Protein AF-A0A5J4WZ51-F1 (afdb_monomer_lite)

InterPro domains:
  IPR003386 Lecithin:cholesterol/phospholipid:diacylglycerol acyltransferase [PF02450] (416-565)
  IPR029058 Alpha/Beta hydrolase fold [G3DSA:3.40.50.1820] (415-562)
  IPR029058 Alpha/Beta hydrolase fold [SSF53474] (363-555)

Structure (mmCIF, N/CA/C/O backbone):
data_AF-A0A5J4WZ51-F1
#
_entry.id   AF-A0A5J4WZ51-F1
#
loop_
_atom_site.group_PDB
_atom_site.id
_atom_site.type_symbol
_atom_site.label_atom_id
_atom_site.label_alt_id
_atom_site.label_comp_id
_atom_site.label_asym_id
_atom_site.label_entity_id
_atom_site.label_seq_id
_atom_site.pdbx_PDB_ins_code
_atom_site.Cartn_x
_atom_site.Cartn_y
_atom_site.Cartn_z
_atom_site.occupancy
_atom_site.B_iso_or_equiv
_atom_site.auth_seq_id
_atom_site.auth_comp_id
_atom_site.auth_asym_id
_atom_site.auth_atom_id
_atom_site.pdbx_PDB_model_num
ATOM 1 N N . MET A 1 1 ? 7.284 39.156 14.416 1.00 28.45 1 MET A N 1
ATOM 2 C CA . MET A 1 1 ? 8.476 38.286 14.477 1.00 28.45 1 MET A CA 1
ATOM 3 C C . MET A 1 1 ? 7.925 36.868 14.663 1.00 28.45 1 MET A C 1
ATOM 5 O O . MET A 1 1 ? 7.404 36.625 15.737 1.00 28.45 1 MET A O 1
ATOM 9 N N . LEU A 1 2 ? 7.540 36.158 13.583 1.00 26.12 2 LEU A N 1
ATOM 10 C CA . LEU A 1 2 ? 8.357 35.176 12.811 1.00 26.12 2 LEU A CA 1
ATOM 11 C C . LEU A 1 2 ? 8.843 34.039 13.745 1.00 26.12 2 LEU A C 1
ATOM 13 O O . LEU A 1 2 ? 9.495 34.384 14.717 1.00 26.12 2 LEU A O 1
ATOM 17 N N . LEU A 1 3 ? 8.585 32.725 13.605 1.00 23.16 3 LEU A N 1
ATOM 18 C CA . LEU A 1 3 ? 8.132 31.770 12.562 1.00 23.16 3 LEU A CA 1
ATOM 19 C C . LEU A 1 3 ? 7.217 30.701 13.238 1.00 23.16 3 LEU A C 1
ATOM 21 O O . LEU A 1 3 ? 7.394 30.436 14.420 1.00 23.16 3 LEU A O 1
ATOM 25 N N . ILE A 1 4 ? 6.125 30.205 12.638 1.00 31.92 4 ILE A N 1
ATOM 26 C CA . ILE A 1 4 ? 5.985 28.983 11.798 1.00 31.92 4 ILE A CA 1
ATOM 27 C C . ILE A 1 4 ? 6.638 27.710 12.378 1.00 31.92 4 ILE A C 1
ATOM 29 O O . ILE A 1 4 ? 7.842 27.539 12.248 1.00 31.92 4 ILE A O 1
ATOM 33 N N . PHE A 1 5 ? 5.811 26.767 12.851 1.00 25.06 5 PHE A N 1
ATOM 34 C CA . PHE A 1 5 ? 5.952 25.352 12.492 1.00 25.06 5 PHE A CA 1
ATOM 35 C C . PHE A 1 5 ? 4.580 24.774 12.123 1.00 25.06 5 PHE A C 1
ATOM 37 O O . PHE A 1 5 ? 3.645 24.750 12.920 1.00 25.06 5 PHE A O 1
ATOM 44 N N . VAL A 1 6 ? 4.488 24.393 10.854 1.00 26.91 6 VAL A N 1
ATOM 45 C CA . VAL A 1 6 ? 3.480 23.533 10.230 1.00 26.91 6 VAL A CA 1
ATOM 46 C C . VAL A 1 6 ? 3.927 22.094 10.482 1.00 26.91 6 VAL A C 1
ATOM 48 O O . VAL A 1 6 ? 5.098 21.821 10.255 1.00 26.91 6 VAL A O 1
ATOM 51 N N . LEU A 1 7 ? 3.028 21.201 10.894 1.00 25.72 7 LEU A N 1
ATOM 52 C CA . LEU A 1 7 ? 3.148 19.737 10.778 1.00 25.72 7 LEU A CA 1
ATOM 53 C C . LEU A 1 7 ? 1.697 19.212 10.747 1.00 25.72 7 LEU A C 1
ATOM 55 O O . LEU A 1 7 ? 1.016 19.281 11.761 1.00 25.72 7 LEU A O 1
ATOM 59 N N . SER A 1 8 ? 1.016 19.108 9.600 1.00 22.67 8 SER A N 1
ATOM 60 C CA . SER A 1 8 ? 1.036 18.028 8.592 1.00 22.67 8 SER A CA 1
ATOM 61 C C . SER A 1 8 ? 0.858 16.623 9.180 1.00 22.67 8 SER A C 1
ATOM 63 O O . SER A 1 8 ? 1.626 16.211 10.039 1.00 22.67 8 SER A O 1
ATOM 65 N N . ALA A 1 9 ? -0.162 15.925 8.673 1.00 25.56 9 ALA A N 1
ATOM 66 C CA . ALA A 1 9 ? -0.539 14.547 8.961 1.00 25.56 9 ALA A CA 1
ATOM 67 C C . ALA A 1 9 ? 0.654 13.582 9.101 1.00 25.56 9 ALA A C 1
ATOM 69 O O . ALA A 1 9 ? 1.527 13.530 8.238 1.00 25.56 9 ALA A O 1
ATOM 70 N N . ILE A 1 10 ? 0.627 12.789 10.166 1.00 26.69 10 ILE A N 1
ATOM 71 C CA . ILE A 1 10 ? 1.367 11.539 10.371 1.00 26.69 10 ILE A CA 1
ATOM 72 C C . ILE A 1 10 ? 0.201 10.566 10.626 1.00 26.69 10 ILE A C 1
ATOM 74 O O . ILE A 1 10 ? -0.538 10.818 11.561 1.00 26.69 10 ILE A O 1
ATOM 78 N N . SER A 1 11 ? -0.226 9.620 9.790 1.00 29.20 11 SER A N 1
ATOM 79 C CA . SER A 1 11 ? 0.492 8.654 8.965 1.00 29.20 11 SER A CA 1
ATOM 80 C C . SER A 1 11 ? 1.545 7.908 9.776 1.00 29.20 11 SER A C 1
ATOM 82 O O . SER A 1 11 ? 2.737 8.052 9.523 1.00 29.20 11 SER A O 1
ATOM 84 N N . LEU A 1 12 ? 1.123 7.059 10.715 1.00 32.44 12 LEU A N 1
ATOM 85 C CA . LEU A 1 12 ? 1.827 5.827 11.093 1.00 32.44 12 LEU A CA 1
ATOM 86 C C . LEU A 1 12 ? 1.748 4.847 9.910 1.00 32.44 12 LEU A C 1
ATOM 88 O O . LEU A 1 12 ? 1.299 3.707 10.009 1.00 32.44 12 LEU A O 1
ATOM 92 N N . CYS A 1 13 ? 2.209 5.317 8.753 1.00 32.12 13 CYS A N 1
ATOM 93 C CA . CYS A 1 13 ? 2.994 4.484 7.877 1.00 32.12 13 CYS A CA 1
ATOM 94 C C . CYS A 1 13 ? 4.258 4.108 8.648 1.00 32.12 13 CYS A C 1
ATOM 96 O O . CYS A 1 13 ? 4.794 4.906 9.424 1.00 32.12 13 CYS A O 1
ATOM 98 N N . ALA A 1 14 ? 4.781 2.923 8.366 1.00 40.00 14 ALA A N 1
ATOM 99 C CA . ALA A 1 14 ? 6.204 2.694 8.517 1.00 40.00 14 ALA A CA 1
ATOM 100 C C . ALA A 1 14 ? 6.972 3.937 8.021 1.00 40.00 14 ALA A C 1
ATOM 102 O O . ALA A 1 14 ? 6.671 4.479 6.950 1.00 40.00 14 ALA A O 1
ATOM 103 N N . LYS A 1 15 ? 7.898 4.452 8.836 1.00 50.69 15 LYS A N 1
ATOM 104 C CA . LYS A 1 15 ? 8.677 5.648 8.495 1.00 50.69 15 LYS A CA 1
ATOM 105 C C . LYS A 1 15 ? 9.721 5.254 7.466 1.00 50.69 15 LYS A C 1
ATOM 107 O O . LYS A 1 15 ? 10.876 4.973 7.781 1.00 50.69 15 LYS A O 1
ATOM 112 N N . PHE A 1 16 ? 9.279 5.185 6.221 1.00 63.38 16 PHE A N 1
ATOM 113 C CA . PHE A 1 16 ? 10.153 4.912 5.107 1.00 63.38 16 PHE A CA 1
ATOM 114 C C . PHE A 1 16 ? 10.894 6.189 4.715 1.00 63.38 16 PHE A C 1
ATOM 116 O O . PHE A 1 16 ? 10.300 7.216 4.394 1.00 63.38 16 PHE A O 1
ATOM 123 N N . GLU A 1 17 ? 12.215 6.125 4.787 1.00 72.12 17 GLU A N 1
ATOM 124 C CA . GLU A 1 17 ? 13.106 7.243 4.538 1.00 72.12 17 GLU A CA 1
ATOM 125 C C . GLU A 1 17 ? 13.586 7.214 3.089 1.00 72.12 17 GLU A C 1
ATOM 127 O O . GLU A 1 17 ? 13.995 6.175 2.557 1.00 72.12 17 GLU A O 1
ATOM 132 N N . LYS A 1 18 ? 13.617 8.396 2.470 1.00 84.19 18 LYS A N 1
ATOM 133 C CA . LYS A 1 18 ? 14.305 8.598 1.198 1.00 84.19 18 LYS A CA 1
ATOM 134 C C . LYS A 1 18 ? 15.753 8.110 1.310 1.00 84.19 18 LYS A C 1
ATOM 136 O O . LYS A 1 18 ? 16.451 8.407 2.276 1.00 84.19 18 LYS A O 1
ATOM 141 N N . GLY A 1 19 ? 16.234 7.423 0.276 1.00 85.81 19 GLY A N 1
ATOM 142 C CA . GLY A 1 19 ? 17.622 6.960 0.218 1.00 85.81 19 GLY A CA 1
ATOM 143 C C . GLY A 1 19 ? 17.861 5.597 0.877 1.00 85.81 19 GLY A C 1
ATOM 144 O O . GLY A 1 19 ? 19.012 5.161 0.945 1.00 85.81 19 GLY A O 1
ATOM 145 N N . ARG A 1 20 ? 16.805 4.918 1.349 1.00 89.44 20 ARG A N 1
ATOM 146 C CA . ARG A 1 20 ? 16.883 3.582 1.952 1.00 89.44 20 ARG A CA 1
ATOM 147 C C . ARG A 1 20 ? 16.101 2.536 1.163 1.00 89.44 20 ARG A C 1
ATOM 149 O O . ARG A 1 20 ? 15.093 2.830 0.525 1.00 89.44 20 ARG A O 1
ATOM 156 N N . LEU A 1 21 ? 16.583 1.304 1.254 1.00 91.38 21 LEU A N 1
ATOM 157 C CA . LEU A 1 21 ? 15.939 0.095 0.765 1.00 91.38 21 LEU A CA 1
ATOM 158 C C . LEU A 1 21 ? 15.449 -0.745 1.933 1.00 91.38 21 LEU A C 1
ATOM 160 O O . LEU A 1 21 ? 16.177 -0.899 2.908 1.00 91.38 21 LEU A O 1
ATOM 164 N N . TYR A 1 22 ? 14.255 -1.317 1.800 1.00 88.62 22 TYR A N 1
ATOM 165 C CA . TYR A 1 22 ? 13.580 -2.109 2.826 1.00 88.62 22 TYR A CA 1
ATOM 166 C C . TYR A 1 22 ? 13.330 -3.532 2.326 1.00 88.62 22 TYR A C 1
ATOM 168 O O . TYR A 1 22 ? 12.634 -3.724 1.327 1.00 88.62 22 TYR A O 1
ATOM 176 N N . TYR A 1 23 ? 13.883 -4.531 3.012 1.00 89.31 23 TYR A N 1
ATOM 177 C CA . TYR A 1 23 ? 13.860 -5.934 2.585 1.00 89.31 23 TYR A CA 1
ATOM 178 C C . TYR A 1 23 ? 13.782 -6.894 3.778 1.00 89.31 23 TYR A C 1
ATOM 180 O O . TYR A 1 23 ? 14.127 -6.547 4.904 1.00 89.31 23 TYR A O 1
ATOM 188 N N . GLU A 1 24 ? 13.330 -8.122 3.534 1.00 87.12 24 GLU A N 1
ATOM 189 C CA . GLU A 1 24 ? 13.322 -9.184 4.545 1.00 87.12 24 GLU A CA 1
ATOM 190 C C . GLU A 1 24 ? 14.548 -10.088 4.388 1.00 87.12 24 GLU A C 1
ATOM 192 O O . GLU A 1 24 ? 14.968 -10.385 3.268 1.00 87.12 24 GLU A O 1
ATOM 197 N N . THR A 1 25 ? 15.112 -10.542 5.513 1.00 86.56 25 THR A N 1
ATOM 198 C CA . THR A 1 25 ? 16.263 -11.468 5.526 1.00 86.56 25 THR A CA 1
ATOM 199 C C . THR A 1 25 ? 15.905 -12.907 5.876 1.00 86.56 25 THR A C 1
ATOM 201 O O . THR A 1 25 ? 16.776 -13.771 5.836 1.00 86.56 25 THR A O 1
ATOM 204 N N . VAL A 1 26 ? 14.656 -13.172 6.264 1.00 89.56 26 VAL A N 1
ATOM 205 C CA . VAL A 1 26 ? 14.201 -14.531 6.579 1.00 89.56 26 VAL A CA 1
ATOM 206 C C . VAL A 1 26 ? 14.087 -15.367 5.303 1.00 89.56 26 VAL A C 1
ATOM 208 O O . VAL A 1 26 ? 13.768 -14.852 4.232 1.00 89.56 26 VAL A O 1
ATOM 211 N N . GLN A 1 27 ? 14.368 -16.663 5.417 1.00 92.12 27 GLN A N 1
ATOM 212 C CA . GLN A 1 27 ? 14.420 -17.595 4.290 1.00 92.12 27 GLN A CA 1
ATOM 213 C C . GLN A 1 27 ? 13.400 -18.719 4.463 1.00 92.12 27 GLN A C 1
ATOM 215 O O . GLN A 1 27 ? 12.976 -19.024 5.576 1.00 92.12 27 GLN A O 1
ATOM 220 N N . VAL A 1 28 ? 13.014 -19.338 3.346 1.00 95.19 28 VAL A N 1
ATOM 221 C CA . VAL A 1 28 ? 12.145 -20.521 3.351 1.00 95.19 28 VAL A CA 1
ATOM 222 C C . VAL A 1 28 ? 12.969 -21.743 3.745 1.00 95.19 28 VAL A C 1
ATOM 224 O O . VAL A 1 28 ? 13.954 -22.065 3.076 1.00 95.19 28 VAL A O 1
ATOM 227 N N . ASP A 1 29 ? 12.540 -22.462 4.775 1.00 94.62 29 ASP A N 1
ATOM 228 C CA . ASP A 1 29 ? 13.196 -23.688 5.220 1.00 94.62 29 ASP A CA 1
ATOM 229 C C . ASP A 1 29 ? 12.937 -24.891 4.278 1.00 94.62 29 ASP A C 1
ATOM 231 O O . ASP A 1 29 ? 12.314 -24.786 3.210 1.00 94.62 29 ASP A O 1
ATOM 235 N N . GLU A 1 30 ? 13.442 -26.068 4.658 1.00 91.25 30 GLU A N 1
ATOM 236 C CA . GLU A 1 30 ? 13.259 -27.319 3.906 1.00 91.25 30 GLU A CA 1
ATOM 237 C C . GLU A 1 30 ? 11.798 -27.795 3.855 1.00 91.25 30 GLU A C 1
ATOM 239 O O . GLU A 1 30 ? 11.420 -28.518 2.935 1.00 91.25 30 GLU A O 1
ATOM 244 N N . LYS A 1 31 ? 10.962 -27.379 4.814 1.00 93.44 31 LYS A N 1
ATOM 245 C CA . LYS A 1 31 ? 9.537 -27.729 4.895 1.00 93.44 31 LYS A CA 1
ATOM 246 C C . LYS A 1 31 ? 8.641 -26.742 4.144 1.00 93.44 31 LYS A C 1
ATOM 248 O O . LYS A 1 31 ? 7.444 -26.997 4.016 1.00 93.44 31 LYS A O 1
ATOM 253 N N . GLY A 1 32 ? 9.205 -25.650 3.629 1.00 94.12 32 GLY A N 1
ATOM 254 C CA . GLY A 1 32 ? 8.448 -24.590 2.967 1.00 94.12 32 GLY A CA 1
ATOM 255 C C . GLY A 1 32 ? 7.963 -23.495 3.920 1.00 94.12 32 GLY A C 1
ATOM 256 O O . GLY A 1 32 ? 7.121 -22.695 3.526 1.00 94.12 32 GLY A O 1
ATOM 257 N N . VAL A 1 33 ? 8.480 -23.434 5.147 1.00 97.19 33 VAL A N 1
ATOM 258 C CA . VAL A 1 33 ? 8.055 -22.470 6.165 1.00 97.19 33 VAL A CA 1
ATOM 259 C C . VAL A 1 33 ? 9.024 -21.291 6.209 1.00 97.19 33 VAL A C 1
ATOM 261 O O . VAL A 1 33 ? 10.241 -21.470 6.190 1.00 97.19 33 VAL A O 1
ATOM 264 N N . VAL A 1 34 ? 8.484 -20.077 6.284 1.00 95.75 34 VAL A N 1
ATOM 265 C CA . VAL A 1 34 ? 9.233 -18.873 6.666 1.00 95.75 34 VAL A CA 1
ATOM 266 C C . VAL A 1 34 ? 8.863 -18.525 8.097 1.00 95.75 34 VAL A C 1
ATOM 268 O O . VAL A 1 34 ? 7.703 -18.228 8.375 1.00 95.75 34 VAL A O 1
ATOM 271 N N . THR A 1 35 ? 9.844 -18.531 8.994 1.00 96.19 35 THR A N 1
ATOM 272 C CA . THR A 1 35 ? 9.635 -18.155 10.396 1.00 96.19 35 THR A CA 1
ATOM 273 C C . THR A 1 35 ? 10.046 -16.707 10.619 1.00 96.19 35 THR A C 1
ATOM 275 O O . THR A 1 35 ? 11.200 -16.344 10.397 1.00 96.19 35 THR A O 1
ATOM 278 N N . ARG A 1 36 ? 9.103 -15.882 11.072 1.00 92.44 36 ARG A N 1
ATOM 279 C CA . ARG A 1 36 ? 9.326 -14.504 11.506 1.00 92.44 36 ARG A CA 1
ATOM 280 C C . ARG A 1 36 ? 9.398 -14.463 13.025 1.00 92.44 36 ARG A C 1
ATOM 282 O O . ARG A 1 36 ? 8.423 -14.773 13.709 1.00 92.44 36 ARG A O 1
ATOM 289 N N . ASP A 1 37 ? 10.557 -14.085 13.547 1.00 92.06 37 ASP A N 1
ATOM 290 C CA . ASP A 1 37 ? 10.728 -13.865 14.976 1.00 92.06 37 ASP A CA 1
ATOM 291 C C . ASP A 1 37 ? 10.129 -12.509 15.352 1.00 92.06 37 ASP A C 1
ATOM 293 O O . ASP A 1 37 ? 10.533 -11.481 14.817 1.00 92.06 37 ASP A O 1
ATOM 297 N N . TYR A 1 38 ? 9.166 -12.493 16.272 1.00 89.38 38 TYR A N 1
ATOM 298 C CA . TYR A 1 38 ? 8.574 -11.256 16.773 1.00 89.38 38 TYR A CA 1
ATOM 299 C C . TYR A 1 38 ? 9.622 -10.310 17.380 1.00 89.38 38 TYR A C 1
ATOM 301 O O . TYR A 1 38 ? 9.430 -9.100 17.362 1.00 89.38 38 TYR A O 1
ATOM 309 N N . ASN A 1 39 ? 10.756 -10.816 17.871 1.00 90.56 39 ASN A N 1
ATOM 310 C CA . ASN A 1 39 ? 11.837 -9.953 18.357 1.00 90.56 39 ASN A CA 1
ATOM 311 C C . ASN A 1 39 ? 12.455 -9.074 17.253 1.00 90.56 39 ASN A C 1
ATOM 313 O O . ASN A 1 39 ? 13.054 -8.049 17.572 1.00 90.56 39 ASN A O 1
ATOM 317 N N . ASP A 1 40 ? 12.297 -9.452 15.981 1.00 85.19 40 ASP A N 1
ATOM 318 C CA . ASP A 1 40 ? 12.729 -8.662 14.823 1.00 85.19 40 ASP A CA 1
ATOM 319 C C . ASP A 1 40 ? 11.647 -7.674 14.342 1.00 85.19 40 ASP A C 1
ATOM 321 O O . ASP A 1 40 ? 11.903 -6.877 13.439 1.00 85.19 40 ASP A O 1
ATOM 325 N N . TYR A 1 41 ? 10.441 -7.711 14.921 1.00 81.44 41 TYR A N 1
ATOM 326 C CA . TYR A 1 41 ? 9.352 -6.798 14.580 1.00 81.44 41 TYR A CA 1
ATOM 327 C C . TYR A 1 41 ? 9.599 -5.403 15.163 1.00 81.44 41 TYR A C 1
ATOM 329 O O . TYR A 1 41 ? 9.769 -5.228 16.372 1.00 81.44 41 TYR A O 1
ATOM 337 N N . SER A 1 42 ? 9.510 -4.385 14.311 1.00 72.25 42 SER A N 1
ATOM 338 C CA . SER A 1 42 ? 9.461 -2.978 14.709 1.00 72.25 42 SER A CA 1
ATOM 339 C C . SER A 1 42 ? 8.151 -2.340 14.265 1.00 72.25 42 SER A C 1
ATOM 341 O O . SER A 1 42 ? 7.631 -2.639 13.197 1.00 72.25 42 SER A O 1
ATOM 343 N N . GLN A 1 43 ? 7.627 -1.392 15.041 1.00 58.34 43 GLN A N 1
ATOM 344 C CA . GLN A 1 43 ? 6.465 -0.608 14.603 1.00 58.34 43 GLN A CA 1
ATOM 345 C C . GLN A 1 43 ? 6.790 0.301 13.406 1.00 58.34 43 GLN A C 1
ATOM 347 O O . GLN A 1 43 ? 5.903 0.592 12.610 1.00 58.34 43 GLN A O 1
ATOM 352 N N . ASP A 1 44 ? 8.051 0.718 13.258 1.00 58.25 44 ASP A N 1
ATOM 353 C CA . ASP A 1 44 ? 8.467 1.651 12.206 1.00 58.25 44 ASP A CA 1
ATOM 354 C C . ASP A 1 44 ? 8.765 0.964 10.871 1.00 58.25 44 ASP A C 1
ATOM 356 O O . ASP A 1 44 ? 8.677 1.606 9.828 1.00 58.25 44 ASP A O 1
ATOM 360 N N . THR A 1 45 ? 9.164 -0.311 10.883 1.00 63.38 45 THR A N 1
ATOM 361 C CA . THR A 1 45 ? 9.614 -1.033 9.678 1.00 63.38 45 THR A CA 1
ATOM 362 C C . THR A 1 45 ? 9.052 -2.447 9.564 1.00 63.38 45 THR A C 1
ATOM 364 O O . THR A 1 45 ? 9.452 -3.174 8.659 1.00 63.38 45 THR A O 1
ATOM 367 N N . ASP A 1 46 ? 8.126 -2.851 10.435 1.00 78.06 46 ASP A N 1
ATOM 368 C CA . ASP A 1 46 ? 7.599 -4.220 10.512 1.00 78.06 46 ASP A CA 1
ATOM 369 C C . ASP A 1 46 ? 8.756 -5.240 10.635 1.00 78.06 46 ASP A C 1
ATOM 371 O O . ASP A 1 46 ? 9.671 -5.029 11.432 1.00 78.06 46 ASP A O 1
ATOM 375 N N . PHE A 1 47 ? 8.766 -6.310 9.835 1.00 80.88 47 PHE A N 1
ATOM 376 C CA . PHE A 1 47 ? 9.874 -7.274 9.741 1.00 80.88 47 PHE A CA 1
ATOM 377 C C . PHE A 1 47 ? 10.951 -6.883 8.714 1.00 80.88 47 PHE A C 1
ATOM 379 O O . PHE A 1 47 ? 11.852 -7.676 8.417 1.00 80.88 47 PHE A O 1
ATOM 386 N N . PHE A 1 48 ? 10.861 -5.691 8.115 1.00 82.31 48 PHE A N 1
ATOM 387 C CA . PHE A 1 48 ? 11.852 -5.241 7.147 1.00 82.31 48 PHE A CA 1
ATOM 388 C C . PHE A 1 48 ? 13.101 -4.727 7.856 1.00 82.31 48 PHE A C 1
ATOM 390 O O . PHE A 1 48 ? 13.048 -3.863 8.734 1.00 82.31 48 PHE A O 1
ATOM 397 N N . LYS A 1 49 ? 14.254 -5.196 7.384 1.00 89.06 49 LYS A N 1
ATOM 398 C CA . LYS A 1 49 ? 15.524 -4.506 7.588 1.00 89.06 49 LYS A CA 1
ATOM 399 C C . LYS A 1 49 ? 15.642 -3.387 6.574 1.00 89.06 49 LYS A C 1
ATOM 401 O O . LYS A 1 49 ? 14.990 -3.412 5.529 1.00 89.06 49 LYS A O 1
ATOM 406 N N . SER A 1 50 ? 16.484 -2.409 6.884 1.00 87.38 50 SER A N 1
ATOM 407 C CA . SER A 1 50 ? 16.749 -1.321 5.958 1.00 87.38 50 SER A CA 1
ATOM 408 C C . SER A 1 50 ? 18.229 -1.045 5.798 1.00 87.38 50 SER A C 1
ATOM 410 O O . SER A 1 50 ? 18.971 -1.058 6.776 1.00 87.38 50 SER A O 1
ATOM 412 N N . GLU A 1 51 ? 18.627 -0.707 4.578 1.00 90.69 51 GLU A N 1
ATOM 413 C CA . GLU A 1 51 ? 19.987 -0.293 4.241 1.00 90.69 51 GLU A CA 1
ATOM 414 C C . GLU A 1 51 ? 19.980 0.955 3.374 1.00 90.69 51 GLU A C 1
ATOM 416 O O . GLU A 1 51 ? 19.028 1.210 2.635 1.00 90.69 51 GLU A O 1
ATOM 421 N N . LYS A 1 52 ? 21.051 1.747 3.453 1.00 90.69 52 LYS A N 1
ATOM 422 C CA . LYS A 1 52 ? 21.215 2.896 2.556 1.00 90.69 52 LYS A CA 1
ATOM 423 C C . LYS A 1 52 ? 21.417 2.393 1.132 1.00 90.69 52 LYS A C 1
ATOM 425 O O . LYS A 1 52 ? 22.211 1.491 0.911 1.00 90.69 52 LYS A O 1
ATOM 430 N N . ILE A 1 53 ? 20.783 3.027 0.150 1.00 90.12 53 ILE A N 1
ATOM 431 C CA . ILE A 1 53 ? 21.005 2.708 -1.271 1.00 90.12 53 ILE A CA 1
ATOM 432 C C . ILE A 1 53 ? 22.504 2.764 -1.617 1.00 90.12 53 ILE A C 1
ATOM 434 O O . ILE A 1 53 ? 23.007 1.922 -2.359 1.00 90.12 53 ILE A O 1
ATOM 438 N N . THR A 1 54 ? 23.235 3.714 -1.028 1.00 87.69 54 THR A N 1
ATOM 439 C CA . THR A 1 54 ? 24.661 3.924 -1.296 1.00 87.69 54 THR A CA 1
ATOM 440 C C . THR A 1 54 ? 25.575 2.823 -0.756 1.00 87.69 54 THR A C 1
ATOM 442 O O . THR A 1 54 ? 26.668 2.670 -1.292 1.00 87.69 54 THR A O 1
ATOM 445 N N . SER A 1 55 ? 25.142 2.010 0.222 1.00 88.06 55 SER A N 1
ATOM 446 C CA . SER A 1 55 ? 25.957 0.896 0.744 1.00 88.06 55 SER A CA 1
ATOM 447 C C . SER A 1 55 ? 26.079 -0.271 -0.243 1.00 88.06 55 SER A C 1
ATOM 449 O O . SER A 1 55 ? 26.975 -1.110 -0.122 1.00 88.06 55 SER A O 1
ATOM 451 N N . PHE A 1 56 ? 25.209 -0.318 -1.253 1.00 89.69 56 PHE A N 1
ATOM 452 C CA . PHE A 1 56 ? 25.277 -1.293 -2.332 1.00 89.69 56 PHE A CA 1
ATOM 453 C C . PHE A 1 56 ? 26.226 -0.814 -3.429 1.00 89.69 56 PHE A C 1
ATOM 455 O O . PHE A 1 56 ? 26.109 0.306 -3.936 1.00 89.69 56 PHE A O 1
ATOM 462 N N . LYS A 1 57 ? 27.139 -1.688 -3.859 1.00 88.25 57 LYS A N 1
ATOM 463 C CA . LYS A 1 57 ? 28.053 -1.411 -4.978 1.00 88.25 57 LYS A CA 1
ATOM 464 C C . LYS A 1 57 ? 27.278 -1.074 -6.258 1.00 88.25 57 LYS A C 1
ATOM 466 O O . LYS A 1 57 ? 26.299 -1.739 -6.588 1.00 88.25 57 LYS A O 1
ATOM 471 N N . LYS A 1 58 ? 27.751 -0.074 -7.012 1.00 86.81 58 LYS A N 1
ATOM 472 C CA . LYS A 1 58 ? 27.195 0.260 -8.333 1.00 86.81 58 LYS A CA 1
ATOM 473 C C . LYS A 1 58 ? 27.423 -0.882 -9.323 1.00 86.81 58 LYS A C 1
ATOM 475 O O . LYS A 1 58 ? 28.557 -1.334 -9.472 1.00 86.81 58 LYS A O 1
ATOM 480 N N . LEU A 1 59 ? 26.376 -1.267 -10.056 1.00 86.00 59 LEU A N 1
ATOM 481 C CA . LEU A 1 59 ? 26.495 -2.145 -11.222 1.00 86.00 59 LEU A CA 1
ATOM 482 C C . LEU A 1 59 ? 27.312 -1.457 -12.327 1.00 86.00 59 LEU A C 1
ATOM 484 O O . LEU A 1 59 ? 28.155 -2.087 -12.956 1.00 86.00 59 LEU A O 1
ATOM 488 N N . GLN A 1 60 ? 27.109 -0.148 -12.520 1.00 80.56 60 GLN A N 1
ATOM 489 C CA . GLN A 1 60 ? 27.862 0.668 -13.478 1.00 80.56 60 GLN A CA 1
ATOM 490 C C . GLN A 1 60 ? 28.714 1.713 -12.745 1.00 80.56 60 GLN A C 1
ATOM 492 O O . GLN A 1 60 ? 28.260 2.809 -12.428 1.00 80.56 60 GLN A O 1
ATOM 497 N N . THR A 1 61 ? 29.972 1.376 -12.458 1.00 76.88 61 THR A N 1
ATOM 498 C CA . THR A 1 61 ? 30.867 2.204 -11.623 1.00 76.88 61 THR A CA 1
ATOM 499 C C . THR A 1 61 ? 31.299 3.522 -12.266 1.00 76.88 61 THR A C 1
ATOM 501 O O . THR A 1 61 ? 31.700 4.433 -11.552 1.00 76.88 61 THR A O 1
ATOM 504 N N . GLN A 1 62 ? 31.202 3.632 -13.593 1.00 78.88 62 GLN A N 1
ATOM 505 C CA . GLN A 1 62 ? 31.603 4.818 -14.361 1.00 78.88 62 GLN A CA 1
ATOM 506 C C . GLN A 1 62 ? 30.468 5.836 -14.554 1.00 78.88 62 GLN A C 1
ATOM 508 O O . GLN A 1 62 ? 30.675 6.828 -15.245 1.00 78.88 62 GLN A O 1
ATOM 513 N N . LEU A 1 63 ? 29.275 5.562 -14.008 1.00 80.00 63 LEU A N 1
ATOM 514 C CA . LEU A 1 63 ? 28.080 6.385 -14.189 1.00 80.00 63 LEU A CA 1
ATOM 515 C C . LEU A 1 63 ? 27.578 6.995 -12.873 1.00 80.00 63 LEU A C 1
ATOM 517 O O . LEU A 1 63 ? 27.702 6.437 -11.770 1.00 80.00 63 LEU A O 1
ATOM 521 N N . ASN A 1 64 ? 26.956 8.157 -13.020 1.00 83.88 64 ASN A N 1
ATOM 522 C CA . ASN A 1 64 ? 26.445 9.019 -11.972 1.00 83.88 64 ASN A CA 1
ATOM 523 C C . ASN A 1 64 ? 25.039 9.513 -12.357 1.00 83.88 64 ASN A C 1
ATOM 525 O O . ASN A 1 64 ? 24.666 9.574 -13.526 1.00 83.88 64 ASN A O 1
ATOM 529 N N . SER A 1 65 ? 24.242 9.922 -11.369 1.00 83.69 65 SER A N 1
ATOM 530 C CA . SER A 1 65 ? 22.878 10.435 -11.592 1.00 83.69 65 SER A CA 1
ATOM 531 C C . SER A 1 65 ? 22.821 11.723 -12.431 1.00 83.69 65 SER A C 1
ATOM 533 O O . SER A 1 65 ? 21.754 12.111 -12.905 1.00 83.69 65 SER A O 1
ATOM 535 N N . THR A 1 66 ? 23.961 12.385 -12.631 1.00 85.44 66 THR A N 1
ATOM 536 C CA . THR A 1 66 ? 24.107 13.592 -13.452 1.00 85.44 66 THR A CA 1
ATOM 537 C C . THR A 1 66 ? 24.437 13.305 -14.916 1.00 85.44 66 THR A C 1
ATOM 539 O O . THR A 1 66 ? 24.497 14.247 -15.706 1.00 85.44 66 THR A O 1
ATOM 542 N N . ASP A 1 67 ? 24.695 12.048 -15.291 1.00 90.06 67 ASP A N 1
ATOM 543 C CA . ASP A 1 67 ? 24.980 11.702 -16.682 1.00 90.06 67 ASP A CA 1
ATOM 544 C C . ASP A 1 67 ? 23.764 11.961 -17.584 1.00 90.06 67 ASP A C 1
ATOM 546 O O . ASP A 1 67 ? 22.620 11.731 -17.177 1.00 90.06 67 ASP A O 1
ATOM 550 N N . PRO A 1 68 ? 23.978 12.415 -18.836 1.00 91.50 68 PRO A N 1
ATOM 551 C CA . PRO A 1 68 ? 22.889 12.832 -19.720 1.00 91.50 68 PRO A CA 1
ATOM 552 C C . PRO A 1 68 ? 21.978 11.674 -20.143 1.00 91.50 68 PRO A C 1
ATOM 554 O O . PRO A 1 68 ? 20.842 11.905 -20.565 1.00 91.50 68 PRO A O 1
ATOM 557 N N . SER A 1 69 ? 22.459 10.434 -20.063 1.00 94.25 69 SER A N 1
ATOM 558 C CA . SER A 1 69 ? 21.679 9.249 -20.400 1.00 94.25 69 SER A CA 1
ATOM 559 C C . SER A 1 69 ? 22.248 7.994 -19.759 1.00 94.25 69 SER A C 1
ATOM 561 O O . SER A 1 69 ? 23.465 7.838 -19.671 1.00 94.25 69 SER A O 1
ATOM 563 N N . PHE A 1 70 ? 21.367 7.053 -19.458 1.00 94.50 70 PHE A N 1
ATOM 564 C CA . PHE A 1 70 ? 21.704 5.693 -19.068 1.00 94.50 70 PHE A CA 1
ATOM 565 C C . PHE A 1 70 ? 20.669 4.739 -19.648 1.00 94.50 70 PHE A C 1
ATOM 567 O O . PHE A 1 70 ? 19.490 5.076 -19.725 1.00 94.50 70 PHE A O 1
ATOM 574 N N . ASN A 1 71 ? 21.098 3.545 -20.045 1.00 93.88 71 ASN A N 1
ATOM 575 C CA . ASN A 1 71 ? 20.197 2.493 -20.480 1.00 93.88 71 ASN A CA 1
ATOM 576 C C . ASN A 1 71 ? 20.823 1.122 -20.222 1.00 93.88 71 ASN A C 1
ATOM 578 O O . ASN A 1 71 ? 21.879 0.826 -20.780 1.00 93.88 71 ASN A O 1
ATOM 582 N N . ILE A 1 72 ? 20.165 0.290 -19.416 1.00 93.56 72 ILE A N 1
ATOM 583 C CA . ILE A 1 72 ? 20.671 -1.047 -19.082 1.00 93.56 72 ILE A CA 1
ATOM 584 C C . ILE A 1 72 ? 20.191 -2.133 -20.054 1.00 93.56 72 ILE A C 1
ATOM 586 O O . ILE A 1 72 ? 20.859 -3.152 -20.210 1.00 93.56 72 ILE A O 1
ATOM 590 N N . ILE A 1 73 ? 19.068 -1.915 -20.752 1.00 94.19 73 ILE A N 1
ATOM 591 C CA . ILE A 1 73 ? 18.519 -2.869 -21.727 1.00 94.19 73 ILE A CA 1
ATOM 592 C C . ILE A 1 73 ? 18.591 -2.270 -23.138 1.00 94.19 73 ILE A C 1
ATOM 594 O O . ILE A 1 73 ? 17.978 -1.232 -23.389 1.00 94.19 73 ILE A O 1
ATOM 598 N N . PRO A 1 74 ? 19.288 -2.901 -24.101 1.00 89.25 74 PRO A N 1
ATOM 599 C CA . PRO A 1 74 ? 19.367 -2.391 -25.468 1.00 89.25 74 PRO A CA 1
ATOM 600 C C . PRO A 1 74 ? 17.989 -2.120 -26.087 1.00 89.25 74 PRO A C 1
ATOM 602 O O . PRO A 1 74 ? 17.078 -2.942 -25.987 1.00 89.25 74 PRO A O 1
ATOM 605 N N . LYS A 1 75 ? 17.850 -0.964 -26.751 1.00 89.88 75 LYS A N 1
ATOM 606 C CA . LYS A 1 75 ? 16.620 -0.590 -27.472 1.00 89.88 75 LYS A CA 1
ATOM 607 C C . LYS A 1 75 ? 16.380 -1.536 -28.653 1.00 89.88 75 LYS A C 1
ATOM 609 O O . LYS A 1 75 ? 15.264 -2.009 -28.873 1.00 89.88 75 LYS A O 1
ATOM 614 N N . ASP A 1 76 ? 17.451 -1.834 -29.385 1.00 91.44 76 ASP A N 1
ATOM 615 C CA . ASP A 1 76 ? 17.431 -2.754 -30.516 1.00 91.44 76 ASP A CA 1
ATOM 616 C C . ASP A 1 76 ? 17.177 -4.183 -30.028 1.00 91.44 76 ASP A C 1
ATOM 618 O O . ASP A 1 76 ? 17.880 -4.701 -29.161 1.00 91.44 76 ASP A O 1
ATOM 622 N N . GLY A 1 77 ? 16.150 -4.826 -30.585 1.00 90.75 77 GLY A N 1
ATOM 623 C CA . GLY A 1 77 ? 15.776 -6.192 -30.216 1.00 90.75 77 GLY A CA 1
ATOM 624 C C . GLY A 1 77 ? 14.976 -6.322 -28.915 1.00 90.75 77 GLY A C 1
ATOM 625 O O . GLY A 1 77 ? 14.637 -7.445 -28.547 1.00 90.75 77 GLY A O 1
ATOM 626 N N . PHE A 1 78 ? 14.588 -5.225 -28.246 1.00 95.31 78 PHE A N 1
ATOM 627 C CA . PHE A 1 78 ? 13.759 -5.306 -27.030 1.00 95.31 78 PHE A CA 1
ATOM 628 C C . PHE A 1 78 ? 12.468 -6.104 -27.262 1.00 95.31 78 PHE A C 1
ATOM 630 O O . PHE A 1 78 ? 12.113 -6.986 -26.490 1.00 95.31 78 PHE A O 1
ATOM 637 N N . SER A 1 79 ? 11.790 -5.841 -28.382 1.00 92.12 79 SER A N 1
ATOM 638 C CA . SER A 1 79 ? 10.535 -6.511 -28.744 1.00 92.12 79 SER A CA 1
ATOM 639 C C . SER A 1 79 ? 10.676 -8.017 -29.023 1.00 92.12 79 SER A C 1
ATOM 641 O O . SER A 1 79 ? 9.661 -8.710 -29.101 1.00 92.12 79 SER A O 1
ATOM 643 N N . SER A 1 80 ? 11.902 -8.525 -29.182 1.00 93.94 80 SER A N 1
ATOM 644 C CA . SER A 1 80 ? 12.189 -9.958 -29.317 1.00 93.94 80 SER A CA 1
ATOM 645 C C . SER A 1 80 ? 12.627 -10.625 -28.013 1.00 93.94 80 SER A C 1
ATOM 647 O O . SER A 1 80 ? 12.742 -11.847 -28.001 1.00 93.94 80 SER A O 1
ATOM 649 N N . LEU A 1 81 ? 12.847 -9.861 -26.934 1.00 96.62 81 LEU A N 1
ATOM 650 C CA . LEU A 1 81 ? 13.154 -10.433 -25.624 1.00 96.62 81 LEU A CA 1
ATOM 651 C C . LEU A 1 81 ? 11.997 -11.301 -25.159 1.00 96.62 81 LEU A C 1
ATOM 653 O O . LEU A 1 81 ? 10.833 -10.906 -25.261 1.00 96.62 81 LEU A O 1
ATOM 657 N N . ARG A 1 82 ? 12.316 -12.450 -24.574 1.00 96.00 82 ARG A N 1
ATOM 658 C CA . ARG A 1 82 ? 11.316 -13.418 -24.119 1.00 96.00 82 ARG A CA 1
ATOM 659 C C . ARG A 1 82 ? 10.430 -12.830 -23.027 1.00 96.00 82 ARG A C 1
ATOM 661 O O . ARG A 1 82 ? 9.217 -13.013 -23.078 1.00 96.00 82 ARG A O 1
ATOM 668 N N . THR A 1 83 ? 10.997 -12.005 -22.144 1.00 96.25 83 THR A N 1
ATOM 669 C CA . THR A 1 83 ? 10.232 -11.228 -21.153 1.00 96.25 83 THR A CA 1
ATOM 670 C C . THR A 1 83 ? 9.203 -10.285 -21.797 1.00 96.25 83 THR A C 1
ATOM 672 O O . THR A 1 83 ? 8.170 -10.025 -21.194 1.00 96.25 83 THR A O 1
ATOM 675 N N . ALA A 1 84 ? 9.461 -9.767 -23.006 1.00 93.88 84 ALA A N 1
ATOM 676 C CA . ALA A 1 84 ? 8.605 -8.799 -23.700 1.00 93.88 84 ALA A CA 1
ATOM 677 C C . ALA A 1 84 ? 7.594 -9.432 -24.676 1.00 93.88 84 ALA A C 1
ATOM 679 O O . ALA A 1 84 ? 6.828 -8.711 -25.330 1.00 93.88 84 ALA A O 1
ATOM 680 N N . THR A 1 85 ? 7.600 -10.762 -24.805 1.00 89.69 85 THR A N 1
ATOM 681 C CA . THR A 1 85 ? 6.654 -11.492 -25.658 1.00 89.69 85 THR A CA 1
ATOM 682 C C . THR A 1 85 ? 5.262 -11.584 -25.029 1.00 89.69 85 THR A C 1
ATOM 684 O O . THR A 1 85 ? 5.086 -11.428 -23.825 1.00 89.69 85 THR A O 1
ATOM 687 N N . VAL A 1 86 ? 4.242 -11.782 -25.869 1.00 91.00 86 VAL A N 1
ATOM 688 C CA . VAL A 1 86 ? 2.843 -11.896 -25.429 1.00 91.00 86 VAL A CA 1
ATOM 689 C C . VAL A 1 86 ? 2.657 -13.197 -24.652 1.00 91.00 86 VAL A C 1
ATOM 691 O O . VAL A 1 86 ? 3.002 -14.263 -25.160 1.00 91.00 86 VAL A O 1
ATOM 694 N N . LEU A 1 87 ? 2.034 -13.118 -23.474 1.00 90.81 87 LEU A N 1
ATOM 695 C CA . LEU A 1 87 ? 1.607 -14.304 -22.730 1.00 90.81 87 LEU A CA 1
ATOM 696 C C . LEU A 1 87 ? 0.591 -15.118 -23.541 1.00 90.81 87 LEU A C 1
ATOM 698 O O . LEU A 1 87 ? -0.391 -14.572 -24.055 1.00 90.81 87 LEU A O 1
ATOM 702 N N . THR A 1 88 ? 0.776 -16.432 -23.602 1.00 92.69 88 THR A N 1
ATOM 703 C CA . THR A 1 88 ? -0.189 -17.355 -24.217 1.00 92.69 88 THR A CA 1
ATOM 704 C C . THR A 1 88 ? -1.525 -17.357 -23.459 1.00 92.69 88 THR A C 1
ATOM 706 O O . THR A 1 88 ? -1.614 -16.922 -22.310 1.00 92.69 88 THR A O 1
ATOM 709 N N . GLN A 1 89 ? -2.599 -17.862 -24.078 1.00 90.06 89 GLN A N 1
ATOM 710 C CA . GLN A 1 89 ? -3.910 -17.945 -23.409 1.00 90.06 89 GLN A CA 1
ATOM 711 C C . GLN A 1 89 ? -3.872 -18.817 -22.145 1.00 90.06 89 GLN A C 1
ATOM 713 O O . GLN A 1 89 ? -4.543 -18.512 -21.160 1.00 90.06 89 GLN A O 1
ATOM 718 N N . GLU A 1 90 ? -3.063 -19.875 -22.160 1.00 90.50 90 GLU A N 1
ATOM 719 C CA . GLU A 1 90 ? -2.868 -20.774 -21.023 1.00 90.50 90 GLU A CA 1
ATOM 720 C C . GLU A 1 90 ? -2.160 -20.051 -19.872 1.00 90.50 90 GLU A C 1
ATOM 722 O O . GLU A 1 90 ? -2.616 -20.116 -18.732 1.00 90.50 90 GLU A O 1
ATOM 727 N N . GLU A 1 91 ? -1.123 -19.264 -20.160 1.00 92.88 91 GLU A N 1
ATOM 728 C CA . GLU A 1 91 ? -0.445 -18.436 -19.153 1.00 92.88 91 GLU A CA 1
ATOM 729 C C . GLU A 1 91 ? -1.359 -17.335 -18.602 1.00 92.88 91 GLU A C 1
ATOM 731 O O . GLU A 1 91 ? -1.376 -17.078 -17.400 1.00 92.88 91 GLU A O 1
ATOM 736 N N . GLN A 1 92 ? -2.189 -16.719 -19.451 1.00 88.06 92 GLN A N 1
ATOM 737 C CA . GLN A 1 92 ? -3.179 -15.725 -19.020 1.00 88.06 92 GLN A CA 1
ATOM 738 C C . GLN A 1 92 ? -4.280 -16.319 -18.127 1.00 88.06 92 GLN A C 1
ATOM 740 O O . GLN A 1 92 ? -4.912 -15.578 -17.364 1.00 88.06 92 GLN A O 1
ATOM 745 N N . SER A 1 93 ? -4.520 -17.634 -18.210 1.00 88.38 93 SER A N 1
ATOM 746 C CA . SER A 1 93 ? -5.452 -18.337 -17.325 1.00 88.38 93 SER A CA 1
ATOM 747 C C . SER A 1 93 ? -4.905 -18.479 -15.898 1.00 88.38 93 SER A C 1
ATOM 749 O O . SER A 1 93 ? -5.684 -18.498 -14.941 1.00 88.38 93 SER A O 1
ATOM 751 N N . CYS A 1 94 ? -3.576 -18.475 -15.729 1.00 88.19 94 CYS A N 1
ATOM 752 C CA . CYS A 1 94 ? -2.942 -18.398 -14.420 1.00 88.19 94 CYS A CA 1
ATOM 753 C C . CYS A 1 94 ? -3.030 -16.957 -13.890 1.00 88.19 94 CYS A C 1
ATOM 755 O O . CYS A 1 94 ? -2.309 -16.051 -14.320 1.00 88.19 94 CYS A O 1
ATOM 757 N N . ARG A 1 95 ? -3.932 -16.724 -12.925 1.00 86.12 95 ARG A N 1
ATOM 758 C CA . ARG A 1 95 ? -4.183 -15.385 -12.370 1.00 86.12 95 ARG A CA 1
ATOM 759 C C . ARG A 1 95 ? -2.920 -14.771 -11.771 1.00 86.12 95 ARG A C 1
ATOM 761 O O . ARG A 1 95 ? -2.702 -13.585 -11.985 1.00 86.12 95 ARG A O 1
ATOM 768 N N . ALA A 1 96 ? -2.099 -15.547 -11.066 1.00 85.56 96 ALA A N 1
ATOM 769 C CA . ALA A 1 96 ? -0.848 -15.057 -10.492 1.00 85.56 96 ALA A CA 1
ATOM 770 C C . ALA A 1 96 ? 0.112 -14.513 -11.567 1.00 85.56 96 ALA A C 1
ATOM 772 O O . ALA A 1 96 ? 0.574 -13.384 -11.446 1.00 85.56 96 ALA A O 1
ATOM 773 N N . VAL A 1 97 ? 0.309 -15.242 -12.672 1.00 93.25 97 VAL A N 1
ATOM 774 C CA . VAL A 1 97 ? 1.150 -14.811 -13.808 1.00 93.25 97 VAL A CA 1
ATOM 775 C C . VAL A 1 97 ? 0.607 -13.533 -14.437 1.00 93.25 97 VAL A C 1
ATOM 777 O O . VAL A 1 97 ? 1.341 -12.558 -14.601 1.00 93.25 97 VAL A O 1
ATOM 780 N N . ARG A 1 98 ? -0.697 -13.502 -14.740 1.00 88.25 98 ARG A N 1
ATOM 781 C CA . ARG A 1 98 ? -1.348 -12.316 -15.311 1.00 88.25 98 ARG A CA 1
ATOM 782 C C . ARG A 1 98 ? -1.206 -11.097 -14.396 1.00 88.25 98 ARG A C 1
ATOM 784 O O . ARG A 1 98 ? -0.945 -9.999 -14.881 1.00 88.25 98 ARG A O 1
ATOM 791 N N . THR A 1 99 ? -1.360 -11.279 -13.085 1.00 85.31 99 THR A N 1
ATOM 792 C CA . THR A 1 99 ? -1.188 -10.207 -12.098 1.00 85.31 99 THR A CA 1
ATOM 793 C C . THR A 1 99 ? 0.273 -9.755 -12.028 1.00 85.31 99 THR A C 1
ATOM 795 O O . THR A 1 99 ? 0.530 -8.561 -12.137 1.00 85.31 99 THR A O 1
ATOM 798 N N . SER A 1 100 ? 1.250 -10.666 -11.954 1.00 89.44 100 SER A N 1
ATOM 799 C CA . SER A 1 100 ? 2.678 -10.311 -12.004 1.00 89.44 100 SER A CA 1
ATOM 800 C C . SER A 1 100 ? 3.043 -9.533 -13.269 1.00 89.44 100 SER A C 1
ATOM 802 O O . SER A 1 100 ? 3.870 -8.624 -13.208 1.00 89.44 100 SER A O 1
ATOM 804 N N . HIS A 1 101 ? 2.409 -9.846 -14.402 1.00 90.62 101 HIS A N 1
ATOM 805 C CA . HIS A 1 101 ? 2.579 -9.103 -15.648 1.00 90.62 101 HIS A CA 1
ATOM 806 C C . HIS A 1 101 ? 1.964 -7.694 -15.572 1.00 90.62 101 HIS A C 1
ATOM 808 O O . HIS A 1 101 ? 2.604 -6.712 -15.949 1.00 90.62 101 HIS A O 1
ATOM 814 N N . ALA A 1 102 ? 0.746 -7.568 -15.037 1.00 85.12 102 ALA A N 1
ATOM 815 C CA . ALA A 1 102 ? 0.055 -6.284 -14.887 1.00 85.12 102 ALA A CA 1
ATOM 816 C C . ALA A 1 102 ? 0.761 -5.325 -13.907 1.00 85.12 102 ALA A C 1
ATOM 818 O O . ALA A 1 102 ? 0.767 -4.116 -14.128 1.00 85.12 102 ALA A O 1
ATOM 819 N N . PHE A 1 103 ? 1.390 -5.859 -12.856 1.00 86.12 103 PHE A N 1
ATOM 820 C CA . PHE A 1 103 ? 2.142 -5.093 -11.851 1.00 86.12 103 PHE A CA 1
ATOM 821 C C . PHE A 1 103 ? 3.649 -4.996 -12.145 1.00 86.12 103 PHE A C 1
ATOM 823 O O . PHE A 1 103 ? 4.404 -4.483 -11.321 1.00 86.12 103 PHE A O 1
ATOM 830 N N . TYR A 1 104 ? 4.096 -5.452 -13.322 1.00 93.06 104 TYR A N 1
ATOM 831 C CA . TYR A 1 104 ? 5.490 -5.385 -13.787 1.00 93.06 104 TYR A CA 1
ATOM 832 C C . TYR A 1 104 ? 6.507 -6.146 -12.921 1.00 93.06 104 TYR A C 1
ATOM 834 O O . TYR A 1 104 ? 7.708 -5.981 -13.112 1.00 93.06 104 TYR A O 1
ATOM 842 N N . LEU A 1 105 ? 6.063 -7.047 -1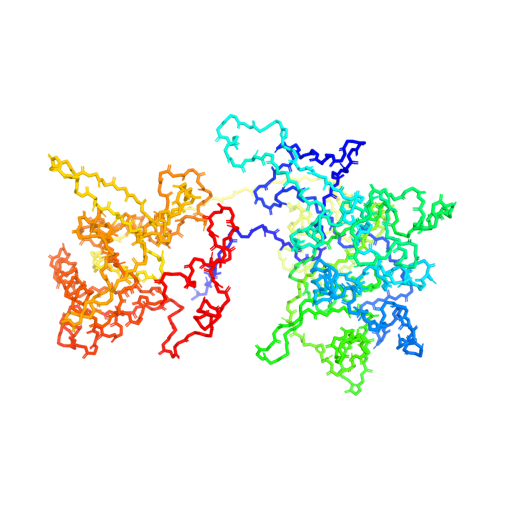2.037 1.00 92.38 105 LEU A N 1
ATOM 843 C CA . LEU A 1 105 ? 6.953 -8.002 -11.363 1.00 92.38 105 LEU A CA 1
ATOM 844 C C . LEU A 1 105 ? 7.568 -8.981 -12.371 1.00 92.38 105 LEU A C 1
ATOM 846 O O . LEU A 1 105 ? 8.746 -9.306 -12.284 1.00 92.38 105 LEU A O 1
ATOM 850 N N . TYR A 1 106 ? 6.791 -9.389 -13.380 1.00 95.88 106 TYR A N 1
ATOM 851 C CA . TYR A 1 106 ? 7.287 -10.215 -14.483 1.00 95.88 106 TYR A CA 1
ATOM 852 C C . TYR A 1 106 ? 8.425 -9.511 -15.240 1.00 95.88 106 TYR A C 1
ATOM 854 O O . TYR A 1 106 ? 9.495 -10.084 -15.429 1.00 95.88 106 TYR A O 1
ATOM 862 N N . ALA A 1 107 ? 8.228 -8.238 -15.605 1.00 96.94 107 ALA A N 1
ATOM 863 C CA . ALA A 1 107 ? 9.274 -7.418 -16.213 1.00 96.94 107 ALA A CA 1
ATOM 864 C C . ALA A 1 107 ? 10.483 -7.241 -15.281 1.00 96.94 107 ALA A C 1
ATOM 866 O O . ALA A 1 107 ? 11.617 -7.368 -15.735 1.00 96.94 107 ALA A O 1
ATOM 867 N N . LEU A 1 108 ? 10.250 -6.993 -13.986 1.00 97.88 108 LEU A N 1
ATOM 868 C CA . LEU A 1 108 ? 11.307 -6.795 -12.999 1.00 97.88 108 LEU A CA 1
ATOM 869 C C . LEU A 1 108 ? 12.237 -8.012 -12.920 1.00 97.88 108 LEU A C 1
ATOM 871 O O . LEU A 1 108 ? 13.446 -7.831 -13.022 1.00 97.88 108 LEU A O 1
ATOM 875 N N . TYR A 1 109 ? 11.717 -9.241 -12.822 1.00 98.19 109 TYR A N 1
ATOM 876 C CA . TYR A 1 109 ? 12.571 -10.436 -12.760 1.00 98.19 109 TYR A CA 1
ATOM 877 C C . TYR A 1 109 ? 13.327 -10.679 -14.070 1.00 98.19 109 TYR A C 1
ATOM 879 O O . TYR A 1 109 ? 14.545 -10.848 -14.061 1.00 98.19 109 TYR A O 1
ATOM 887 N N . GLY A 1 110 ? 12.615 -10.683 -15.200 1.00 97.94 110 GLY A N 1
ATOM 888 C CA . GLY A 1 110 ? 13.196 -11.065 -16.488 1.00 97.94 110 GLY A CA 1
ATOM 889 C C . GLY A 1 110 ? 14.218 -10.059 -17.007 1.00 97.94 110 GLY A C 1
ATOM 890 O O . GLY A 1 110 ? 15.307 -10.434 -17.442 1.00 97.94 110 GLY A O 1
ATOM 891 N N . LEU A 1 111 ? 13.918 -8.764 -16.884 1.00 98.12 111 LEU A N 1
ATOM 892 C CA . LEU A 1 111 ? 14.839 -7.716 -17.312 1.00 98.12 111 LEU A CA 1
ATOM 893 C C . LEU A 1 111 ? 16.009 -7.543 -16.338 1.00 98.12 111 LEU A C 1
ATOM 895 O O . LEU A 1 111 ? 17.099 -7.202 -16.786 1.00 98.12 111 LEU A O 1
ATOM 899 N N . THR A 1 112 ? 15.840 -7.826 -15.041 1.00 98.00 112 THR A N 1
ATOM 900 C CA . THR A 1 112 ? 16.985 -7.857 -14.112 1.00 98.00 112 THR A CA 1
ATOM 901 C C . THR A 1 112 ? 17.935 -9.005 -14.442 1.00 98.00 112 THR A C 1
ATOM 903 O O . THR A 1 112 ? 19.145 -8.791 -14.483 1.00 98.00 112 THR A O 1
ATOM 906 N N . ALA A 1 113 ? 17.416 -10.199 -14.753 1.00 97.81 113 ALA A N 1
ATOM 907 C CA . ALA A 1 113 ? 18.250 -11.320 -15.195 1.00 97.81 113 ALA A CA 1
ATOM 908 C C . ALA A 1 113 ? 19.017 -10.962 -16.480 1.00 97.81 113 ALA A C 1
ATOM 910 O O . ALA A 1 113 ? 20.212 -11.240 -16.601 1.00 97.81 113 ALA A O 1
ATOM 911 N N . ARG A 1 114 ? 18.368 -10.237 -17.400 1.00 96.56 114 ARG A N 1
ATOM 912 C CA . ARG A 1 114 ? 19.023 -9.702 -18.597 1.00 96.56 114 ARG A CA 1
ATOM 913 C C . ARG A 1 114 ? 20.085 -8.647 -18.280 1.00 96.56 114 ARG A C 1
ATOM 915 O O . ARG A 1 114 ? 21.121 -8.642 -18.932 1.00 96.56 114 ARG A O 1
ATOM 922 N N . ALA A 1 115 ? 19.833 -7.761 -17.321 1.00 94.75 115 ALA A N 1
ATOM 923 C CA . ALA A 1 115 ? 20.727 -6.664 -16.958 1.00 94.75 115 ALA A CA 1
ATOM 924 C C . ALA A 1 115 ? 21.989 -7.124 -16.211 1.00 94.75 115 ALA A C 1
ATOM 926 O O . ALA A 1 115 ? 23.061 -6.569 -16.431 1.00 94.75 115 ALA A O 1
ATOM 927 N N . ILE A 1 116 ? 21.853 -8.102 -15.311 1.00 93.94 116 ILE A N 1
ATOM 928 C CA . ILE A 1 116 ? 22.922 -8.517 -14.390 1.00 93.94 116 ILE A CA 1
ATOM 929 C C . ILE A 1 116 ? 23.660 -9.758 -14.898 1.00 93.94 116 ILE A C 1
ATOM 931 O O . ILE A 1 116 ? 24.880 -9.829 -14.792 1.00 93.94 116 ILE A O 1
ATOM 935 N N . GLU A 1 117 ? 22.936 -10.734 -15.449 1.00 95.12 117 GLU A N 1
ATOM 936 C CA . GLU A 1 117 ? 23.502 -12.025 -15.868 1.00 95.12 117 GLU A CA 1
ATOM 937 C C . GLU A 1 117 ? 23.564 -12.185 -17.395 1.00 95.12 117 GLU A C 1
ATOM 939 O O . GLU A 1 117 ? 24.024 -13.211 -17.892 1.00 95.12 117 GLU A O 1
ATOM 944 N N . GLU A 1 118 ? 23.092 -11.187 -18.151 1.00 94.50 118 GLU A N 1
ATOM 945 C CA . GLU A 1 118 ? 22.968 -11.210 -19.617 1.00 94.50 118 GLU A CA 1
ATOM 946 C C . GLU A 1 118 ? 22.030 -12.308 -20.154 1.00 94.50 118 GLU A C 1
ATOM 948 O O . GLU A 1 118 ? 22.066 -12.653 -21.340 1.00 94.50 118 GLU A O 1
ATOM 953 N N . LYS A 1 119 ? 21.119 -12.823 -19.321 1.00 96.69 119 LYS A N 1
ATOM 954 C CA . LYS A 1 119 ? 20.216 -13.933 -19.665 1.00 96.69 119 LYS A CA 1
ATOM 955 C C . LYS A 1 119 ? 18.852 -13.428 -20.131 1.00 96.69 119 LYS A C 1
ATOM 957 O O . LYS A 1 119 ? 18.189 -12.675 -19.428 1.00 96.69 119 LYS A O 1
ATOM 962 N N . ASP A 1 120 ? 18.435 -13.829 -21.332 1.00 96.81 120 ASP A N 1
ATOM 963 C CA . ASP A 1 120 ? 17.100 -13.529 -21.871 1.00 96.81 120 ASP A CA 1
ATOM 964 C C . ASP A 1 120 ? 16.132 -14.664 -21.531 1.00 96.81 120 ASP A C 1
ATOM 966 O O . ASP A 1 120 ? 16.078 -15.685 -22.222 1.00 96.81 120 ASP A O 1
ATOM 970 N N . ILE A 1 121 ? 15.390 -14.475 -20.443 1.00 97.56 121 ILE A N 1
ATOM 971 C CA . ILE A 1 121 ? 14.412 -15.443 -19.954 1.00 97.56 121 ILE A CA 1
ATOM 972 C C . ILE A 1 121 ? 12.988 -14.913 -20.097 1.00 97.56 121 ILE A C 1
ATOM 974 O O . ILE A 1 121 ? 12.733 -13.708 -20.074 1.00 97.56 121 ILE A O 1
ATOM 978 N N . ALA A 1 122 ? 12.035 -15.831 -20.199 1.00 97.44 122 ALA A N 1
ATOM 979 C CA . ALA A 1 122 ? 10.651 -15.569 -19.820 1.00 97.44 122 ALA A CA 1
ATOM 980 C C . ALA A 1 122 ? 10.483 -16.051 -18.369 1.00 97.44 122 ALA A C 1
ATOM 982 O O . ALA A 1 122 ? 10.565 -17.255 -18.147 1.00 97.44 122 ALA A O 1
ATOM 983 N N . PRO A 1 123 ? 10.307 -15.176 -17.364 1.00 97.88 123 PRO A N 1
ATOM 984 C CA . PRO A 1 123 ? 10.225 -15.603 -15.967 1.00 97.88 123 PRO A CA 1
ATOM 985 C C . PRO A 1 123 ? 9.112 -16.618 -15.704 1.00 97.88 123 PRO A C 1
ATOM 987 O O . PRO A 1 123 ? 7.949 -16.377 -16.032 1.00 97.88 123 PRO A O 1
ATOM 990 N N . SER A 1 124 ? 9.445 -17.735 -15.060 1.00 97.62 124 SER A N 1
ATOM 991 C CA . SER A 1 124 ? 8.457 -18.664 -14.513 1.00 97.62 124 SER A CA 1
ATOM 992 C C . SER A 1 124 ? 7.981 -18.180 -13.141 1.00 97.62 124 SER A C 1
ATOM 994 O O . SER A 1 124 ? 8.608 -18.429 -12.108 1.00 97.62 124 SER A O 1
ATOM 996 N N . ILE A 1 125 ? 6.854 -17.467 -13.122 1.00 97.25 125 ILE A N 1
ATOM 997 C CA . ILE A 1 125 ? 6.203 -17.019 -11.881 1.00 97.25 125 ILE A CA 1
ATOM 998 C C . ILE A 1 125 ? 5.655 -18.222 -11.114 1.00 97.25 125 ILE A C 1
ATOM 1000 O O . ILE A 1 125 ? 5.683 -18.244 -9.887 1.00 97.25 125 ILE A O 1
ATOM 1004 N N . THR A 1 126 ? 5.187 -19.245 -11.827 1.00 96.81 126 THR A N 1
ATOM 1005 C CA . THR A 1 126 ? 4.667 -20.475 -11.230 1.00 96.81 126 THR A CA 1
ATOM 1006 C C . THR A 1 126 ? 5.746 -21.238 -10.462 1.00 96.81 126 THR A C 1
ATOM 1008 O O . THR A 1 126 ? 5.492 -21.671 -9.337 1.00 96.81 126 THR A O 1
ATOM 1011 N N . ALA A 1 127 ? 6.967 -21.332 -10.998 1.00 97.19 127 ALA A N 1
ATOM 1012 C CA . ALA A 1 127 ? 8.092 -21.919 -10.274 1.00 97.19 127 ALA A CA 1
ATOM 1013 C C . ALA A 1 127 ? 8.527 -21.060 -9.074 1.00 97.19 127 ALA A C 1
ATOM 1015 O O . ALA A 1 127 ? 8.767 -21.613 -8.004 1.00 97.19 127 ALA A O 1
ATOM 1016 N N . LEU A 1 128 ? 8.536 -19.723 -9.194 1.00 96.75 128 LEU A N 1
ATOM 1017 C CA . LEU A 1 128 ? 8.797 -18.826 -8.054 1.00 96.75 128 LEU A CA 1
ATOM 1018 C C . LEU A 1 128 ? 7.788 -19.026 -6.915 1.00 96.75 128 LEU A C 1
ATOM 1020 O O . LEU A 1 128 ? 8.182 -19.074 -5.751 1.00 96.75 128 LEU A O 1
ATOM 1024 N N . ILE A 1 129 ? 6.498 -19.174 -7.239 1.00 96.19 129 ILE A N 1
ATOM 1025 C CA . ILE A 1 129 ? 5.450 -19.469 -6.252 1.00 96.19 129 ILE A CA 1
ATOM 1026 C C . ILE A 1 129 ? 5.742 -20.798 -5.563 1.00 96.19 129 ILE A C 1
ATOM 1028 O O . ILE A 1 129 ? 5.707 -20.849 -4.336 1.00 96.19 129 ILE A O 1
ATOM 1032 N N . ARG A 1 130 ? 6.070 -21.849 -6.329 1.00 96.06 130 ARG A N 1
ATOM 1033 C CA . ARG A 1 130 ? 6.364 -23.175 -5.773 1.00 96.06 130 ARG A CA 1
ATOM 1034 C C . ARG A 1 130 ? 7.594 -23.174 -4.867 1.00 96.06 130 ARG A C 1
ATOM 1036 O O . ARG A 1 130 ? 7.583 -23.813 -3.819 1.00 96.06 130 ARG A O 1
ATOM 1043 N N . SER A 1 131 ? 8.645 -22.464 -5.266 1.00 95.94 131 SER A N 1
ATOM 1044 C CA . SER A 1 131 ? 9.875 -22.331 -4.483 1.00 95.94 131 SER A CA 1
ATOM 1045 C C . SER A 1 131 ? 9.728 -21.411 -3.264 1.00 95.94 131 SER A C 1
ATOM 1047 O O . SER A 1 131 ? 10.593 -21.430 -2.387 1.00 95.94 131 SER A O 1
ATOM 1049 N N . GLY A 1 132 ? 8.661 -20.609 -3.206 1.00 95.19 132 GLY A N 1
ATOM 1050 C CA . GLY A 1 132 ? 8.306 -19.772 -2.064 1.00 95.19 132 GLY A CA 1
ATOM 1051 C C . GLY A 1 132 ? 7.730 -20.562 -0.878 1.00 95.19 132 GLY A C 1
ATOM 1052 O O . GLY A 1 132 ? 7.741 -21.795 -0.874 1.00 95.19 132 GLY A O 1
ATOM 1053 N N . PRO A 1 133 ? 7.240 -19.861 0.156 1.00 95.88 133 PRO A N 1
ATOM 1054 C CA . PRO A 1 133 ? 6.664 -20.502 1.326 1.00 95.88 133 PRO A CA 1
ATOM 1055 C C . PRO A 1 133 ? 5.286 -21.109 1.046 1.00 95.88 133 PRO A C 1
ATOM 1057 O O . PRO A 1 133 ? 4.477 -20.540 0.313 1.00 95.88 133 PRO A O 1
ATOM 1060 N N . ASN A 1 134 ? 5.006 -22.231 1.706 1.00 95.00 134 ASN A N 1
ATOM 1061 C CA . ASN A 1 134 ? 3.654 -22.750 1.922 1.00 95.00 134 ASN A CA 1
ATOM 1062 C C . ASN A 1 134 ? 3.065 -22.263 3.257 1.00 95.00 134 ASN A C 1
ATOM 1064 O O . ASN A 1 134 ? 1.870 -22.417 3.485 1.00 95.00 134 ASN A O 1
ATOM 1068 N N . LYS A 1 135 ? 3.891 -21.656 4.120 1.00 94.88 135 LYS A N 1
ATOM 1069 C CA . LYS A 1 135 ? 3.479 -21.149 5.423 1.00 94.88 135 LYS A CA 1
ATOM 1070 C C . LYS A 1 135 ? 4.366 -19.999 5.904 1.00 94.88 135 LYS A C 1
ATOM 1072 O O . LYS A 1 135 ? 5.592 -20.087 5.821 1.00 94.88 135 LYS A O 1
ATOM 1077 N N . ILE A 1 136 ? 3.756 -18.957 6.469 1.00 92.06 136 ILE A N 1
ATOM 1078 C CA . ILE A 1 136 ? 4.433 -17.992 7.346 1.00 92.06 136 ILE A CA 1
ATOM 1079 C C . ILE A 1 136 ? 4.132 -18.383 8.785 1.00 92.06 136 ILE A C 1
ATOM 1081 O O . ILE A 1 136 ? 2.969 -18.509 9.160 1.00 92.06 136 ILE A O 1
ATOM 1085 N N . GLN A 1 137 ? 5.173 -18.578 9.581 1.00 95.31 137 GLN A N 1
ATOM 1086 C CA . GLN A 1 137 ? 5.067 -18.881 10.998 1.00 95.31 137 GLN A CA 1
ATOM 1087 C C . GLN A 1 137 ? 5.617 -17.724 11.821 1.00 95.31 137 GLN A C 1
ATOM 1089 O O . GLN A 1 137 ? 6.654 -17.162 11.471 1.00 95.31 137 GLN A O 1
ATOM 1094 N N . TYR A 1 138 ? 4.971 -17.406 12.938 1.00 92.06 138 TYR A N 1
ATOM 1095 C CA . TYR A 1 138 ? 5.481 -16.412 13.879 1.00 92.06 138 TYR A CA 1
ATOM 1096 C C . TYR A 1 138 ? 6.027 -17.085 15.141 1.00 92.06 138 TYR A C 1
ATOM 1098 O O . TYR A 1 138 ? 5.381 -17.947 15.736 1.00 92.06 138 TYR A O 1
ATOM 1106 N N . SER A 1 139 ? 7.237 -16.708 15.557 1.00 94.19 139 SER A N 1
ATOM 1107 C CA . SER A 1 139 ? 7.876 -17.209 16.781 1.00 94.19 139 SER A CA 1
ATOM 1108 C C . SER A 1 139 ? 8.087 -16.096 17.802 1.00 94.19 139 SER A C 1
ATOM 1110 O O . SER A 1 139 ? 8.178 -14.928 17.443 1.00 94.19 139 SER A O 1
ATOM 1112 N N . ASN A 1 140 ? 8.184 -16.468 19.082 1.00 94.69 140 ASN A N 1
ATOM 1113 C CA . ASN A 1 140 ? 8.418 -15.550 20.208 1.00 94.69 140 ASN A CA 1
ATOM 1114 C C . ASN A 1 140 ? 7.393 -14.409 20.335 1.00 94.69 140 ASN A C 1
ATOM 1116 O O . ASN A 1 140 ? 7.692 -13.365 20.910 1.00 94.69 140 ASN A O 1
ATOM 1120 N N . VAL A 1 141 ? 6.178 -14.614 19.824 1.00 88.81 141 VAL A N 1
ATOM 1121 C CA . VAL A 1 141 ? 5.083 -13.650 19.954 1.00 88.81 141 VAL A CA 1
ATOM 1122 C C . VAL A 1 141 ? 4.637 -13.589 21.426 1.00 88.81 141 VAL A C 1
ATOM 1124 O O . VAL A 1 141 ? 4.303 -14.640 21.988 1.00 88.81 141 VAL A O 1
ATOM 1127 N N . PRO A 1 142 ? 4.611 -12.398 22.058 1.00 85.88 142 PRO A N 1
ATOM 1128 C CA . PRO A 1 142 ? 4.065 -12.208 23.399 1.00 85.88 142 PRO A CA 1
ATOM 1129 C C . PRO A 1 142 ? 2.625 -12.710 23.488 1.00 85.88 142 PRO A C 1
ATOM 1131 O O . PRO A 1 142 ? 1.874 -12.596 22.519 1.00 85.88 142 PRO A O 1
ATOM 1134 N N . GLU A 1 143 ? 2.230 -13.258 24.639 1.00 86.44 143 GLU A N 1
ATOM 1135 C CA . GLU A 1 143 ? 0.911 -13.882 24.834 1.00 86.44 143 GLU A CA 1
ATOM 1136 C C . GLU A 1 143 ? -0.230 -12.921 24.457 1.00 86.44 143 GLU A C 1
ATOM 1138 O O . GLU A 1 143 ? -1.173 -13.304 23.770 1.00 86.44 143 GLU A O 1
ATOM 1143 N N . GLU A 1 144 ? -0.076 -11.640 24.792 1.00 79.56 144 GLU A N 1
ATOM 1144 C CA . GLU A 1 144 ? -1.012 -10.562 24.481 1.00 79.56 144 GLU A CA 1
ATOM 1145 C C . GLU A 1 144 ? -1.133 -10.209 22.986 1.00 79.56 144 GLU A C 1
ATOM 1147 O O . GLU A 1 144 ? -2.115 -9.579 22.603 1.00 79.56 144 GLU A O 1
ATOM 1152 N N . ARG A 1 145 ? -0.175 -10.615 22.138 1.00 70.81 145 ARG A N 1
ATOM 1153 C CA . ARG A 1 145 ? -0.175 -10.347 20.684 1.00 70.81 145 ARG A CA 1
ATOM 1154 C C . ARG A 1 145 ? -0.318 -11.608 19.830 1.00 70.81 145 ARG A C 1
ATOM 1156 O O . ARG A 1 145 ? -0.248 -11.523 18.605 1.00 70.81 145 ARG A O 1
ATOM 1163 N N . GLN A 1 146 ? -0.555 -12.777 20.432 1.00 75.50 146 GLN A N 1
ATOM 1164 C CA . GLN A 1 146 ? -0.759 -14.029 19.684 1.00 75.50 146 GLN A CA 1
ATOM 1165 C C . GLN A 1 146 ? -1.947 -13.960 18.715 1.00 75.50 146 GLN A C 1
ATOM 1167 O O . GLN A 1 146 ? -1.929 -14.615 17.675 1.00 75.50 146 GLN A O 1
ATOM 1172 N N . GLU A 1 147 ? -2.959 -13.142 19.017 1.00 68.12 147 GLU A N 1
ATOM 1173 C CA . GLU A 1 147 ? -4.087 -12.923 18.107 1.00 68.12 147 GLU A CA 1
ATOM 1174 C C . GLU A 1 147 ? -3.715 -12.068 16.881 1.00 68.12 147 GLU A C 1
ATOM 1176 O O . GLU A 1 147 ? -4.355 -12.215 15.841 1.00 68.12 147 GLU A O 1
ATOM 1181 N N . GLU A 1 148 ? -2.681 -11.223 16.976 1.00 68.44 148 GLU A N 1
ATOM 1182 C CA . GLU A 1 148 ? -2.208 -10.346 15.893 1.00 68.44 148 GLU A CA 1
ATOM 1183 C C . GLU A 1 148 ? -1.233 -11.056 14.939 1.00 68.44 148 GLU A C 1
ATOM 1185 O O . GLU A 1 148 ? -1.262 -10.815 13.733 1.00 68.44 148 GLU A O 1
ATOM 1190 N N . PHE A 1 149 ? -0.386 -11.949 15.462 1.00 74.31 149 PHE A N 1
ATOM 1191 C CA . PHE A 1 149 ? 0.644 -12.666 14.699 1.00 74.31 149 PHE A CA 1
ATOM 1192 C C . PHE A 1 149 ? 0.295 -14.148 14.577 1.00 74.31 149 PHE A C 1
ATOM 1194 O O . PHE A 1 149 ? 0.937 -15.017 15.168 1.00 74.31 149 PHE A O 1
ATOM 1201 N N . GLN A 1 150 ? -0.759 -14.427 13.813 1.00 81.81 150 GLN A N 1
ATOM 1202 C CA . GLN A 1 150 ? -1.187 -15.792 13.524 1.00 81.81 150 GLN A CA 1
ATOM 1203 C C . GLN A 1 150 ? -0.444 -16.349 12.315 1.00 81.81 150 GLN A C 1
ATOM 1205 O O . GLN A 1 150 ? -0.235 -15.652 11.322 1.00 81.81 150 GLN A O 1
ATOM 1210 N N . ASP A 1 151 ? -0.086 -17.628 12.395 1.00 87.62 151 ASP A N 1
ATOM 1211 C CA . ASP A 1 151 ? 0.476 -18.368 11.272 1.00 87.62 151 ASP A CA 1
ATOM 1212 C C . ASP A 1 151 ? -0.425 -18.254 10.028 1.00 87.62 151 ASP A C 1
ATOM 1214 O O . ASP A 1 151 ? -1.647 -18.395 10.105 1.00 87.62 151 ASP A O 1
ATOM 1218 N N . ILE A 1 152 ? 0.193 -18.032 8.869 1.00 85.94 152 ILE A N 1
ATOM 1219 C CA . ILE A 1 152 ? -0.492 -17.874 7.585 1.00 85.94 152 ILE A CA 1
ATOM 1220 C C . ILE A 1 152 ? -0.189 -19.097 6.734 1.00 85.94 152 ILE A C 1
ATOM 1222 O O . ILE A 1 152 ? 0.948 -19.290 6.310 1.00 85.94 152 ILE A O 1
ATOM 1226 N N . GLU A 1 153 ? -1.209 -19.898 6.448 1.00 90.81 153 GLU A N 1
ATOM 1227 C CA . GLU A 1 153 ? -1.117 -20.968 5.455 1.00 90.81 153 GLU A CA 1
ATOM 1228 C C . GLU A 1 153 ? -1.258 -20.366 4.046 1.00 90.81 153 GLU A C 1
ATOM 1230 O O . GLU A 1 153 ? -2.143 -19.543 3.791 1.00 90.81 153 GLU A O 1
ATOM 1235 N N . ILE A 1 154 ? -0.363 -20.745 3.134 1.00 87.50 154 ILE A N 1
ATOM 1236 C CA . ILE A 1 154 ? -0.286 -20.202 1.775 1.00 87.50 154 ILE A CA 1
ATOM 1237 C C . ILE A 1 154 ? -0.578 -21.311 0.767 1.00 87.50 154 ILE A C 1
ATOM 1239 O O . ILE A 1 154 ? 0.241 -22.200 0.523 1.00 87.50 154 ILE A O 1
ATOM 1243 N N . ASP A 1 155 ? -1.714 -21.186 0.087 1.00 88.06 155 ASP A N 1
ATOM 1244 C CA . ASP A 1 155 ? -2.043 -22.029 -1.058 1.00 88.06 155 ASP A CA 1
ATOM 1245 C C . ASP A 1 155 ? -1.214 -21.613 -2.282 1.00 88.06 155 ASP A C 1
ATOM 1247 O O . ASP A 1 155 ? -1.491 -20.601 -2.934 1.00 88.06 155 ASP A O 1
ATOM 1251 N N . GLN A 1 156 ? -0.201 -22.411 -2.622 1.00 92.25 156 GLN A N 1
ATOM 1252 C CA . GLN A 1 156 ? 0.679 -22.205 -3.779 1.00 92.25 156 GLN A CA 1
ATOM 1253 C C . GLN A 1 156 ? -0.029 -22.556 -5.102 1.00 92.25 156 GLN A C 1
ATOM 1255 O O . GLN A 1 156 ? 0.286 -23.549 -5.753 1.00 92.25 156 GLN A O 1
ATOM 1260 N N . ILE A 1 157 ? -1.016 -21.751 -5.504 1.00 88.50 157 ILE A N 1
ATOM 1261 C CA . ILE A 1 157 ? -1.853 -22.006 -6.686 1.00 88.50 157 ILE A CA 1
ATOM 1262 C C . ILE A 1 157 ? -1.949 -20.801 -7.625 1.00 88.50 157 ILE A C 1
ATOM 1264 O O . ILE A 1 157 ? -1.908 -19.645 -7.212 1.00 88.50 157 ILE A O 1
ATOM 1268 N N . CYS A 1 158 ? -2.203 -21.079 -8.905 1.00 84.62 158 CYS A N 1
ATOM 1269 C CA . CYS A 1 158 ? -2.370 -20.062 -9.948 1.00 84.62 158 CYS A CA 1
ATOM 1270 C C . CYS A 1 158 ? -3.586 -19.143 -9.750 1.00 84.62 158 CYS A C 1
ATOM 1272 O O . CYS A 1 158 ? -3.565 -17.998 -10.198 1.00 84.62 158 CYS A O 1
ATOM 1274 N N . ALA A 1 159 ? -4.668 -19.641 -9.137 1.00 76.94 159 ALA A N 1
ATOM 1275 C CA . ALA A 1 159 ? -5.934 -18.913 -9.009 1.00 76.94 159 ALA A CA 1
ATOM 1276 C C . ALA A 1 159 ? -5.892 -17.790 -7.957 1.00 76.94 159 ALA A C 1
ATOM 1278 O O . ALA A 1 159 ? -6.715 -16.870 -8.004 1.00 76.94 159 ALA A O 1
ATOM 1279 N N . ASN A 1 160 ? -4.936 -17.858 -7.029 1.00 74.12 160 ASN A N 1
ATOM 1280 C CA . ASN A 1 160 ? -4.756 -16.883 -5.968 1.00 74.12 160 ASN A CA 1
ATOM 1281 C C . ASN A 1 160 ? -3.697 -15.853 -6.385 1.00 74.12 160 ASN A C 1
ATOM 1283 O O . ASN A 1 160 ? -2.534 -16.199 -6.568 1.00 74.12 160 ASN A O 1
ATOM 1287 N N . SER A 1 161 ? -4.095 -14.587 -6.539 1.00 70.56 161 SER A N 1
ATOM 1288 C CA . SER A 1 161 ? -3.161 -13.505 -6.868 1.00 70.56 161 SER A CA 1
ATOM 1289 C C . SER A 1 161 ? -2.247 -13.128 -5.709 1.00 70.56 161 SER A C 1
ATOM 1291 O O . SER A 1 161 ? -1.184 -12.579 -5.960 1.00 70.56 161 SER A O 1
ATOM 1293 N N . ASP A 1 162 ? -2.624 -13.435 -4.469 1.00 69.44 162 ASP A N 1
ATOM 1294 C CA . ASP A 1 162 ? -1.879 -13.015 -3.279 1.00 69.44 162 ASP A CA 1
ATOM 1295 C C . ASP A 1 162 ? -0.563 -13.794 -3.135 1.00 69.44 162 ASP A C 1
ATOM 1297 O O . ASP A 1 162 ? 0.348 -13.366 -2.429 1.00 69.44 162 ASP A O 1
ATOM 1301 N N . THR A 1 163 ? -0.423 -14.905 -3.870 1.00 74.88 163 THR A N 1
ATOM 1302 C CA . THR A 1 163 ? 0.807 -15.709 -3.939 1.00 74.88 163 THR A CA 1
ATOM 1303 C C . THR A 1 163 ? 2.001 -14.920 -4.473 1.00 74.88 163 THR A C 1
ATOM 1305 O O . THR A 1 163 ? 3.136 -15.198 -4.087 1.00 74.88 163 THR A O 1
ATOM 1308 N N . ILE A 1 164 ? 1.764 -13.879 -5.283 1.00 80.19 164 ILE A N 1
ATOM 1309 C CA . ILE A 1 164 ? 2.829 -13.012 -5.809 1.00 80.19 164 ILE A CA 1
ATOM 1310 C C . ILE A 1 164 ? 3.461 -12.127 -4.727 1.00 80.19 164 ILE A C 1
ATOM 1312 O O . ILE A 1 164 ? 4.553 -11.614 -4.920 1.00 80.19 164 ILE A O 1
ATOM 1316 N N . SER A 1 165 ? 2.809 -11.939 -3.575 1.00 79.00 165 SER A N 1
ATOM 1317 C CA . SER A 1 165 ? 3.385 -11.186 -2.450 1.00 79.00 165 SER A CA 1
ATOM 1318 C C . SER A 1 165 ? 4.547 -11.935 -1.784 1.00 79.00 165 SER A C 1
ATOM 1320 O O . SER A 1 165 ? 5.337 -11.344 -1.041 1.00 79.00 165 SER A O 1
ATOM 1322 N N . TRP A 1 166 ? 4.662 -13.237 -2.062 1.00 88.12 166 TRP A N 1
ATOM 1323 C CA . TRP A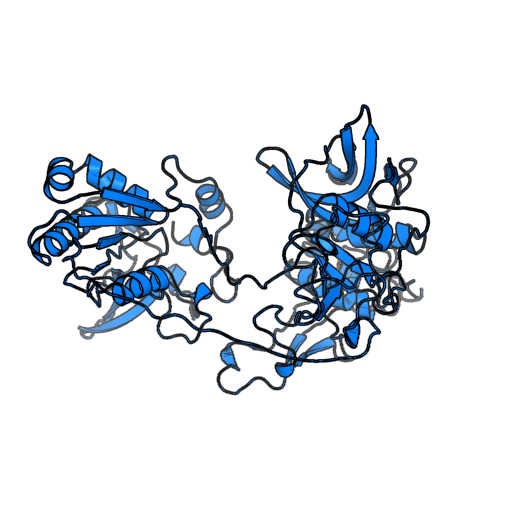 1 166 ? 5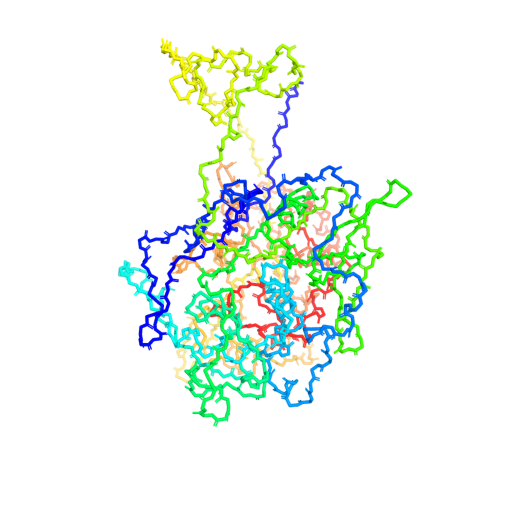.621 -14.154 -1.453 1.00 88.12 166 TRP A CA 1
ATOM 1324 C C . TRP A 1 166 ? 6.747 -14.581 -2.405 1.00 88.12 166 TRP A C 1
ATOM 1326 O O . TRP A 1 166 ? 7.664 -15.286 -1.983 1.00 88.12 166 TRP A O 1
ATOM 1336 N N . THR A 1 167 ? 6.734 -14.142 -3.668 1.00 88.56 167 THR A N 1
ATOM 1337 C CA . THR A 1 167 ? 7.725 -14.547 -4.684 1.00 88.56 167 THR A CA 1
ATOM 1338 C C . THR A 1 167 ? 9.145 -14.094 -4.360 1.00 88.56 167 THR A C 1
ATOM 1340 O O . THR A 1 167 ? 10.081 -14.797 -4.727 1.00 88.56 167 THR A O 1
ATOM 1343 N N . LYS A 1 168 ? 9.325 -13.016 -3.583 1.00 92.88 168 LYS A N 1
ATOM 1344 C CA . LYS A 1 168 ? 10.623 -12.600 -3.011 1.00 92.88 168 LYS A CA 1
ATOM 1345 C C . LYS A 1 168 ? 11.365 -13.735 -2.294 1.00 92.88 168 LYS A C 1
ATOM 1347 O O . LYS A 1 168 ? 12.581 -13.858 -2.409 1.00 92.88 168 LYS A O 1
ATOM 1352 N N . PHE A 1 169 ? 10.632 -14.600 -1.595 1.00 95.25 169 PHE A N 1
ATOM 1353 C CA . PHE A 1 169 ? 11.200 -15.735 -0.873 1.00 95.25 169 PHE A CA 1
ATOM 1354 C C . PHE A 1 169 ? 11.589 -16.877 -1.817 1.00 95.25 169 PHE A C 1
ATOM 1356 O O . PHE A 1 169 ? 12.635 -17.500 -1.633 1.00 95.25 169 PHE A O 1
ATOM 1363 N N . GLY A 1 170 ? 10.780 -17.114 -2.855 1.00 95.56 170 GLY A N 1
ATOM 1364 C CA . GLY A 1 170 ? 11.104 -18.057 -3.926 1.00 95.56 170 GLY A CA 1
ATOM 1365 C C . GLY A 1 170 ? 12.339 -17.624 -4.715 1.00 95.56 170 GLY A C 1
ATOM 1366 O O . GLY A 1 170 ? 13.234 -18.438 -4.933 1.00 95.56 170 GLY A O 1
ATOM 1367 N N . LEU A 1 171 ? 12.438 -16.330 -5.043 1.00 97.00 171 LEU A N 1
ATOM 1368 C CA . LEU A 1 171 ? 13.607 -15.727 -5.685 1.00 97.00 171 LEU A CA 1
ATOM 1369 C C . LEU A 1 171 ? 14.868 -15.958 -4.846 1.00 97.00 171 LEU A C 1
ATOM 1371 O O . LEU A 1 171 ? 15.870 -16.450 -5.361 1.00 97.00 171 LEU A O 1
ATOM 1375 N N . ASN A 1 172 ? 14.807 -15.675 -3.542 1.00 96.12 172 ASN A N 1
ATOM 1376 C CA . ASN A 1 172 ? 15.957 -15.864 -2.665 1.00 96.12 172 ASN A CA 1
ATOM 1377 C C . ASN A 1 172 ? 16.392 -17.335 -2.582 1.00 96.12 172 ASN A C 1
ATOM 1379 O O . ASN A 1 172 ? 17.575 -17.637 -2.742 1.00 96.12 172 ASN A O 1
ATOM 1383 N N . LYS A 1 173 ? 15.440 -18.259 -2.392 1.00 95.75 173 LYS A N 1
ATOM 1384 C CA . LYS A 1 173 ? 15.720 -19.692 -2.216 1.00 95.75 173 LYS A CA 1
ATOM 1385 C C . LYS A 1 173 ? 16.196 -20.380 -3.495 1.00 95.75 173 LYS A C 1
ATOM 1387 O O . LYS A 1 173 ? 17.163 -21.145 -3.458 1.00 95.75 173 LYS A O 1
ATOM 1392 N N . ALA A 1 174 ? 15.499 -20.164 -4.605 1.00 95.44 174 ALA A N 1
ATOM 1393 C CA . ALA A 1 174 ? 15.658 -20.962 -5.818 1.00 95.44 174 ALA A CA 1
ATOM 1394 C C . ALA A 1 174 ? 16.057 -20.156 -7.053 1.00 95.44 174 ALA A C 1
ATOM 1396 O O . ALA A 1 174 ? 16.428 -20.774 -8.042 1.00 95.44 174 ALA A O 1
ATOM 1397 N N . GLY A 1 175 ? 16.021 -18.823 -6.992 1.00 97.06 175 GLY A N 1
ATOM 1398 C CA . GLY A 1 175 ? 16.168 -17.969 -8.165 1.00 97.06 175 GLY A CA 1
ATOM 1399 C C . GLY A 1 175 ? 14.907 -17.939 -9.029 1.00 97.06 175 GLY A C 1
ATOM 1400 O O . GLY A 1 175 ? 13.886 -18.555 -8.724 1.00 97.06 175 GLY A O 1
ATOM 1401 N N . VAL A 1 176 ? 14.979 -17.189 -10.124 1.00 97.75 176 VAL A N 1
ATOM 1402 C CA . VAL A 1 176 ? 13.976 -17.197 -11.186 1.00 97.75 176 VAL A CA 1
ATOM 1403 C C . VAL A 1 176 ? 14.405 -18.161 -12.288 1.00 97.75 176 VAL A C 1
ATOM 1405 O O . VAL A 1 176 ? 15.548 -18.143 -12.744 1.00 97.75 176 VAL A O 1
ATOM 1408 N N . PHE A 1 177 ? 13.469 -19.003 -12.715 1.00 97.62 177 PHE A N 1
ATOM 1409 C CA . PHE A 1 177 ? 13.661 -19.954 -13.804 1.00 97.62 177 PHE A CA 1
ATOM 1410 C C . PHE A 1 177 ? 13.020 -19.454 -15.093 1.00 97.62 177 PHE A C 1
ATOM 1412 O O . PHE A 1 177 ? 12.139 -18.591 -15.082 1.00 97.62 177 PHE A O 1
ATOM 1419 N N . ASP A 1 178 ? 13.414 -20.061 -16.204 1.00 97.12 178 ASP A N 1
ATOM 1420 C CA . ASP A 1 178 ? 12.783 -19.839 -17.494 1.00 97.12 178 ASP A CA 1
ATOM 1421 C C . ASP A 1 178 ? 11.457 -20.618 -17.640 1.00 97.12 178 ASP A C 1
ATOM 1423 O O . ASP A 1 178 ? 11.361 -21.794 -17.275 1.00 97.12 178 ASP A O 1
ATOM 1427 N N . SER A 1 179 ? 10.431 -19.988 -18.219 1.00 96.38 179 SER A N 1
ATOM 1428 C CA . SER A 1 179 ? 9.117 -20.594 -18.440 1.00 96.38 179 SER A CA 1
ATOM 1429 C C . SER A 1 179 ? 9.113 -21.722 -19.474 1.00 96.38 179 SER A C 1
ATOM 1431 O O . SER A 1 179 ? 8.192 -22.534 -19.478 1.00 96.38 179 SER A O 1
ATOM 1433 N N . ALA A 1 180 ? 10.149 -21.836 -20.311 1.00 93.88 180 ALA A N 1
ATOM 1434 C CA . ALA A 1 180 ? 10.357 -23.008 -21.162 1.00 93.88 180 ALA A CA 1
ATOM 1435 C C . ALA A 1 180 ? 10.644 -24.272 -20.339 1.00 93.88 180 ALA A C 1
ATOM 1437 O O . ALA A 1 180 ? 10.278 -25.367 -20.753 1.00 93.88 180 ALA A O 1
ATOM 1438 N N . CYS A 1 181 ? 11.279 -24.123 -19.174 1.00 95.88 181 CYS A N 1
ATOM 1439 C CA . CYS A 1 181 ? 11.517 -25.222 -18.245 1.00 95.88 181 CYS A CA 1
ATOM 1440 C C . CYS A 1 181 ? 10.272 -25.477 -17.380 1.00 95.88 181 CYS A C 1
ATOM 1442 O O . CYS A 1 181 ? 9.790 -26.612 -17.309 1.00 95.88 181 CYS A O 1
ATOM 1444 N N . PHE A 1 182 ? 9.712 -24.410 -16.795 1.00 96.31 182 PHE A N 1
ATOM 1445 C CA . PHE A 1 182 ? 8.507 -24.449 -15.962 1.00 96.31 182 PHE A CA 1
ATOM 1446 C C . PHE A 1 182 ? 7.396 -23.555 -16.535 1.00 96.31 182 PHE A C 1
ATOM 1448 O O . PHE A 1 182 ? 7.375 -22.350 -16.253 1.00 96.31 182 PHE A O 1
ATOM 1455 N N . PRO A 1 183 ? 6.452 -24.117 -17.310 1.00 95.44 183 PRO A N 1
ATOM 1456 C CA . PRO A 1 183 ? 5.393 -23.344 -17.944 1.00 95.44 183 PRO A CA 1
ATOM 1457 C C . PRO A 1 183 ? 4.567 -22.525 -16.947 1.00 95.44 183 PRO A C 1
ATOM 1459 O O . PRO A 1 183 ? 4.191 -22.989 -15.872 1.00 95.44 183 PRO A O 1
ATOM 1462 N N . ASN A 1 184 ? 4.211 -21.305 -17.340 1.00 95.81 184 ASN A N 1
ATOM 1463 C CA . ASN A 1 184 ? 3.387 -20.395 -16.539 1.00 95.81 184 ASN A CA 1
ATOM 1464 C C . ASN A 1 184 ? 1.880 -20.745 -16.571 1.00 95.81 184 ASN A C 1
ATOM 1466 O O . ASN A 1 184 ? 1.039 -19.941 -16.175 1.00 95.81 184 ASN A O 1
ATOM 1470 N N . SER A 1 185 ? 1.507 -21.930 -17.054 1.00 92.50 185 SER A N 1
ATOM 1471 C CA . SER A 1 185 ? 0.116 -22.395 -17.100 1.00 92.50 185 SER A CA 1
ATOM 1472 C C . SER A 1 185 ? -0.345 -23.033 -15.784 1.00 92.50 185 SER A C 1
ATOM 1474 O O . SER A 1 185 ? -1.535 -23.002 -15.473 1.00 92.50 185 SER A O 1
ATOM 1476 N N . VAL A 1 186 ? 0.580 -23.582 -14.988 1.00 92.56 186 VAL A N 1
ATOM 1477 C CA . VAL A 1 186 ? 0.288 -24.261 -13.717 1.00 92.56 186 VAL A CA 1
ATOM 1478 C C . VAL A 1 186 ? 1.475 -24.160 -12.757 1.00 92.56 186 VAL A C 1
ATOM 1480 O O . VAL A 1 186 ? 2.625 -24.109 -13.187 1.00 92.56 186 VAL A O 1
ATOM 1483 N N . VAL A 1 187 ? 1.204 -24.119 -11.449 1.00 94.75 187 VAL A N 1
ATOM 1484 C CA . VAL A 1 187 ? 2.251 -24.233 -10.420 1.00 94.75 187 VAL A CA 1
ATOM 1485 C C . VAL A 1 187 ? 2.803 -25.664 -10.443 1.00 94.75 187 VAL A C 1
ATOM 1487 O O . VAL A 1 187 ? 2.004 -26.589 -10.301 1.00 94.75 187 VAL A O 1
ATOM 1490 N N . PRO A 1 188 ? 4.117 -25.871 -10.658 1.00 95.06 188 PRO A N 1
ATOM 1491 C CA . PRO A 1 188 ? 4.686 -27.213 -10.725 1.00 95.06 188 PRO A CA 1
ATOM 1492 C C . PRO A 1 188 ? 4.700 -27.886 -9.346 1.00 95.06 188 PRO A C 1
ATOM 1494 O O . PRO A 1 188 ? 4.743 -27.212 -8.314 1.00 95.06 188 PRO A O 1
ATOM 1497 N N . ASP A 1 189 ? 4.722 -29.219 -9.325 1.00 90.94 189 ASP A N 1
ATOM 1498 C CA . ASP A 1 189 ? 4.818 -29.995 -8.081 1.00 90.94 189 ASP A CA 1
ATOM 1499 C C . ASP A 1 189 ? 6.204 -29.878 -7.434 1.00 90.94 189 ASP A C 1
ATOM 1501 O O . ASP A 1 189 ? 6.335 -29.885 -6.210 1.00 90.94 189 ASP A O 1
ATOM 1505 N N . GLU A 1 190 ? 7.254 -29.722 -8.232 1.00 90.94 190 GLU A N 1
ATOM 1506 C CA . GLU A 1 190 ? 8.632 -29.549 -7.780 1.00 90.94 190 GLU A CA 1
ATOM 1507 C C . GLU A 1 190 ? 9.431 -28.709 -8.779 1.00 90.94 190 GLU A C 1
ATOM 1509 O O . GLU A 1 190 ? 8.993 -28.462 -9.900 1.00 90.94 190 GLU A O 1
ATOM 1514 N N . THR A 1 191 ? 10.595 -28.223 -8.346 1.00 93.75 191 THR A N 1
ATOM 1515 C CA . THR A 1 191 ? 11.464 -27.346 -9.149 1.00 93.75 191 THR A CA 1
ATOM 1516 C C . THR A 1 191 ? 12.888 -27.894 -9.273 1.00 93.75 191 THR A C 1
ATOM 1518 O O . THR A 1 191 ? 13.839 -27.132 -9.415 1.00 93.75 191 THR A O 1
ATOM 1521 N N . ASN A 1 192 ? 13.064 -29.211 -9.144 1.00 91.06 192 ASN A N 1
ATOM 1522 C CA . ASN A 1 192 ? 14.357 -29.905 -9.247 1.00 91.06 192 ASN A CA 1
ATOM 1523 C C . ASN A 1 192 ? 14.693 -30.353 -10.684 1.00 91.06 192 ASN A C 1
ATOM 1525 O O . ASN A 1 192 ? 15.873 -30.466 -11.008 1.00 91.06 192 ASN A O 1
ATOM 1529 N N . ALA A 1 193 ? 13.684 -30.567 -11.528 1.00 93.06 193 ALA A N 1
ATOM 1530 C CA . ALA A 1 193 ? 13.798 -30.901 -12.944 1.00 93.06 193 ALA A CA 1
ATOM 1531 C C . ALA A 1 193 ? 12.763 -30.105 -13.750 1.00 93.06 193 ALA A C 1
ATOM 1533 O O . ALA A 1 193 ? 11.692 -29.783 -13.235 1.00 93.06 193 ALA A O 1
ATOM 1534 N N . CYS A 1 194 ? 13.075 -29.779 -15.003 1.00 92.88 194 CYS A N 1
ATOM 1535 C CA . CYS A 1 194 ? 12.125 -29.155 -15.919 1.00 92.88 194 CYS A CA 1
ATOM 1536 C C . CYS A 1 194 ? 10.916 -30.060 -16.182 1.00 92.88 194 CYS A C 1
ATOM 1538 O O . CYS A 1 194 ? 10.887 -31.231 -15.816 1.00 92.88 194 CYS A O 1
ATOM 1540 N N . SER A 1 195 ? 9.915 -29.526 -16.881 1.00 84.88 195 SER A N 1
ATOM 1541 C CA . SER A 1 195 ? 8.704 -30.264 -17.272 1.00 84.88 195 SER A CA 1
ATOM 1542 C C . SER A 1 195 ? 8.944 -31.538 -18.107 1.00 84.88 195 SER A C 1
ATOM 1544 O O . SER A 1 195 ? 8.023 -32.339 -18.258 1.00 84.88 195 SER A O 1
ATOM 1546 N N . ASP A 1 196 ? 10.162 -31.761 -18.613 1.00 85.06 196 ASP A N 1
ATOM 1547 C CA . ASP A 1 196 ? 10.588 -33.010 -19.258 1.00 85.06 196 ASP A CA 1
ATOM 1548 C C . ASP A 1 196 ? 11.043 -34.109 -18.273 1.00 85.06 196 ASP A C 1
ATOM 1550 O O . ASP A 1 196 ? 11.205 -35.258 -18.678 1.00 85.06 196 ASP A O 1
ATOM 1554 N N . GLY A 1 197 ? 11.219 -33.780 -16.989 1.00 81.56 197 GLY A N 1
ATOM 1555 C CA . GLY A 1 197 ? 11.633 -34.688 -15.919 1.00 81.56 197 GLY A CA 1
ATOM 1556 C C . GLY A 1 197 ? 13.125 -35.039 -15.896 1.00 81.56 197 GLY A C 1
ATOM 1557 O O . GLY A 1 197 ? 13.552 -35.772 -15.005 1.00 81.56 197 GLY A O 1
ATOM 1558 N N . GLU A 1 198 ? 13.927 -34.527 -16.834 1.00 85.06 198 GLU A N 1
ATOM 1559 C CA . GLU A 1 198 ? 15.350 -34.875 -16.977 1.00 85.06 198 GLU A CA 1
ATOM 1560 C C . GLU A 1 198 ? 16.268 -33.649 -16.926 1.00 85.06 198 GLU A C 1
ATOM 1562 O O . GLU A 1 198 ? 17.380 -33.723 -16.394 1.00 85.06 198 GLU A O 1
ATOM 1567 N N . THR A 1 199 ? 15.825 -32.512 -17.467 1.00 91.62 199 THR A N 1
ATOM 1568 C CA . THR A 1 199 ? 16.666 -31.323 -17.595 1.00 91.62 199 THR A CA 1
ATOM 1569 C C . THR A 1 199 ? 16.789 -30.605 -16.256 1.00 91.62 199 THR A C 1
ATOM 1571 O O . THR A 1 199 ? 15.795 -30.242 -15.628 1.00 91.62 199 THR A O 1
ATOM 1574 N N . ILE A 1 200 ? 18.029 -30.356 -15.826 1.00 91.81 200 ILE A N 1
ATOM 1575 C CA . ILE A 1 200 ? 18.307 -29.563 -14.625 1.00 91.81 200 ILE A CA 1
ATOM 1576 C C . ILE A 1 200 ? 17.984 -28.092 -14.931 1.00 91.81 200 ILE A C 1
ATOM 1578 O O . ILE A 1 200 ? 18.555 -27.539 -15.875 1.00 91.81 200 ILE A O 1
ATOM 1582 N N . PRO A 1 201 ? 17.107 -27.441 -14.149 1.00 94.12 201 PRO A N 1
ATOM 1583 C CA . PRO A 1 201 ? 16.716 -26.061 -14.394 1.00 94.12 201 PRO A CA 1
ATOM 1584 C C . PRO A 1 201 ? 17.876 -25.088 -14.146 1.00 94.12 201 PRO A C 1
ATOM 1586 O O . PRO A 1 201 ? 18.527 -25.129 -13.099 1.00 94.12 201 PRO A O 1
ATOM 1589 N N . GLU A 1 202 ? 18.108 -24.169 -15.086 1.00 96.00 202 GLU A N 1
ATOM 1590 C CA . GLU A 1 202 ? 19.033 -23.047 -14.888 1.00 96.00 202 GLU A CA 1
ATOM 1591 C C . GLU A 1 202 ? 18.364 -21.979 -14.013 1.00 96.00 202 GLU A C 1
ATOM 1593 O O . GLU A 1 202 ? 17.287 -21.476 -14.333 1.00 96.00 202 GLU A O 1
ATOM 1598 N N . SER A 1 203 ? 19.003 -21.660 -12.889 1.00 96.44 203 SER A N 1
ATOM 1599 C CA . SER A 1 203 ? 18.526 -20.685 -11.910 1.00 96.44 203 SER A CA 1
ATOM 1600 C C . SER A 1 203 ? 19.235 -19.349 -12.101 1.00 96.44 203 SER A C 1
ATOM 1602 O O . SER A 1 203 ? 20.463 -19.302 -12.045 1.00 96.44 203 SER A O 1
ATOM 1604 N N . HIS A 1 204 ? 18.467 -18.264 -12.166 1.00 97.88 204 HIS A N 1
ATOM 1605 C CA . HIS A 1 204 ? 18.971 -16.891 -12.261 1.00 97.88 204 HIS A CA 1
ATOM 1606 C C . HIS A 1 204 ? 18.642 -16.085 -11.007 1.00 97.88 204 HIS A C 1
ATOM 1608 O O . HIS A 1 204 ? 17.614 -16.318 -10.374 1.00 97.88 204 HIS A O 1
ATOM 1614 N N . LEU A 1 205 ? 19.488 -15.123 -10.641 1.00 97.06 205 LEU A N 1
ATOM 1615 C CA . LEU A 1 205 ? 19.290 -14.224 -9.496 1.00 97.06 205 LEU A CA 1
ATOM 1616 C C . LEU A 1 205 ? 19.078 -14.967 -8.162 1.00 97.06 205 LEU A C 1
ATOM 1618 O O . LEU A 1 205 ? 18.386 -14.490 -7.262 1.00 97.06 205 LEU A O 1
ATOM 1622 N N . LYS A 1 206 ? 19.662 -16.161 -8.014 1.00 96.19 206 LYS A N 1
ATOM 1623 C CA . LYS A 1 206 ? 19.561 -16.944 -6.777 1.00 96.19 206 LYS A CA 1
ATOM 1624 C C . LYS A 1 206 ? 20.231 -16.206 -5.623 1.00 96.19 206 LYS A C 1
ATOM 1626 O O . LYS A 1 206 ? 21.339 -15.703 -5.775 1.00 96.19 206 LYS A O 1
ATOM 1631 N N . GLY A 1 207 ? 19.571 -16.161 -4.468 1.00 94.50 207 GLY A N 1
ATOM 1632 C CA . GLY A 1 207 ? 20.049 -15.419 -3.299 1.00 94.50 207 GLY A CA 1
ATOM 1633 C C . GLY A 1 207 ? 19.769 -13.914 -3.352 1.00 94.50 207 GLY A C 1
ATOM 1634 O O . GLY A 1 207 ? 19.950 -13.232 -2.344 1.00 94.50 207 GLY A O 1
ATOM 1635 N N . TYR A 1 208 ? 19.259 -13.389 -4.471 1.00 96.06 208 TYR A N 1
ATOM 1636 C CA . TYR A 1 208 ? 18.760 -12.018 -4.524 1.00 96.06 208 TYR A CA 1
ATOM 1637 C C . TYR A 1 208 ? 17.414 -11.922 -3.792 1.00 96.06 208 TYR A C 1
ATOM 1639 O O . TYR A 1 208 ? 16.754 -12.923 -3.512 1.00 96.06 208 TYR A O 1
ATOM 1647 N N . THR A 1 209 ? 16.996 -10.708 -3.452 1.00 94.75 209 THR A N 1
ATOM 1648 C CA . THR A 1 209 ? 15.694 -10.440 -2.834 1.00 94.75 209 THR A CA 1
ATOM 1649 C C . THR A 1 209 ? 15.069 -9.179 -3.419 1.00 94.75 209 THR A C 1
ATOM 1651 O O . THR A 1 209 ? 15.751 -8.356 -4.030 1.00 94.75 209 THR A O 1
ATOM 1654 N N . GLU A 1 210 ? 13.761 -9.025 -3.238 1.00 94.94 210 GLU A N 1
ATOM 1655 C CA . GLU A 1 210 ? 13.071 -7.771 -3.532 1.00 94.94 210 GLU A CA 1
ATOM 1656 C C . GLU A 1 210 ? 13.296 -6.779 -2.391 1.00 94.94 210 GLU A C 1
ATOM 1658 O O . GLU A 1 210 ? 13.076 -7.109 -1.223 1.00 94.94 210 GLU A O 1
ATOM 1663 N N . ALA A 1 211 ? 13.668 -5.549 -2.736 1.00 94.12 211 ALA A N 1
ATOM 1664 C CA . ALA A 1 211 ? 13.761 -4.448 -1.792 1.00 94.12 211 ALA A CA 1
ATOM 1665 C C . ALA A 1 211 ? 12.868 -3.285 -2.231 1.00 94.12 211 ALA A C 1
ATOM 1667 O O . ALA A 1 211 ? 12.882 -2.880 -3.395 1.00 94.12 211 ALA A O 1
ATOM 1668 N N . ASN A 1 212 ? 12.093 -2.755 -1.286 1.00 91.69 212 ASN A N 1
ATOM 1669 C CA . ASN A 1 212 ? 11.208 -1.617 -1.505 1.00 91.69 212 ASN A CA 1
ATOM 1670 C C . ASN A 1 212 ? 11.951 -0.304 -1.249 1.00 91.69 212 ASN A C 1
ATOM 1672 O O . ASN A 1 212 ? 12.768 -0.228 -0.333 1.00 91.69 212 ASN A O 1
ATOM 1676 N N . PHE A 1 213 ? 11.617 0.737 -2.000 1.00 91.94 213 PHE A N 1
ATOM 1677 C CA . PHE A 1 213 ? 12.011 2.115 -1.715 1.00 91.94 213 PHE A CA 1
ATOM 1678 C C . PHE A 1 213 ? 10.778 3.016 -1.718 1.00 91.94 213 PHE A C 1
ATOM 1680 O O . PHE A 1 213 ? 9.777 2.720 -2.374 1.00 91.94 213 PHE A O 1
ATOM 1687 N N . TYR A 1 214 ? 10.889 4.139 -1.020 1.00 85.38 214 TYR A N 1
ATOM 1688 C CA . TYR A 1 214 ? 9.824 5.122 -0.866 1.00 85.38 214 TYR A CA 1
ATOM 1689 C C . TYR A 1 214 ? 10.418 6.527 -0.900 1.00 85.38 214 TYR A C 1
ATOM 1691 O O . TYR A 1 214 ? 11.618 6.700 -0.670 1.00 85.38 214 TYR A O 1
ATOM 1699 N N . GLU A 1 215 ? 9.576 7.527 -1.170 1.00 82.88 215 GLU A N 1
ATOM 1700 C CA . GLU A 1 215 ? 9.955 8.947 -1.129 1.00 82.88 215 GLU A CA 1
ATOM 1701 C C . GLU A 1 215 ? 11.180 9.287 -2.009 1.00 82.88 215 GLU A C 1
ATOM 1703 O O . GLU A 1 215 ? 11.882 10.275 -1.773 1.00 82.88 215 GLU A O 1
ATOM 1708 N N . ALA A 1 216 ? 11.461 8.465 -3.027 1.00 87.06 216 ALA A N 1
ATOM 1709 C CA . ALA A 1 216 ? 12.588 8.664 -3.925 1.00 87.06 216 ALA A CA 1
ATOM 1710 C C . ALA A 1 216 ? 12.318 9.869 -4.831 1.00 87.06 216 ALA A C 1
ATOM 1712 O O . ALA A 1 216 ? 11.206 10.045 -5.320 1.00 87.06 216 ALA A O 1
ATOM 1713 N N . ASP A 1 217 ? 13.338 10.691 -5.062 1.00 90.62 217 ASP A N 1
ATOM 1714 C CA . ASP A 1 217 ?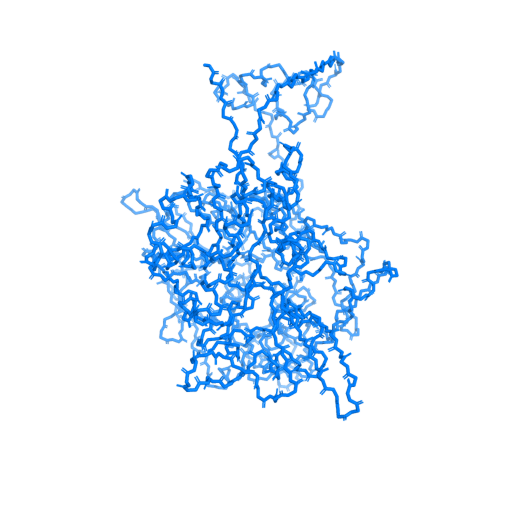 13.311 11.748 -6.077 1.00 90.62 217 ASP A CA 1
ATOM 1715 C C . ASP A 1 217 ? 13.963 11.261 -7.379 1.00 90.62 217 ASP A C 1
ATOM 1717 O O . ASP A 1 217 ? 14.449 10.131 -7.469 1.00 90.62 217 ASP A O 1
ATOM 1721 N N . GLU A 1 218 ? 14.021 12.119 -8.396 1.00 92.31 218 GLU A N 1
ATOM 1722 C CA . GLU A 1 218 ? 14.605 11.776 -9.691 1.00 92.31 218 GLU A CA 1
ATOM 1723 C C . GLU A 1 218 ? 16.062 11.294 -9.594 1.00 92.31 218 GLU A C 1
ATOM 1725 O O . GLU A 1 218 ? 16.450 10.355 -10.287 1.00 92.31 218 GLU A O 1
ATOM 1730 N N . ASN A 1 219 ? 16.866 11.879 -8.703 1.00 91.69 219 ASN A N 1
ATOM 1731 C CA . ASN A 1 219 ? 18.271 11.506 -8.542 1.00 91.69 219 ASN A CA 1
ATOM 1732 C C . ASN A 1 219 ? 18.415 10.159 -7.836 1.00 91.69 219 ASN A C 1
ATOM 1734 O O . ASN A 1 219 ? 19.259 9.354 -8.225 1.00 91.69 219 ASN A O 1
ATOM 1738 N N . THR A 1 220 ? 17.563 9.897 -6.844 1.00 93.62 220 THR A N 1
ATOM 1739 C CA . THR A 1 220 ? 17.480 8.604 -6.157 1.00 93.62 220 THR A CA 1
ATOM 1740 C C . THR A 1 220 ? 17.076 7.513 -7.145 1.00 93.62 220 THR A C 1
ATOM 1742 O O . THR A 1 220 ? 17.699 6.459 -7.179 1.00 93.62 220 THR A O 1
ATOM 1745 N N . MET A 1 221 ? 16.097 7.781 -8.013 1.00 95.50 221 MET A N 1
ATOM 1746 C CA . MET A 1 221 ? 15.680 6.851 -9.067 1.00 95.50 221 MET A CA 1
ATOM 1747 C C . MET A 1 221 ? 16.811 6.537 -10.054 1.00 95.50 221 MET A C 1
ATOM 1749 O O . MET A 1 221 ? 17.016 5.375 -10.406 1.00 95.50 221 MET A O 1
ATOM 1753 N N . LYS A 1 222 ? 17.591 7.542 -10.471 1.00 95.31 222 LYS A N 1
ATOM 1754 C CA . LYS A 1 222 ? 18.777 7.325 -11.317 1.00 95.31 222 LYS A CA 1
ATOM 1755 C C . LYS A 1 222 ? 19.855 6.510 -10.601 1.00 95.31 222 LYS A C 1
ATOM 1757 O O . LYS A 1 222 ? 20.438 5.618 -11.210 1.00 95.31 222 LYS A O 1
ATOM 1762 N N . ASP A 1 223 ? 20.098 6.768 -9.317 1.00 93.56 223 ASP A N 1
ATOM 1763 C CA . ASP A 1 223 ? 21.059 5.995 -8.521 1.00 93.56 223 ASP A CA 1
ATOM 1764 C C . ASP A 1 223 ? 20.613 4.529 -8.358 1.00 93.56 223 ASP A C 1
ATOM 1766 O O . ASP A 1 223 ? 21.420 3.619 -8.547 1.00 93.56 223 ASP A O 1
ATOM 1770 N N . LEU A 1 224 ? 19.314 4.280 -8.138 1.00 96.50 224 LEU A N 1
ATOM 1771 C CA . LEU A 1 224 ? 18.728 2.933 -8.143 1.00 96.50 224 LEU A CA 1
ATOM 1772 C C . LEU A 1 224 ? 18.957 2.217 -9.486 1.00 96.50 224 LEU A C 1
ATOM 1774 O O . LEU A 1 224 ? 19.394 1.068 -9.497 1.00 96.50 224 LEU A O 1
ATOM 1778 N N . LEU A 1 225 ? 18.716 2.894 -10.613 1.00 96.81 225 LEU A N 1
ATOM 1779 C CA . LEU A 1 225 ? 18.947 2.354 -11.960 1.00 96.81 225 LEU A CA 1
ATOM 1780 C C . LEU A 1 225 ? 20.429 1.989 -12.192 1.00 96.81 225 LEU A C 1
ATOM 1782 O O . LEU A 1 225 ? 20.733 0.914 -12.705 1.00 96.81 225 LEU A O 1
ATOM 1786 N N . ILE A 1 226 ? 21.367 2.847 -11.777 1.00 94.19 226 ILE A N 1
ATOM 1787 C CA . ILE A 1 226 ? 22.817 2.612 -11.928 1.00 94.19 226 ILE A CA 1
ATOM 1788 C C . ILE A 1 226 ? 23.312 1.468 -11.024 1.00 94.19 226 ILE A C 1
ATOM 1790 O O . ILE A 1 226 ? 24.263 0.762 -11.379 1.00 94.19 226 ILE A O 1
ATOM 1794 N N . ARG A 1 227 ? 22.706 1.289 -9.841 1.00 93.56 227 ARG A N 1
ATOM 1795 C CA . ARG A 1 227 ? 23.115 0.271 -8.856 1.00 93.56 227 ARG A CA 1
ATOM 1796 C C . ARG A 1 227 ? 22.479 -1.090 -9.086 1.00 93.56 227 ARG A C 1
ATOM 1798 O O . ARG A 1 227 ? 23.170 -2.094 -8.957 1.00 93.56 227 ARG A O 1
ATOM 1805 N N . PHE A 1 228 ? 21.200 -1.122 -9.440 1.00 95.31 228 PHE A N 1
ATOM 1806 C CA . PHE A 1 228 ? 20.398 -2.350 -9.471 1.00 95.31 228 PHE A CA 1
ATOM 1807 C C . PHE A 1 228 ? 19.863 -2.695 -10.865 1.00 95.31 228 PHE A C 1
ATOM 1809 O O . PHE A 1 228 ? 19.309 -3.774 -11.066 1.00 95.31 228 PHE A O 1
ATOM 1816 N N . GLY A 1 229 ? 20.049 -1.815 -11.852 1.00 95.06 229 GLY A N 1
ATOM 1817 C CA . GLY A 1 229 ? 19.571 -2.020 -13.213 1.00 95.06 229 GLY A CA 1
ATOM 1818 C C . GLY A 1 229 ? 18.114 -1.604 -13.366 1.00 95.06 229 GLY A C 1
ATOM 1819 O O . GLY A 1 229 ? 17.840 -0.455 -13.691 1.00 95.06 229 GLY A O 1
ATOM 1820 N N . VAL A 1 230 ? 17.181 -2.539 -13.191 1.00 97.81 230 VAL A N 1
ATOM 1821 C CA . VAL A 1 230 ? 15.752 -2.318 -13.470 1.00 97.81 230 VAL A CA 1
ATOM 1822 C C . VAL A 1 230 ? 15.022 -1.862 -12.211 1.00 97.81 230 VAL A C 1
ATOM 1824 O O . VAL A 1 230 ? 15.170 -2.464 -11.149 1.00 97.81 230 VAL A O 1
ATOM 1827 N N . VAL A 1 231 ? 14.191 -0.825 -12.337 1.00 98.19 231 VAL A N 1
ATOM 1828 C CA . VAL A 1 231 ? 13.399 -0.273 -11.226 1.00 98.19 231 VAL A CA 1
ATOM 1829 C C . VAL A 1 231 ? 11.912 -0.380 -11.545 1.00 98.19 231 VAL A C 1
ATOM 1831 O O . VAL A 1 231 ? 11.437 0.232 -12.496 1.00 98.19 231 VAL A O 1
ATOM 1834 N N . GLN A 1 232 ? 11.149 -1.128 -10.752 1.00 96.88 232 GLN A N 1
ATOM 1835 C CA . GLN A 1 232 ? 9.689 -1.154 -10.849 1.00 96.88 232 GLN A CA 1
ATOM 1836 C C . GLN A 1 232 ? 9.120 -0.025 -9.991 1.00 96.88 232 GLN A C 1
ATOM 1838 O O . GLN A 1 232 ? 9.498 0.113 -8.835 1.00 96.88 232 GLN A O 1
ATOM 1843 N N . THR A 1 233 ? 8.246 0.812 -10.544 1.00 93.56 233 THR A N 1
ATOM 1844 C CA . THR A 1 233 ? 7.685 1.968 -9.826 1.00 93.56 233 THR A CA 1
ATOM 1845 C C . THR A 1 233 ? 6.328 2.362 -10.395 1.00 93.56 233 THR A C 1
ATOM 1847 O O . THR A 1 233 ? 6.000 2.014 -11.533 1.00 93.56 233 THR A O 1
ATOM 1850 N N . GLN A 1 234 ? 5.527 3.080 -9.613 1.00 85.25 234 GLN A N 1
ATOM 1851 C CA . GLN A 1 234 ? 4.316 3.719 -10.106 1.00 85.25 234 GLN A CA 1
ATOM 1852 C C . GLN A 1 234 ? 4.648 5.109 -10.654 1.00 85.25 234 GLN A C 1
ATOM 1854 O O . GLN A 1 234 ? 5.261 5.929 -9.978 1.00 85.25 234 GLN A O 1
ATOM 1859 N N . ILE A 1 235 ? 4.219 5.382 -11.886 1.00 81.12 235 ILE A N 1
ATOM 1860 C CA . ILE A 1 235 ? 4.326 6.706 -12.500 1.00 81.12 235 ILE A CA 1
ATOM 1861 C C . ILE A 1 235 ? 2.922 7.220 -12.782 1.00 81.12 235 ILE A C 1
ATOM 1863 O O . ILE A 1 235 ? 2.112 6.541 -13.423 1.00 81.12 235 ILE A O 1
ATOM 1867 N N . THR A 1 236 ? 2.662 8.437 -12.315 1.00 69.31 236 THR A N 1
ATOM 1868 C CA . THR A 1 236 ? 1.426 9.172 -12.576 1.00 69.31 236 THR A CA 1
ATOM 1869 C C . THR A 1 236 ? 1.635 10.099 -13.758 1.00 69.31 236 THR A C 1
ATOM 1871 O O . THR A 1 236 ? 2.509 10.958 -13.722 1.00 69.31 236 THR A O 1
ATOM 1874 N N . ILE A 1 237 ? 0.835 9.921 -14.810 1.00 60.16 237 ILE A N 1
ATOM 1875 C CA . ILE A 1 237 ? 0.812 10.814 -15.971 1.00 60.16 237 ILE A CA 1
ATOM 1876 C C . ILE A 1 237 ? -0.595 11.408 -16.041 1.00 60.16 237 ILE A C 1
ATOM 1878 O O . ILE A 1 237 ? -1.574 10.709 -16.308 1.00 60.16 237 ILE A O 1
ATOM 1882 N N . GLY A 1 238 ? -0.719 12.705 -15.757 1.00 60.25 238 GLY A N 1
ATOM 1883 C CA . GLY A 1 238 ? -2.026 13.353 -15.644 1.00 60.25 238 GLY A CA 1
ATOM 1884 C C . GLY A 1 238 ? -2.819 12.842 -14.434 1.00 60.25 238 GLY A C 1
ATOM 1885 O O . GLY A 1 238 ? -2.387 13.014 -13.300 1.00 60.25 238 GLY A O 1
ATOM 1886 N N . MET A 1 239 ? -3.995 12.249 -14.668 1.00 42.12 239 MET A N 1
ATOM 1887 C CA . MET A 1 239 ? -4.866 11.705 -13.609 1.00 42.12 239 MET A CA 1
ATOM 1888 C C . MET A 1 239 ? -4.735 10.182 -13.431 1.00 42.12 239 MET A C 1
ATOM 1890 O O . MET A 1 239 ? -5.414 9.615 -12.577 1.00 42.12 239 MET A O 1
ATOM 1894 N N . GLU A 1 240 ? -3.888 9.514 -14.220 1.00 47.28 240 GLU A N 1
ATOM 1895 C CA . GLU A 1 240 ? -3.737 8.056 -14.212 1.00 47.28 240 GLU A CA 1
ATOM 1896 C C . GLU A 1 240 ? -2.365 7.647 -13.657 1.00 47.28 240 GLU A C 1
ATOM 1898 O O . GLU A 1 240 ? -1.321 7.966 -14.228 1.00 47.28 240 GLU A O 1
ATOM 1903 N N . GLY A 1 241 ? -2.368 6.923 -12.534 1.00 65.94 241 GLY A N 1
ATOM 1904 C CA . GLY A 1 241 ? -1.188 6.267 -11.970 1.00 65.94 241 GLY A CA 1
ATOM 1905 C C . GLY A 1 241 ? -1.105 4.816 -12.431 1.00 65.94 241 GLY A C 1
ATOM 1906 O O . GLY A 1 241 ? -2.049 4.055 -12.233 1.00 65.94 241 GLY A O 1
ATOM 1907 N N . SER A 1 242 ? 0.023 4.405 -13.010 1.00 75.81 242 SER A N 1
ATOM 1908 C CA . SER A 1 242 ? 0.242 3.014 -13.435 1.00 75.81 242 SER A CA 1
ATOM 1909 C C . SER A 1 242 ? 1.645 2.535 -13.082 1.00 75.81 242 SER A C 1
ATOM 1911 O O . SER A 1 242 ? 2.597 3.316 -13.119 1.00 75.81 242 SER A O 1
ATOM 1913 N N . TYR A 1 243 ? 1.782 1.248 -12.756 1.00 84.75 243 TYR A N 1
ATOM 1914 C CA . TYR A 1 243 ? 3.098 0.628 -12.615 1.00 84.75 243 TYR A CA 1
ATOM 1915 C C . TYR A 1 243 ? 3.823 0.598 -13.960 1.00 84.75 243 TYR A C 1
ATOM 1917 O O . TYR A 1 243 ? 3.192 0.481 -15.014 1.00 84.75 243 TYR A O 1
ATOM 1925 N N . LYS A 1 244 ? 5.149 0.720 -13.907 1.00 92.06 244 LYS A N 1
ATOM 1926 C CA . LYS A 1 244 ? 6.083 0.608 -15.030 1.00 92.06 244 LYS A CA 1
ATOM 1927 C C . LYS A 1 244 ? 7.388 -0.013 -14.534 1.00 92.06 244 LYS A C 1
ATOM 1929 O O . LYS A 1 244 ? 7.668 0.002 -13.335 1.00 92.06 244 LYS A O 1
ATOM 1934 N N . ALA A 1 245 ? 8.200 -0.524 -15.456 1.00 96.50 245 ALA A N 1
ATOM 1935 C CA . ALA A 1 245 ? 9.597 -0.850 -15.177 1.00 96.50 245 ALA A CA 1
ATOM 1936 C C . ALA A 1 245 ? 10.499 0.154 -15.900 1.00 96.50 245 ALA A C 1
ATOM 1938 O O . ALA A 1 245 ? 10.422 0.298 -17.115 1.00 96.50 245 ALA A O 1
ATOM 1939 N N . LEU A 1 246 ? 11.332 0.873 -15.160 1.00 97.62 246 LEU A N 1
ATOM 1940 C CA . LEU A 1 246 ? 12.326 1.789 -15.697 1.00 97.62 246 LEU A CA 1
ATOM 1941 C C . LEU A 1 246 ? 13.621 1.034 -15.973 1.00 97.62 246 LEU A C 1
ATOM 1943 O O . LEU A 1 246 ? 14.071 0.234 -15.153 1.00 97.62 246 LEU A O 1
ATOM 1947 N N . ILE A 1 247 ? 14.216 1.317 -17.128 1.00 97.56 247 ILE A N 1
ATOM 1948 C CA . ILE A 1 247 ? 15.479 0.714 -17.581 1.00 97.56 247 ILE A CA 1
ATOM 1949 C C . ILE A 1 247 ? 16.570 1.763 -17.834 1.00 97.56 247 ILE A C 1
ATOM 1951 O O . ILE A 1 247 ? 17.682 1.423 -18.238 1.00 97.56 247 ILE A O 1
ATOM 1955 N N . GLY A 1 248 ? 16.257 3.044 -17.628 1.00 96.75 248 GLY A N 1
ATOM 1956 C CA . GLY A 1 248 ? 17.184 4.135 -17.884 1.00 96.75 248 GLY A CA 1
ATOM 1957 C C . GLY A 1 248 ? 16.517 5.502 -18.002 1.00 96.75 248 GLY A C 1
ATOM 1958 O O . GLY A 1 248 ? 15.327 5.659 -17.725 1.00 96.75 248 GLY A O 1
ATOM 1959 N N . TRP A 1 249 ? 17.291 6.486 -18.454 1.00 96.69 249 TRP A N 1
ATOM 1960 C CA . TRP A 1 249 ? 16.825 7.830 -18.801 1.00 96.69 249 TRP A CA 1
ATOM 1961 C C . TRP A 1 249 ? 17.618 8.399 -19.978 1.00 96.69 249 TRP A C 1
ATOM 1963 O O . TRP A 1 249 ? 18.720 7.945 -20.292 1.00 96.69 249 TRP A O 1
ATOM 1973 N N . GLU A 1 250 ? 17.076 9.429 -20.617 1.00 96.31 250 GLU A N 1
ATOM 1974 C CA . GLU A 1 250 ? 17.788 10.202 -21.631 1.00 96.31 250 GLU A CA 1
ATOM 1975 C C . GLU A 1 250 ? 17.413 11.683 -21.597 1.00 96.31 250 GLU A C 1
ATOM 1977 O O . GLU A 1 250 ? 16.253 12.051 -21.409 1.00 96.31 250 GLU A O 1
ATOM 1982 N N . THR A 1 251 ? 18.404 12.543 -21.819 1.00 95.25 251 THR A N 1
ATOM 1983 C CA . THR A 1 251 ? 18.209 13.981 -22.006 1.00 95.25 251 THR A CA 1
ATOM 1984 C C . THR A 1 251 ? 18.037 14.297 -23.484 1.00 95.25 251 THR A C 1
ATOM 1986 O O . THR A 1 251 ? 18.919 14.012 -24.294 1.00 95.25 251 THR A O 1
ATOM 1989 N N . ARG A 1 252 ? 16.919 14.933 -23.841 1.00 94.75 252 ARG A N 1
ATOM 1990 C CA . ARG A 1 252 ? 16.635 15.423 -25.196 1.00 94.75 252 ARG A CA 1
ATOM 1991 C C . ARG A 1 252 ? 16.113 16.849 -25.111 1.00 94.75 252 ARG A C 1
ATOM 1993 O O . ARG A 1 252 ? 15.209 17.121 -24.327 1.00 94.75 252 ARG A O 1
ATOM 2000 N N . ASP A 1 253 ? 16.696 17.755 -25.891 1.00 90.94 253 ASP A N 1
ATOM 2001 C CA . ASP A 1 253 ? 16.300 19.171 -25.935 1.00 90.94 253 ASP A CA 1
ATOM 2002 C C . ASP A 1 253 ? 16.208 19.826 -24.540 1.00 90.94 253 ASP A C 1
ATOM 2004 O O . ASP A 1 253 ? 15.266 20.549 -24.227 1.00 90.94 253 ASP A O 1
ATOM 2008 N N . SER A 1 254 ? 17.194 19.539 -23.678 1.00 88.12 254 SER A N 1
ATOM 2009 C CA . SER A 1 254 ? 17.274 20.021 -22.285 1.00 88.12 254 SER A CA 1
ATOM 2010 C C . SER A 1 254 ? 16.156 19.542 -21.342 1.00 88.12 254 SER A C 1
ATOM 2012 O O . SER A 1 254 ? 16.066 20.038 -20.220 1.00 88.12 254 SER A O 1
ATOM 2014 N N . GLN A 1 255 ? 15.352 18.557 -21.753 1.00 93.25 255 GLN A N 1
ATOM 2015 C CA . GLN A 1 255 ? 14.381 17.850 -20.918 1.00 93.25 255 GLN A CA 1
ATOM 2016 C C . GLN A 1 255 ? 14.809 16.389 -20.742 1.00 93.25 255 GLN A C 1
ATOM 2018 O O . GLN A 1 255 ? 15.212 15.724 -21.697 1.00 93.25 255 GLN A O 1
ATOM 2023 N N . GLU A 1 256 ? 14.706 15.874 -19.522 1.00 94.94 256 GLU A N 1
ATOM 2024 C CA . GLU A 1 256 ? 14.996 14.469 -19.235 1.00 94.94 256 GLU A CA 1
ATOM 2025 C C . GLU A 1 256 ? 13.729 13.620 -19.353 1.00 94.94 256 GLU A C 1
ATOM 2027 O O . GLU A 1 256 ? 12.636 14.068 -18.987 1.00 94.94 256 GLU A O 1
ATOM 2032 N N . TYR A 1 257 ? 13.885 12.396 -19.850 1.00 96.00 257 TYR A N 1
ATOM 2033 C CA . TYR A 1 257 ? 12.814 11.419 -20.025 1.00 96.00 257 TYR A CA 1
ATOM 2034 C C . TYR A 1 257 ? 13.212 10.076 -19.427 1.00 96.00 257 TYR A C 1
ATOM 2036 O O . TYR A 1 257 ? 14.356 9.643 -19.573 1.00 96.00 257 TYR A O 1
ATOM 2044 N N . TRP A 1 258 ? 12.254 9.397 -18.803 1.00 96.31 258 TRP A N 1
ATOM 2045 C CA . TRP A 1 258 ? 12.417 8.009 -18.398 1.00 96.31 258 TRP A CA 1
ATOM 2046 C C . TRP A 1 258 ? 12.381 7.089 -19.625 1.00 96.31 258 TRP A C 1
ATOM 2048 O O . TRP A 1 258 ? 11.524 7.238 -20.498 1.00 96.31 258 TRP A O 1
ATOM 2058 N N . LEU A 1 259 ? 13.289 6.110 -19.676 1.00 96.56 259 LEU A N 1
ATOM 2059 C CA . LEU A 1 259 ? 13.174 4.957 -20.569 1.00 96.56 259 LEU A CA 1
ATOM 2060 C C . LEU A 1 259 ? 12.345 3.906 -19.826 1.00 96.56 259 LEU A C 1
ATOM 2062 O O . LEU A 1 259 ? 12.855 3.222 -18.932 1.00 96.56 259 LEU A O 1
ATOM 2066 N N . ALA A 1 260 ? 11.059 3.823 -20.150 1.00 95.50 260 ALA A N 1
ATOM 2067 C CA . ALA A 1 260 ? 10.116 2.973 -19.441 1.00 95.50 260 ALA A CA 1
ATOM 2068 C C . ALA A 1 260 ? 9.660 1.797 -20.297 1.00 95.50 260 ALA A C 1
ATOM 2070 O O . ALA A 1 260 ? 9.488 1.897 -21.508 1.00 95.50 260 ALA A O 1
ATOM 2071 N N . VAL A 1 261 ? 9.401 0.682 -19.636 1.00 95.38 261 VAL A N 1
ATOM 2072 C CA . VAL A 1 261 ? 8.679 -0.455 -20.183 1.00 95.38 261 VAL A CA 1
ATOM 2073 C C . VAL A 1 261 ? 7.207 -0.269 -19.844 1.00 95.38 261 VAL A C 1
ATOM 2075 O O . VAL A 1 261 ? 6.854 -0.077 -18.677 1.00 95.38 261 VAL A O 1
ATOM 2078 N N . VAL A 1 262 ? 6.353 -0.332 -20.861 1.00 91.50 262 VAL A N 1
ATOM 2079 C CA . VAL A 1 262 ? 4.899 -0.185 -20.757 1.00 91.50 262 VAL A CA 1
ATOM 2080 C C . VAL A 1 262 ? 4.187 -1.405 -21.325 1.00 91.50 262 VAL A C 1
ATOM 2082 O O . VAL A 1 262 ? 4.699 -2.089 -22.206 1.00 91.50 262 VAL A O 1
ATOM 2085 N N . TYR A 1 263 ? 2.994 -1.686 -20.814 1.00 85.88 263 TYR A N 1
ATOM 2086 C CA . TYR A 1 263 ? 2.150 -2.785 -21.255 1.00 85.88 263 TYR A CA 1
ATOM 2087 C C . TYR A 1 263 ? 1.100 -2.279 -22.240 1.00 85.88 263 TYR A C 1
ATOM 2089 O O . TYR A 1 263 ? 0.138 -1.616 -21.852 1.00 85.88 263 TYR A O 1
ATOM 2097 N N . VAL A 1 264 ? 1.294 -2.588 -23.520 1.00 82.19 264 VAL A N 1
ATOM 2098 C CA . VAL A 1 264 ? 0.435 -2.146 -24.625 1.00 82.19 264 VAL A CA 1
ATOM 2099 C C . VAL A 1 264 ? 0.140 -3.355 -25.507 1.00 82.19 264 VAL A C 1
ATOM 2101 O O . VAL A 1 264 ? 1.013 -4.180 -25.752 1.00 82.19 264 VAL A O 1
ATOM 2104 N N . ASN A 1 265 ? -1.107 -3.510 -25.962 1.00 79.31 265 ASN A N 1
ATOM 2105 C CA . ASN A 1 265 ? -1.515 -4.615 -26.846 1.00 79.31 265 ASN A CA 1
ATOM 2106 C C . ASN A 1 265 ? -1.111 -6.016 -26.341 1.00 79.31 265 ASN A C 1
ATOM 2108 O O . ASN A 1 265 ? -0.732 -6.889 -27.118 1.00 79.31 265 ASN A O 1
ATOM 2112 N N . SER A 1 266 ? -1.220 -6.247 -25.031 1.00 77.62 266 SER A N 1
ATOM 2113 C CA . SER A 1 266 ? -0.879 -7.517 -24.373 1.00 77.62 266 SER A CA 1
ATOM 2114 C C . SER A 1 266 ? 0.603 -7.917 -24.391 1.00 77.62 266 SER A C 1
ATOM 2116 O O . SER A 1 266 ? 0.923 -9.072 -24.113 1.00 77.62 266 SER A O 1
ATOM 2118 N N . ARG A 1 267 ? 1.513 -6.978 -24.663 1.00 88.44 267 ARG A N 1
ATOM 2119 C CA . ARG A 1 267 ? 2.968 -7.180 -24.624 1.00 88.44 267 ARG A CA 1
ATOM 2120 C C . ARG A 1 267 ? 3.673 -6.012 -23.947 1.00 88.44 267 ARG A C 1
ATOM 2122 O O . ARG A 1 267 ? 3.082 -4.948 -23.769 1.00 88.44 267 ARG A O 1
ATOM 2129 N N . TYR A 1 268 ? 4.941 -6.200 -23.596 1.00 94.94 268 TYR A N 1
ATOM 2130 C CA . TYR A 1 268 ? 5.778 -5.082 -23.176 1.00 94.94 268 TYR A CA 1
ATOM 2131 C C . TYR A 1 268 ? 6.405 -4.373 -24.376 1.00 94.94 268 TYR A C 1
ATOM 2133 O O . TYR A 1 268 ? 6.917 -5.005 -25.304 1.00 94.94 268 TYR A O 1
ATOM 2141 N N . GLU A 1 269 ? 6.379 -3.048 -24.325 1.00 94.25 269 GLU A N 1
ATOM 2142 C CA . GLU A 1 269 ? 6.980 -2.139 -25.297 1.00 94.25 269 GLU A CA 1
ATOM 2143 C C . GLU A 1 269 ? 7.770 -1.047 -24.569 1.00 94.25 269 GLU A C 1
ATOM 2145 O O . GLU A 1 269 ? 7.590 -0.833 -23.369 1.00 94.25 269 GLU A O 1
ATOM 2150 N N . LEU A 1 270 ? 8.667 -0.372 -25.290 1.00 95.00 270 LEU A N 1
ATOM 2151 C CA . LEU A 1 270 ? 9.426 0.751 -24.748 1.00 95.00 270 LEU A CA 1
ATOM 2152 C C . LEU A 1 270 ? 8.689 2.061 -25.011 1.00 95.00 270 LEU A C 1
ATOM 2154 O O . LEU A 1 270 ? 8.338 2.367 -26.149 1.00 95.00 270 LEU A O 1
ATOM 2158 N N . ASP A 1 271 ? 8.512 2.840 -23.953 1.00 93.12 271 ASP A N 1
ATOM 2159 C CA . ASP A 1 271 ? 8.013 4.203 -23.987 1.00 93.12 271 ASP A CA 1
ATOM 2160 C C . ASP A 1 271 ? 9.136 5.160 -23.585 1.00 93.12 271 ASP A C 1
ATOM 2162 O O . ASP A 1 271 ? 9.762 5.032 -22.531 1.00 93.12 271 ASP A O 1
ATOM 2166 N N . TYR A 1 272 ? 9.384 6.128 -24.458 1.00 91.94 272 TYR A N 1
ATOM 2167 C CA . TYR A 1 272 ? 10.401 7.158 -24.284 1.00 91.94 272 TYR A CA 1
ATOM 2168 C C . TYR A 1 272 ? 9.781 8.537 -24.092 1.00 91.94 272 TYR A C 1
ATOM 2170 O O . TYR A 1 272 ? 10.488 9.534 -24.160 1.00 91.94 272 TYR A O 1
ATOM 2178 N N . THR A 1 273 ? 8.462 8.636 -23.971 1.00 90.19 273 THR A N 1
ATOM 2179 C CA . THR A 1 273 ? 7.738 9.913 -23.966 1.00 90.19 273 THR A CA 1
ATOM 2180 C C . THR A 1 273 ? 7.444 10.426 -22.562 1.00 90.19 273 THR A C 1
ATOM 2182 O O . THR A 1 273 ? 6.917 11.524 -22.421 1.00 90.19 273 THR A O 1
ATOM 2185 N N . ILE A 1 274 ? 7.837 9.676 -21.529 1.00 91.94 274 ILE A N 1
ATOM 2186 C CA . ILE A 1 274 ? 7.559 9.989 -20.126 1.00 91.94 274 ILE A CA 1
ATOM 2187 C C . ILE A 1 274 ? 8.579 11.014 -19.611 1.00 91.94 274 ILE A C 1
ATOM 2189 O O . ILE A 1 274 ? 9.746 10.654 -19.430 1.00 91.94 274 ILE A O 1
ATOM 2193 N N . PRO A 1 275 ? 8.189 12.279 -19.373 1.00 92.38 275 PRO A N 1
ATOM 2194 C CA . PRO A 1 275 ? 9.109 13.278 -18.848 1.00 92.38 275 PRO A CA 1
ATOM 2195 C C . PRO A 1 275 ? 9.478 12.967 -17.393 1.00 92.38 275 PRO A C 1
ATOM 2197 O O . PRO A 1 275 ? 8.654 12.486 -16.615 1.00 92.38 275 PRO A O 1
ATOM 2200 N N . ILE A 1 276 ? 10.715 13.282 -17.010 1.00 92.94 276 ILE A N 1
ATOM 2201 C CA . ILE A 1 276 ? 11.113 13.316 -15.602 1.00 92.94 276 ILE A CA 1
ATOM 2202 C C . ILE A 1 276 ? 10.633 14.641 -15.014 1.00 92.94 276 ILE A C 1
ATOM 2204 O O . ILE A 1 276 ? 11.157 15.715 -15.327 1.00 92.94 276 ILE A O 1
ATOM 2208 N N . GLU A 1 277 ? 9.610 14.560 -14.173 1.00 86.44 277 GLU A N 1
ATOM 2209 C CA . GLU A 1 277 ? 9.070 15.705 -13.451 1.00 86.44 277 GLU A CA 1
ATOM 2210 C C . GLU A 1 277 ? 9.881 15.969 -12.176 1.00 86.44 277 GLU A C 1
ATOM 2212 O O . GLU A 1 277 ? 10.129 15.067 -11.372 1.00 86.44 277 GLU A O 1
ATOM 2217 N N . LYS A 1 278 ? 10.306 17.224 -11.990 1.00 81.31 278 LYS A N 1
ATOM 2218 C CA . LYS A 1 278 ? 11.045 17.645 -10.792 1.00 81.31 278 LYS A CA 1
ATOM 2219 C C . LYS A 1 278 ? 10.128 17.654 -9.575 1.00 81.31 278 LYS A C 1
ATOM 2221 O O . LYS A 1 278 ? 9.006 18.150 -9.658 1.00 81.31 278 LYS A O 1
ATOM 2226 N N . ASN A 1 279 ? 10.658 17.228 -8.429 1.00 75.69 279 ASN A N 1
ATOM 2227 C CA . ASN A 1 279 ? 9.932 17.093 -7.157 1.00 75.69 279 ASN A CA 1
ATOM 2228 C C . ASN A 1 279 ? 8.862 15.988 -7.139 1.00 75.69 279 ASN A C 1
ATOM 2230 O O . ASN A 1 279 ? 8.083 15.920 -6.185 1.00 75.69 279 ASN A O 1
ATOM 2234 N N . SER A 1 280 ? 8.817 15.128 -8.159 1.00 80.69 280 SER A N 1
ATOM 2235 C CA . SER A 1 280 ? 7.999 13.919 -8.106 1.00 80.69 280 SER A CA 1
ATOM 2236 C C . SER A 1 280 ? 8.581 12.938 -7.099 1.00 80.69 280 SER A C 1
ATOM 2238 O O . SER A 1 280 ? 9.798 12.782 -6.994 1.00 80.69 280 SER A O 1
ATOM 2240 N N . LYS A 1 281 ? 7.688 12.290 -6.353 1.00 84.88 281 LYS A N 1
ATOM 2241 C CA . LYS A 1 281 ? 8.035 11.247 -5.394 1.00 84.88 281 LYS A CA 1
ATOM 2242 C C . LYS A 1 281 ? 7.712 9.894 -5.995 1.00 84.88 281 LYS A C 1
ATOM 2244 O O . LYS A 1 281 ? 6.610 9.693 -6.502 1.00 84.88 281 LYS A O 1
ATOM 2249 N N . TYR A 1 282 ? 8.673 8.991 -5.917 1.00 87.31 282 TYR A N 1
ATOM 2250 C CA . TYR A 1 282 ? 8.572 7.644 -6.441 1.00 87.31 282 TYR A CA 1
ATOM 2251 C C . TYR A 1 282 ? 8.646 6.639 -5.296 1.00 87.31 282 TYR A C 1
ATOM 2253 O O . TYR A 1 282 ? 9.422 6.783 -4.348 1.00 87.31 282 TYR A O 1
ATOM 2261 N N . GLU A 1 283 ? 7.859 5.585 -5.432 1.00 90.44 283 GLU A N 1
ATOM 2262 C CA . GLU A 1 283 ? 7.937 4.379 -4.621 1.00 90.44 283 GLU A CA 1
ATOM 2263 C C . GLU A 1 283 ? 7.939 3.163 -5.539 1.00 90.44 283 GLU A C 1
ATOM 2265 O O . GLU A 1 283 ? 7.489 3.226 -6.694 1.00 90.44 283 GLU A O 1
ATOM 2270 N N . GLY A 1 284 ? 8.476 2.053 -5.053 1.00 90.44 284 GLY A N 1
ATOM 2271 C CA . GLY A 1 284 ? 8.582 0.865 -5.875 1.00 90.44 284 GLY A CA 1
ATOM 2272 C C . GLY A 1 284 ? 9.569 -0.156 -5.355 1.00 90.44 284 GLY A C 1
ATOM 2273 O O . GLY A 1 284 ? 9.872 -0.211 -4.163 1.00 90.44 284 GLY A O 1
ATOM 2274 N N . LYS A 1 285 ? 10.053 -0.988 -6.278 1.00 95.19 285 LYS A N 1
ATOM 2275 C CA . LYS A 1 285 ? 10.901 -2.138 -5.988 1.00 95.19 285 LYS A CA 1
ATOM 2276 C C . LYS A 1 285 ? 12.105 -2.235 -6.909 1.00 95.19 285 LYS A C 1
ATOM 2278 O O . LYS A 1 285 ? 12.042 -1.928 -8.101 1.00 95.19 285 LYS A O 1
ATOM 2283 N N . VAL A 1 286 ? 13.178 -2.770 -6.344 1.00 97.81 286 VAL A N 1
ATOM 2284 C CA . VAL A 1 286 ? 14.372 -3.245 -7.047 1.00 97.81 286 VAL A CA 1
ATOM 2285 C C . VAL A 1 286 ? 14.711 -4.660 -6.586 1.00 97.81 286 VAL A C 1
ATOM 2287 O O . VAL A 1 286 ? 14.268 -5.103 -5.524 1.00 97.81 286 VAL A O 1
ATOM 2290 N N . ILE A 1 287 ? 15.499 -5.378 -7.382 1.00 97.44 287 ILE A N 1
ATOM 2291 C CA . ILE A 1 287 ? 16.067 -6.672 -6.998 1.00 97.44 287 ILE A CA 1
ATOM 2292 C C . ILE A 1 287 ? 17.514 -6.448 -6.559 1.00 97.44 287 ILE A C 1
ATOM 2294 O O . ILE A 1 287 ? 18.306 -5.861 -7.295 1.00 97.44 287 ILE A O 1
ATOM 2298 N N . VAL A 1 288 ? 17.864 -6.915 -5.361 1.00 95.50 288 VAL A N 1
ATOM 2299 C CA . VAL A 1 288 ? 19.173 -6.665 -4.743 1.00 95.50 288 VAL A CA 1
ATOM 2300 C C . VAL A 1 288 ? 19.855 -7.951 -4.308 1.00 95.50 288 VAL A C 1
ATOM 2302 O O . VAL A 1 288 ? 19.197 -8.905 -3.896 1.00 95.50 288 VAL A O 1
ATOM 2305 N N . ASN A 1 289 ? 21.186 -7.954 -4.354 1.00 93.88 289 ASN A N 1
ATOM 2306 C CA . ASN A 1 289 ? 22.009 -8.970 -3.709 1.00 93.88 289 ASN A CA 1
ATOM 2307 C C . ASN A 1 289 ? 22.614 -8.372 -2.437 1.00 93.88 289 ASN A C 1
ATOM 2309 O O . ASN A 1 289 ? 23.370 -7.403 -2.503 1.00 93.88 289 ASN A O 1
ATOM 2313 N N . LEU A 1 290 ? 22.278 -8.949 -1.285 1.00 90.00 290 LEU A N 1
ATOM 2314 C CA . LEU A 1 290 ? 22.740 -8.465 0.016 1.00 90.00 290 LEU A CA 1
ATOM 2315 C C . LEU A 1 290 ? 24.243 -8.703 0.237 1.00 90.00 290 LEU A C 1
ATOM 2317 O O . LEU A 1 290 ? 24.860 -7.996 1.026 1.00 90.00 290 LEU A O 1
ATOM 2321 N N . GLU A 1 291 ? 24.866 -9.625 -0.500 1.00 87.75 291 GLU A N 1
ATOM 2322 C CA . GLU A 1 291 ? 26.323 -9.825 -0.485 1.00 87.75 291 GLU A CA 1
ATOM 2323 C C . GLU A 1 291 ? 27.082 -8.678 -1.178 1.00 87.75 291 GLU A C 1
ATOM 2325 O O . GLU A 1 291 ? 28.290 -8.518 -0.993 1.00 87.75 291 GLU A O 1
ATOM 2330 N N . ASN A 1 292 ? 26.381 -7.845 -1.960 1.00 83.12 292 ASN A N 1
ATOM 2331 C CA . ASN A 1 292 ? 26.959 -6.669 -2.613 1.00 83.12 292 ASN A CA 1
ATOM 2332 C C . ASN A 1 292 ? 27.004 -5.428 -1.710 1.00 83.12 292 ASN A C 1
ATOM 2334 O O . ASN A 1 292 ? 27.455 -4.374 -2.170 1.00 83.12 292 ASN A O 1
ATOM 2338 N N . ILE A 1 293 ? 26.577 -5.543 -0.450 1.00 81.31 293 ILE A N 1
ATOM 2339 C CA . ILE A 1 293 ? 26.797 -4.512 0.565 1.00 81.31 293 ILE A CA 1
ATOM 2340 C C . ILE A 1 293 ? 28.302 -4.467 0.865 1.00 81.31 293 ILE A C 1
ATOM 2342 O O . ILE A 1 293 ? 28.911 -5.474 1.229 1.00 81.31 293 ILE A O 1
ATOM 2346 N N . GLY A 1 294 ? 28.926 -3.311 0.659 1.00 61.53 294 GLY A N 1
ATOM 2347 C CA . GLY A 1 294 ? 30.334 -3.071 0.979 1.00 61.53 294 GLY A CA 1
ATOM 2348 C C . GLY A 1 294 ? 30.494 -1.880 1.917 1.00 61.53 294 GLY A C 1
ATOM 2349 O O . GLY A 1 294 ? 29.598 -1.046 2.018 1.00 61.53 294 GLY A O 1
ATOM 2350 N N . GLU A 1 295 ? 31.644 -1.782 2.588 1.00 42.72 295 GLU A N 1
ATOM 2351 C CA . GLU A 1 295 ? 32.072 -0.511 3.181 1.00 42.72 295 GLU A CA 1
ATOM 2352 C C . GLU A 1 295 ? 32.221 0.495 2.037 1.00 42.72 295 GLU A C 1
ATOM 2354 O O . GLU A 1 295 ? 33.071 0.316 1.165 1.00 42.72 295 GLU A O 1
ATOM 2359 N N . ASP A 1 296 ? 31.349 1.499 1.989 1.00 42.78 296 ASP A N 1
ATOM 2360 C CA . ASP A 1 296 ? 31.490 2.601 1.046 1.00 42.78 296 ASP A CA 1
ATOM 2361 C C . ASP A 1 296 ? 32.660 3.494 1.508 1.00 42.78 296 ASP A C 1
ATOM 2363 O O . ASP A 1 296 ? 32.600 4.036 2.617 1.00 42.78 296 ASP A O 1
ATOM 2367 N N . PRO A 1 297 ? 33.733 3.643 0.710 1.00 41.66 297 PRO A N 1
ATOM 2368 C CA . PRO A 1 297 ? 34.820 4.570 0.998 1.00 41.66 297 PRO A CA 1
ATOM 2369 C C . PRO A 1 297 ? 34.430 6.054 0.838 1.00 41.66 297 PRO A C 1
ATOM 2371 O O . PRO A 1 297 ? 35.252 6.906 1.150 1.00 41.66 297 PRO A O 1
ATOM 2374 N N . GLU A 1 298 ? 33.207 6.402 0.417 1.00 47.28 298 GLU A N 1
ATOM 2375 C CA . GLU A 1 298 ? 32.763 7.797 0.244 1.00 47.28 298 GLU A CA 1
ATOM 2376 C C . GLU A 1 298 ? 31.953 8.350 1.436 1.00 47.28 298 GLU A C 1
ATOM 2378 O O . GLU A 1 298 ? 30.866 8.909 1.286 1.00 47.28 298 GLU A O 1
ATOM 2383 N N . SER A 1 299 ? 32.512 8.286 2.650 1.00 50.38 299 SER A N 1
ATOM 2384 C CA . SER A 1 299 ? 32.181 9.274 3.695 1.00 50.38 299 SER A CA 1
ATOM 2385 C C . SER A 1 299 ? 33.295 10.311 3.831 1.00 50.38 299 SER A C 1
ATOM 2387 O O . SER A 1 299 ? 33.717 10.636 4.946 1.00 50.38 299 SER A O 1
ATOM 2389 N N . ASP A 1 300 ? 33.821 10.776 2.698 1.00 53.78 300 ASP A N 1
ATOM 2390 C CA . ASP A 1 300 ? 34.904 11.747 2.702 1.00 53.78 300 ASP A CA 1
ATOM 2391 C C . ASP A 1 300 ? 34.440 13.042 3.391 1.00 53.78 300 ASP A C 1
ATOM 2393 O O . ASP A 1 300 ? 33.357 13.556 3.088 1.00 53.78 300 ASP A O 1
ATOM 2397 N N . PRO A 1 301 ? 35.219 13.570 4.351 1.00 57.38 301 PRO A N 1
ATOM 2398 C CA . PRO A 1 301 ? 34.860 14.793 5.048 1.00 57.38 301 PRO A CA 1
ATOM 2399 C C . PRO A 1 301 ? 34.732 15.960 4.063 1.00 57.38 301 PRO A C 1
ATOM 2401 O O . PRO A 1 301 ? 35.591 16.153 3.201 1.00 57.38 301 PRO A O 1
ATOM 2404 N N . VAL A 1 302 ? 33.694 16.782 4.223 1.00 66.12 302 VAL A N 1
ATOM 2405 C CA . VAL A 1 302 ? 33.466 17.946 3.353 1.00 66.12 302 VAL A CA 1
ATOM 2406 C C . VAL A 1 302 ? 34.576 18.985 3.566 1.00 66.12 302 VAL A C 1
ATOM 2408 O O . VAL A 1 302 ? 34.840 19.413 4.695 1.00 66.12 302 VAL A O 1
ATOM 2411 N N . ASP A 1 303 ? 35.240 19.414 2.486 1.00 73.06 303 ASP A N 1
ATOM 2412 C CA . ASP A 1 303 ? 36.233 20.496 2.526 1.00 73.06 303 ASP A CA 1
ATOM 2413 C C . ASP A 1 303 ? 35.550 21.860 2.368 1.00 73.06 303 ASP A C 1
ATOM 2415 O O . ASP A 1 303 ? 35.332 22.372 1.264 1.00 73.06 303 ASP A O 1
ATOM 2419 N N . CYS A 1 304 ? 35.264 22.492 3.503 1.00 72.56 304 CYS A N 1
ATOM 2420 C CA . CYS A 1 304 ? 34.626 23.803 3.569 1.00 72.56 304 CYS A CA 1
ATOM 2421 C C . CYS A 1 304 ? 35.438 24.943 2.932 1.00 72.56 304 CYS A C 1
ATOM 2423 O O . CYS A 1 304 ? 34.894 26.026 2.715 1.00 72.56 304 CYS A O 1
ATOM 2425 N N . LYS A 1 305 ? 36.728 24.745 2.617 1.00 73.38 305 LYS A N 1
ATOM 2426 C CA . LYS A 1 305 ? 37.496 25.734 1.841 1.00 73.38 305 LYS A CA 1
ATOM 2427 C C . LYS A 1 305 ? 37.138 25.688 0.362 1.00 73.38 305 LYS A C 1
ATOM 2429 O O . LYS A 1 305 ? 37.174 26.725 -0.297 1.00 73.38 305 LYS A O 1
ATOM 2434 N N . LEU A 1 306 ? 36.815 24.505 -0.153 1.00 62.31 306 LEU A N 1
ATOM 2435 C CA . LEU A 1 306 ? 36.409 24.301 -1.542 1.00 62.31 306 LEU A CA 1
ATOM 2436 C C . LEU A 1 306 ? 34.904 24.518 -1.723 1.00 62.31 306 LEU A C 1
ATOM 2438 O O . LEU A 1 306 ? 34.488 25.053 -2.749 1.00 62.31 306 LEU A O 1
ATOM 2442 N N . GLN A 1 307 ? 34.100 24.145 -0.725 1.00 68.81 307 GLN A N 1
ATOM 2443 C CA . GLN A 1 307 ? 32.636 24.212 -0.769 1.00 68.81 307 GLN A CA 1
ATOM 2444 C C . GLN A 1 307 ? 32.060 24.973 0.442 1.00 68.81 307 GLN A C 1
ATOM 2446 O O . GLN A 1 307 ? 31.407 24.395 1.306 1.00 68.81 307 GLN A O 1
ATOM 2451 N N . PRO A 1 308 ? 32.266 26.300 0.523 1.00 69.94 308 PRO A N 1
ATOM 2452 C CA . PRO A 1 308 ? 31.905 27.103 1.698 1.00 69.94 308 PRO A CA 1
ATOM 2453 C C . PRO A 1 308 ? 30.394 27.293 1.897 1.00 69.94 308 PRO A C 1
ATOM 2455 O O . PRO A 1 308 ? 29.970 27.786 2.937 1.00 69.94 308 PRO A O 1
ATOM 2458 N N . THR A 1 309 ? 29.581 26.955 0.896 1.00 69.69 309 THR A N 1
ATOM 2459 C CA . THR A 1 309 ? 28.114 27.055 0.944 1.00 69.69 309 THR A CA 1
ATOM 2460 C C . THR A 1 309 ? 27.440 25.740 1.316 1.00 69.69 309 THR A C 1
ATOM 2462 O O . THR A 1 309 ? 26.212 25.686 1.338 1.00 69.69 309 THR A O 1
ATOM 2465 N N . ASP A 1 310 ? 28.215 24.681 1.551 1.00 72.69 310 ASP A N 1
ATOM 2466 C CA . ASP A 1 310 ? 27.666 23.394 1.949 1.00 72.69 310 ASP A CA 1
ATOM 2467 C C . ASP A 1 310 ? 26.941 23.519 3.307 1.00 72.69 310 ASP A C 1
ATOM 2469 O O . ASP A 1 310 ? 27.430 24.222 4.204 1.00 72.69 310 ASP A O 1
ATOM 2473 N N . PRO A 1 311 ? 25.773 22.879 3.489 1.00 64.56 311 PRO A N 1
ATOM 2474 C CA . PRO A 1 311 ? 25.057 22.881 4.763 1.00 64.56 311 PRO A CA 1
ATOM 2475 C C . PRO A 1 311 ? 25.915 22.432 5.954 1.00 64.56 311 PRO A C 1
ATOM 2477 O O . PRO A 1 311 ? 25.731 22.942 7.057 1.00 64.56 311 PRO A O 1
ATOM 2480 N N . ALA A 1 312 ? 26.894 21.546 5.735 1.00 71.00 312 ALA A N 1
ATOM 2481 C CA . ALA A 1 312 ? 27.842 21.110 6.759 1.00 71.00 312 ALA A CA 1
ATOM 2482 C C . ALA A 1 312 ? 28.818 22.219 7.205 1.00 71.00 312 ALA A C 1
ATOM 2484 O O . ALA A 1 312 ? 29.402 22.125 8.280 1.00 71.00 312 ALA A O 1
ATOM 2485 N N . CYS A 1 313 ? 28.980 23.281 6.410 1.00 77.06 313 CYS A N 1
ATOM 2486 C CA . CYS A 1 313 ? 29.962 24.353 6.601 1.00 77.06 313 CYS A CA 1
ATOM 2487 C C . CYS A 1 313 ? 29.342 25.697 7.018 1.00 77.06 313 CYS A C 1
ATOM 2489 O O . CYS A 1 313 ? 30.046 26.706 7.107 1.00 77.06 313 CYS A O 1
ATOM 2491 N N . THR A 1 314 ? 28.024 25.751 7.229 1.00 76.12 314 THR A N 1
ATOM 2492 C CA . THR A 1 314 ? 27.289 27.010 7.409 1.00 76.12 314 THR A CA 1
ATOM 2493 C C . THR A 1 314 ? 26.390 27.001 8.645 1.00 76.12 314 THR A C 1
ATOM 2495 O O . THR A 1 314 ? 26.038 25.958 9.195 1.00 76.12 314 THR A O 1
ATOM 2498 N N . GLY A 1 315 ? 26.032 28.203 9.112 1.00 78.00 315 GLY A N 1
ATOM 2499 C CA . GLY A 1 315 ? 25.109 28.392 10.232 1.00 78.00 315 GLY A CA 1
ATOM 2500 C C . GLY A 1 315 ? 25.579 27.711 11.517 1.00 78.00 315 GLY A C 1
ATOM 2501 O O . GLY A 1 315 ? 26.743 27.824 11.902 1.00 78.00 315 GLY A O 1
ATOM 2502 N N . ASP A 1 316 ? 24.669 26.984 12.164 1.00 70.50 316 ASP A N 1
ATOM 2503 C CA . ASP A 1 316 ? 24.936 26.317 13.438 1.00 70.50 316 ASP A CA 1
ATOM 2504 C C . ASP A 1 316 ? 25.915 25.135 13.306 1.00 70.50 316 ASP A C 1
ATOM 2506 O O . ASP A 1 316 ? 26.362 24.617 14.325 1.00 70.50 316 ASP A O 1
ATOM 2510 N N . CYS A 1 317 ? 26.231 24.667 12.093 1.00 71.88 317 CYS A N 1
ATOM 2511 C CA . CYS A 1 317 ? 27.206 23.593 11.861 1.00 71.88 317 CYS A CA 1
ATOM 2512 C C . CYS A 1 317 ? 28.638 24.097 11.634 1.00 71.88 317 CYS A C 1
ATOM 2514 O O . CYS A 1 317 ? 29.558 23.288 11.573 1.00 71.88 317 CYS A O 1
ATOM 2516 N N . ALA A 1 318 ? 28.854 25.418 11.592 1.00 73.56 318 ALA A N 1
ATOM 2517 C CA . ALA A 1 318 ? 30.199 25.995 11.547 1.00 73.56 318 ALA A CA 1
ATOM 2518 C C . ALA A 1 318 ? 31.017 25.719 12.830 1.00 73.56 318 ALA A C 1
ATOM 2520 O O . ALA A 1 318 ? 32.245 25.693 12.776 1.00 73.56 318 ALA A O 1
ATOM 2521 N N . ASP A 1 319 ? 30.344 25.497 13.968 1.00 77.25 319 ASP A N 1
ATOM 2522 C CA . ASP A 1 319 ? 30.929 24.968 15.206 1.00 77.25 319 ASP A CA 1
ATOM 2523 C C . ASP A 1 319 ? 30.247 23.636 15.552 1.00 77.25 319 ASP A C 1
ATOM 2525 O O . ASP A 1 319 ? 29.152 23.590 16.119 1.00 77.25 319 ASP A O 1
ATOM 2529 N N . SER A 1 320 ? 30.885 22.534 15.159 1.00 73.88 320 SER A N 1
ATOM 2530 C CA . SER A 1 320 ? 30.353 21.179 15.321 1.00 73.88 320 SER A CA 1
ATOM 2531 C C . SER A 1 320 ? 30.757 20.517 16.641 1.00 73.88 320 SER A C 1
ATOM 2533 O O . SER A 1 320 ? 30.330 19.401 16.915 1.00 73.88 320 SER A O 1
ATOM 2535 N N . THR A 1 321 ? 31.535 21.188 17.497 1.00 73.88 321 THR A N 1
ATOM 2536 C CA . THR A 1 321 ? 32.257 20.561 18.623 1.00 73.88 321 THR A CA 1
ATOM 2537 C C . THR A 1 321 ? 31.378 19.885 19.683 1.00 73.88 321 THR A C 1
ATOM 2539 O O . THR A 1 321 ? 31.851 18.999 20.393 1.00 73.88 321 THR A O 1
ATOM 2542 N N . GLN A 1 322 ? 30.103 20.268 19.787 1.00 76.06 322 GLN A N 1
ATOM 2543 C CA . GLN A 1 322 ? 29.123 19.712 20.735 1.00 76.06 322 GLN A CA 1
ATOM 2544 C C . GLN A 1 322 ? 27.959 18.982 20.056 1.00 76.06 322 GLN A C 1
ATOM 2546 O O . GLN A 1 322 ? 26.936 18.738 20.693 1.00 76.06 322 GLN A O 1
ATOM 2551 N N . LYS A 1 323 ? 28.090 18.672 18.765 1.00 73.31 323 LYS A N 1
ATOM 2552 C CA . LYS A 1 323 ? 27.016 18.116 17.942 1.00 73.31 323 LYS A CA 1
ATOM 2553 C C . LYS A 1 323 ? 27.350 16.707 17.489 1.00 73.31 323 LYS A C 1
ATOM 2555 O O . LYS A 1 323 ? 28.494 16.409 17.172 1.00 73.31 323 LYS A O 1
ATOM 2560 N N . THR A 1 324 ? 26.356 15.844 17.401 1.00 74.19 324 THR A N 1
ATOM 2561 C CA . THR A 1 324 ? 26.503 14.488 16.860 1.00 74.19 324 THR A CA 1
ATOM 2562 C C . THR A 1 324 ? 26.715 14.513 15.340 1.00 74.19 324 THR A C 1
ATOM 2564 O O . THR A 1 324 ? 26.421 15.509 14.671 1.00 74.19 324 THR A O 1
ATOM 2567 N N . LYS A 1 325 ? 27.219 13.413 14.763 1.00 66.06 325 LYS A N 1
ATOM 2568 C CA . LYS A 1 325 ? 27.343 13.250 13.299 1.00 66.06 325 LYS A CA 1
ATOM 2569 C C . LYS A 1 325 ? 26.001 13.412 12.571 1.00 66.06 325 LYS A C 1
ATOM 2571 O O . LYS A 1 325 ? 25.977 13.848 11.423 1.00 66.06 325 LYS A O 1
ATOM 2576 N N . ASP A 1 326 ? 24.908 13.093 13.256 1.00 64.44 326 ASP A N 1
ATOM 2577 C CA . ASP A 1 326 ? 23.554 13.193 12.717 1.00 64.44 326 ASP A CA 1
ATOM 2578 C C . ASP A 1 326 ? 23.025 14.637 12.757 1.00 64.44 326 ASP A C 1
ATOM 2580 O O . ASP A 1 326 ? 22.209 15.022 11.923 1.00 64.44 326 ASP A O 1
ATOM 2584 N N . GLU A 1 327 ? 23.532 15.466 13.678 1.00 73.69 327 GLU A N 1
ATOM 2585 C CA . GLU A 1 327 ? 23.210 16.897 13.758 1.00 73.69 327 GLU A CA 1
ATOM 2586 C C . GLU A 1 327 ? 24.052 17.749 12.799 1.00 73.69 327 GLU A C 1
ATOM 2588 O O . GLU A 1 327 ? 23.551 18.736 12.265 1.00 73.69 327 GLU A O 1
ATOM 2593 N N . CYS A 1 328 ? 25.318 17.383 12.575 1.00 80.44 328 CYS A N 1
ATOM 2594 C CA . CYS A 1 328 ? 26.189 18.001 11.573 1.00 80.44 328 CYS A CA 1
ATOM 2595 C C . CYS A 1 328 ? 27.157 16.963 10.992 1.00 80.44 328 CYS A C 1
ATOM 2597 O O . CYS A 1 328 ? 27.897 16.318 11.745 1.00 80.44 328 CYS A O 1
ATOM 2599 N N . ALA A 1 329 ? 27.212 16.871 9.659 1.00 77.56 329 ALA A N 1
ATOM 2600 C CA . ALA A 1 329 ? 28.123 15.982 8.937 1.00 77.56 329 ALA A CA 1
ATOM 2601 C C . ALA A 1 329 ? 29.607 16.276 9.248 1.00 77.56 329 ALA A C 1
ATOM 2603 O O . ALA A 1 329 ? 29.958 17.370 9.691 1.00 77.56 329 ALA A O 1
ATOM 2604 N N . CYS A 1 330 ? 30.484 15.289 9.038 1.00 78.75 330 CYS A N 1
ATOM 2605 C CA . CYS A 1 330 ? 31.918 15.436 9.301 1.00 78.75 330 CYS A CA 1
ATOM 2606 C C . CYS A 1 330 ? 32.590 16.325 8.237 1.00 78.75 330 CYS A C 1
ATOM 2608 O O . CYS A 1 330 ? 32.400 16.119 7.037 1.00 78.75 330 CYS A O 1
ATOM 2610 N N . ILE A 1 331 ? 33.420 17.270 8.681 1.00 80.94 331 ILE A N 1
ATOM 2611 C CA . ILE A 1 331 ? 34.203 18.174 7.820 1.00 80.94 331 ILE A CA 1
ATOM 2612 C C . ILE A 1 331 ? 35.710 17.926 7.982 1.00 80.94 331 ILE A C 1
ATOM 2614 O O . ILE A 1 331 ? 36.154 17.289 8.939 1.00 80.94 331 ILE A O 1
ATOM 2618 N N . VAL A 1 332 ? 36.534 18.417 7.054 1.00 76.81 332 VAL A N 1
ATOM 2619 C CA . VAL A 1 332 ? 37.996 18.235 7.137 1.00 76.81 332 VAL A CA 1
ATOM 2620 C C . VAL A 1 332 ? 38.565 18.920 8.391 1.00 76.81 332 VAL A C 1
ATOM 2622 O O . VAL A 1 332 ? 38.509 20.142 8.521 1.00 76.81 332 VAL A O 1
ATOM 2625 N N . GLY A 1 333 ? 39.170 18.133 9.291 1.00 68.38 333 GLY A N 1
ATOM 2626 C CA . GLY A 1 333 ? 39.758 18.615 10.551 1.00 68.38 333 GLY A CA 1
ATOM 2627 C C . GLY A 1 333 ? 38.807 18.615 11.755 1.00 68.38 333 GLY A C 1
ATOM 2628 O O . GLY A 1 333 ? 39.122 19.244 12.765 1.00 68.38 333 GLY A O 1
ATOM 2629 N N . ASP A 1 334 ? 37.662 17.934 11.653 1.00 73.19 334 ASP A N 1
ATOM 2630 C CA . ASP A 1 334 ? 36.674 17.810 12.728 1.00 73.19 334 ASP A CA 1
ATOM 2631 C C . ASP A 1 334 ? 37.257 17.134 13.984 1.00 73.19 334 ASP A C 1
ATOM 2633 O O . ASP A 1 334 ? 37.869 16.067 13.917 1.00 73.19 334 ASP A O 1
ATOM 2637 N N . ILE A 1 335 ? 37.080 17.776 15.144 1.00 70.94 335 ILE A N 1
ATOM 2638 C CA . ILE A 1 335 ? 37.665 17.337 16.419 1.00 70.94 335 ILE A CA 1
ATOM 2639 C C . ILE A 1 335 ? 36.812 16.301 17.164 1.00 70.94 335 ILE A C 1
ATOM 2641 O O . ILE A 1 335 ? 37.198 15.864 18.249 1.00 70.94 335 ILE A O 1
ATOM 2645 N N . ARG A 1 336 ? 35.643 15.934 16.629 1.00 78.75 336 ARG A N 1
ATOM 2646 C CA . ARG A 1 336 ? 34.790 14.888 17.196 1.00 78.75 336 ARG A CA 1
ATOM 2647 C C . ARG A 1 336 ? 35.389 13.513 16.930 1.00 78.75 336 ARG A C 1
ATOM 2649 O O . ARG A 1 336 ? 35.865 13.225 15.833 1.00 78.75 336 ARG A O 1
ATOM 2656 N N . THR A 1 337 ? 35.326 12.642 17.929 1.00 67.44 337 THR A N 1
ATOM 2657 C CA . THR A 1 337 ? 35.928 11.298 17.913 1.00 67.44 337 THR A CA 1
ATOM 2658 C C . THR A 1 337 ? 35.407 10.412 16.788 1.00 67.44 337 THR A C 1
ATOM 2660 O O . THR A 1 337 ? 36.176 9.719 16.132 1.00 67.44 337 THR A O 1
ATOM 2663 N N . GLU A 1 338 ? 34.114 10.498 16.510 1.00 67.00 338 GLU A N 1
ATOM 2664 C CA . GLU A 1 338 ? 33.391 9.809 15.444 1.00 67.00 338 GLU A CA 1
ATOM 2665 C C . GLU A 1 338 ? 33.690 10.356 14.035 1.00 67.00 338 GLU A C 1
ATOM 2667 O O . GLU A 1 338 ? 33.372 9.699 13.044 1.00 67.00 338 GLU A O 1
ATOM 2672 N N . CYS A 1 339 ? 34.321 11.531 13.948 1.00 70.25 339 CYS A N 1
ATOM 2673 C CA . CYS A 1 339 ? 34.820 12.151 12.720 1.00 70.25 339 CYS A CA 1
ATOM 2674 C C . CYS A 1 339 ? 36.364 12.156 12.648 1.00 70.25 339 CYS A C 1
ATOM 2676 O O . CYS A 1 339 ? 36.930 12.732 11.722 1.00 70.25 339 CYS A O 1
ATOM 2678 N N . GLY A 1 340 ? 37.046 11.496 13.598 1.00 65.38 340 GLY A N 1
ATOM 2679 C CA . GLY A 1 340 ? 38.498 11.287 13.592 1.00 65.38 340 GLY A CA 1
ATOM 2680 C C . GLY A 1 340 ? 39.347 12.245 14.443 1.00 65.38 340 GLY A C 1
ATOM 2681 O O . GLY A 1 340 ? 40.571 12.200 14.322 1.00 65.38 340 GLY A O 1
ATOM 2682 N N . GLY A 1 341 ? 38.760 13.075 15.316 1.00 54.19 341 GLY A N 1
ATOM 2683 C CA . GLY A 1 341 ? 39.494 14.031 16.165 1.00 54.19 341 GLY A CA 1
ATOM 2684 C C . GLY A 1 341 ? 39.269 13.889 17.682 1.00 54.19 341 GLY A C 1
ATOM 2685 O O . GLY A 1 341 ? 38.377 13.184 18.138 1.00 54.19 341 GLY A O 1
ATOM 2686 N N . SER A 1 342 ? 40.112 14.523 18.504 1.00 42.34 342 SER A N 1
ATOM 2687 C CA . SER A 1 342 ? 40.176 14.321 19.965 1.00 42.34 342 SER A CA 1
ATOM 2688 C C . SER A 1 342 ? 39.501 15.429 20.821 1.00 42.34 342 SER A C 1
ATOM 2690 O O . SER A 1 342 ? 40.158 16.417 21.132 1.00 42.34 342 SER A O 1
ATOM 2692 N N . GLY A 1 343 ? 38.230 15.207 21.215 1.00 41.22 343 GLY A N 1
ATOM 2693 C CA . GLY A 1 343 ? 37.469 15.509 22.472 1.00 41.22 343 GLY A CA 1
ATOM 2694 C C . GLY A 1 343 ? 37.456 16.876 23.225 1.00 41.22 343 GLY A C 1
ATOM 2695 O O . GLY A 1 343 ? 38.510 17.357 23.618 1.00 41.22 343 GLY A O 1
ATOM 2696 N N . GLU A 1 344 ? 36.248 17.411 23.563 1.00 32.59 344 GLU A N 1
ATOM 2697 C CA . GLU A 1 344 ? 35.619 17.583 24.929 1.00 32.59 344 GLU A CA 1
ATOM 2698 C C . GLU A 1 344 ? 34.476 18.672 25.068 1.00 32.59 344 GLU A C 1
ATOM 2700 O O . GLU A 1 344 ? 34.697 19.856 24.852 1.00 32.59 344 GLU A O 1
ATOM 2705 N N . LYS A 1 345 ? 33.270 18.233 25.523 1.00 34.53 345 LYS A N 1
ATOM 2706 C CA . LYS A 1 345 ? 32.212 18.723 26.494 1.00 34.53 345 LYS A CA 1
ATOM 2707 C C . LYS A 1 345 ? 31.464 20.108 26.544 1.00 34.53 345 LYS A C 1
ATOM 2709 O O . LYS A 1 345 ? 32.036 21.115 26.939 1.00 34.53 345 LYS A O 1
ATOM 2714 N N . SER A 1 346 ? 30.110 19.982 26.550 1.00 30.36 346 SER A N 1
ATOM 2715 C CA . SER A 1 346 ? 29.019 20.376 27.506 1.00 30.36 346 SER A CA 1
ATOM 2716 C C . SER A 1 346 ? 28.292 21.754 27.476 1.00 30.36 346 SER A C 1
ATOM 2718 O O . SER A 1 346 ? 28.904 22.776 27.768 1.00 30.36 346 SER A O 1
ATOM 2720 N N . GLY A 1 347 ? 26.932 21.736 27.448 1.00 25.62 347 GLY A N 1
ATOM 2721 C CA . GLY A 1 347 ? 26.048 22.699 28.168 1.00 25.62 347 GLY A CA 1
ATOM 2722 C C . GLY A 1 347 ? 24.563 22.835 27.712 1.00 25.62 347 GLY A C 1
ATOM 2723 O O . GLY A 1 347 ? 24.304 23.109 26.551 1.00 25.62 347 GLY A O 1
ATOM 2724 N N . SER A 1 348 ? 23.590 22.715 28.638 1.00 28.84 348 SER A N 1
ATOM 2725 C CA . SER A 1 348 ? 22.103 22.681 28.470 1.00 28.84 348 SER A CA 1
ATOM 2726 C C . SER A 1 348 ? 21.337 23.947 28.940 1.00 28.84 348 SER A C 1
ATOM 2728 O O . SER A 1 348 ? 21.794 24.530 29.921 1.00 28.84 348 SER A O 1
ATOM 2730 N N . VAL A 1 349 ? 20.118 24.273 28.430 1.00 23.72 349 VAL A N 1
ATOM 2731 C CA . VAL A 1 349 ? 19.117 25.191 29.081 1.00 23.72 349 VAL A CA 1
ATOM 2732 C C . VAL A 1 349 ? 17.631 24.871 28.729 1.00 23.72 349 VAL A C 1
ATOM 2734 O O . VAL A 1 349 ? 17.334 24.432 27.625 1.00 23.72 349 VAL A O 1
ATOM 2737 N N . SER A 1 350 ? 16.703 25.120 29.677 1.00 28.50 350 SER A N 1
ATOM 2738 C CA . SER A 1 350 ? 15.237 24.872 29.695 1.00 28.50 350 SER A CA 1
ATOM 2739 C C . SER A 1 350 ? 14.348 26.138 29.557 1.00 28.50 350 SER A C 1
ATOM 2741 O O . SER A 1 350 ? 14.839 27.250 29.743 1.00 28.50 350 SER A O 1
ATOM 2743 N N . LEU A 1 351 ? 13.021 25.997 29.317 1.00 25.58 351 LEU A N 1
ATOM 2744 C CA . LEU A 1 351 ? 12.038 27.113 29.323 1.00 25.58 351 LEU A CA 1
ATOM 2745 C C . LEU A 1 351 ? 10.616 26.736 29.828 1.00 25.58 351 LEU A C 1
ATOM 2747 O O . LEU A 1 351 ? 10.148 25.619 29.632 1.00 25.58 351 LEU A O 1
ATOM 2751 N N . ARG A 1 352 ? 9.948 27.695 30.506 1.00 26.12 352 ARG A N 1
ATOM 2752 C CA . ARG A 1 352 ? 8.642 27.621 31.220 1.00 26.12 352 ARG A CA 1
ATOM 2753 C C . ARG A 1 352 ? 7.476 28.278 30.444 1.00 26.12 352 ARG A C 1
ATOM 2755 O O . ARG A 1 352 ? 7.697 29.234 29.710 1.00 26.12 352 ARG A O 1
ATOM 2762 N N . VAL A 1 353 ? 6.240 27.833 30.725 1.00 30.27 353 VAL A N 1
ATOM 2763 C CA . VAL A 1 353 ? 4.939 28.262 30.138 1.00 30.27 353 VAL A CA 1
ATOM 2764 C C . VAL A 1 353 ? 4.160 29.247 31.042 1.00 30.27 353 VAL A C 1
ATOM 2766 O O . VAL A 1 353 ? 4.291 29.200 32.265 1.00 30.27 353 VAL A O 1
ATOM 2769 N N . GLN A 1 354 ? 3.305 30.097 30.446 1.00 28.72 354 GLN A N 1
ATOM 2770 C CA . GLN A 1 354 ? 2.304 30.956 31.113 1.00 28.72 354 GLN A CA 1
ATOM 2771 C C . GLN A 1 354 ? 0.896 30.780 30.491 1.00 28.72 354 GLN A C 1
ATOM 2773 O O . GLN A 1 354 ? 0.768 30.701 29.274 1.00 28.72 354 GLN A O 1
ATOM 2778 N N . THR A 1 355 ? -0.157 30.769 31.321 1.00 37.75 355 THR A N 1
ATOM 2779 C CA . THR A 1 355 ? -1.586 30.590 30.963 1.00 37.75 355 THR A CA 1
ATOM 2780 C C . THR A 1 355 ? -2.410 31.879 31.123 1.00 37.75 355 THR A C 1
ATOM 2782 O O . THR A 1 355 ? -2.211 32.598 32.104 1.00 37.75 355 THR A O 1
ATOM 2785 N N . SER A 1 356 ? -3.419 32.122 30.271 1.00 34.38 356 SER A N 1
ATOM 2786 C CA . SER A 1 356 ? -4.547 33.029 30.577 1.00 34.38 356 SER A CA 1
ATOM 2787 C C . SER A 1 356 ? -5.882 32.501 30.016 1.00 34.38 356 SER A C 1
ATOM 2789 O O . SER A 1 356 ? -5.932 31.930 28.930 1.00 34.38 356 SER A O 1
ATOM 2791 N N . GLY A 1 357 ? -6.957 32.629 30.806 1.00 41.41 357 GLY A N 1
ATOM 2792 C CA . GLY A 1 357 ? -8.268 32.020 30.558 1.00 41.41 357 GLY A CA 1
ATOM 2793 C C . GLY A 1 357 ? -9.221 32.889 29.732 1.00 41.41 357 GLY A C 1
ATOM 2794 O O . GLY A 1 357 ? -9.518 34.027 30.093 1.00 41.41 357 GLY A O 1
ATOM 2795 N N . THR A 1 358 ? -9.759 32.308 28.660 1.00 49.03 358 THR A N 1
ATOM 2796 C CA . THR A 1 358 ? -10.949 32.772 27.931 1.00 49.03 358 THR A CA 1
ATOM 2797 C C . THR A 1 358 ? -11.929 31.600 27.825 1.00 49.03 358 THR A C 1
ATOM 2799 O O . THR A 1 358 ? -11.507 30.461 27.639 1.00 49.03 358 THR A O 1
ATOM 2802 N N . ILE A 1 359 ? -13.234 31.845 28.007 1.00 54.41 359 ILE A N 1
ATOM 2803 C CA . ILE A 1 359 ? -14.261 30.801 27.852 1.00 54.41 359 ILE A CA 1
ATOM 2804 C C . ILE A 1 359 ? -14.407 30.521 26.356 1.00 54.41 359 ILE A C 1
ATOM 2806 O O . ILE A 1 359 ? -14.837 31.389 25.594 1.00 54.41 359 ILE A O 1
ATOM 2810 N N . ASN A 1 360 ? -14.017 29.322 25.943 1.00 64.38 360 ASN A N 1
ATOM 2811 C CA . ASN A 1 360 ? -14.033 28.913 24.549 1.00 64.38 360 ASN A CA 1
ATOM 2812 C C . ASN A 1 360 ? -15.453 28.538 24.078 1.00 64.38 360 ASN A C 1
ATOM 2814 O O . ASN A 1 360 ? -16.173 27.808 24.759 1.00 64.38 360 ASN A O 1
ATOM 2818 N N . SER A 1 361 ? -15.854 29.016 22.893 1.00 81.25 361 SER A N 1
ATOM 2819 C CA . SER A 1 361 ? -17.116 28.631 22.233 1.00 81.25 361 SER A CA 1
ATOM 2820 C C . SER A 1 361 ? -17.120 27.141 21.885 1.00 81.25 361 SER A C 1
ATOM 2822 O O . SER A 1 361 ? -16.102 26.671 21.379 1.00 81.25 361 SER A O 1
ATOM 2824 N N . SER A 1 362 ? -18.246 26.438 22.064 1.00 92.75 362 SER A N 1
ATOM 2825 C CA . SER A 1 362 ? -18.336 24.988 21.825 1.00 92.75 362 SER A CA 1
ATOM 2826 C C . SER A 1 362 ? -17.879 24.566 20.425 1.00 92.75 362 SER A C 1
ATOM 2828 O O . SER A 1 362 ? -18.039 25.311 19.453 1.00 92.75 362 SER A O 1
ATOM 2830 N N . VAL A 1 363 ? -17.354 23.348 20.326 1.00 96.38 363 VAL A N 1
ATOM 2831 C CA . VAL A 1 363 ? -16.923 22.690 19.091 1.00 96.38 363 VAL A CA 1
ATOM 2832 C C . VAL A 1 363 ? -17.738 21.418 18.887 1.00 96.38 363 VAL A C 1
ATOM 2834 O O . VAL A 1 363 ? -17.949 20.660 19.833 1.00 96.38 363 VAL A O 1
ATOM 2837 N N . LEU A 1 364 ? -18.197 21.209 17.653 1.00 98.19 364 LEU A N 1
ATOM 2838 C CA . LEU A 1 364 ? -18.914 20.015 17.218 1.00 98.19 364 LEU A CA 1
ATOM 2839 C C . LEU A 1 364 ? -18.157 19.326 16.077 1.00 98.19 364 LEU A C 1
ATOM 2841 O O . LEU A 1 364 ? -17.910 19.955 15.045 1.00 98.19 364 LEU A O 1
ATOM 2845 N N . PHE A 1 365 ? -17.844 18.043 16.254 1.00 98.62 365 PHE A N 1
ATOM 2846 C CA . PHE A 1 365 ? -17.229 17.191 15.237 1.00 98.62 365 PHE A CA 1
ATOM 2847 C C . PHE A 1 365 ? -18.265 16.406 14.431 1.00 98.62 365 PHE A C 1
ATOM 2849 O O . PHE A 1 365 ? -19.215 15.864 14.999 1.00 98.62 365 PHE A O 1
ATOM 2856 N N . ILE A 1 366 ? -18.060 16.324 13.113 1.00 98.56 366 ILE A N 1
ATOM 2857 C CA . ILE A 1 366 ? -18.894 15.551 12.183 1.00 98.56 366 ILE A CA 1
ATOM 2858 C C . ILE A 1 366 ? -17.987 14.645 11.323 1.00 98.56 366 ILE A C 1
ATOM 2860 O O . ILE A 1 366 ? -17.216 15.169 10.509 1.00 98.56 366 ILE A O 1
ATOM 2864 N N . PRO A 1 367 ? -18.066 13.311 11.468 1.00 97.75 367 PRO A N 1
ATOM 2865 C CA . PRO A 1 367 ? -17.185 12.367 10.786 1.00 97.75 367 PRO A CA 1
ATOM 2866 C C . PRO A 1 367 ? -17.536 12.111 9.320 1.00 97.75 367 PRO A C 1
ATOM 2868 O O . PRO A 1 367 ? -18.613 12.463 8.826 1.00 97.75 367 PRO A O 1
ATOM 2871 N N . GLY A 1 368 ? -16.598 11.468 8.623 1.00 94.25 368 GLY A N 1
ATOM 2872 C CA . GLY A 1 368 ? -16.776 10.974 7.261 1.00 94.25 368 GLY A CA 1
ATOM 2873 C C . GLY A 1 368 ? -17.571 9.670 7.178 1.00 94.25 368 GLY A C 1
ATOM 2874 O O . GLY A 1 368 ? -18.056 9.135 8.175 1.00 94.25 368 GLY A O 1
ATOM 2875 N N . VAL A 1 369 ? -17.677 9.137 5.959 1.00 91.19 369 VAL A N 1
ATOM 2876 C CA . VAL A 1 369 ? -18.249 7.808 5.719 1.00 91.19 369 VAL A CA 1
ATOM 2877 C C . VAL A 1 369 ? -17.389 6.747 6.397 1.00 91.19 369 VAL A C 1
ATOM 2879 O O . VAL A 1 369 ? -16.168 6.783 6.281 1.00 91.19 369 VAL A O 1
ATOM 2882 N N . GLY A 1 370 ? -18.010 5.836 7.144 1.00 89.06 370 GLY A N 1
ATOM 2883 C CA . GLY A 1 370 ? -17.291 4.844 7.946 1.00 89.06 370 GLY A CA 1
ATOM 2884 C C . GLY A 1 370 ? -16.665 5.385 9.241 1.00 89.06 370 GLY A C 1
ATOM 2885 O O . GLY A 1 370 ? -16.261 4.577 10.071 1.00 89.06 370 GLY A O 1
ATOM 2886 N N . GLY A 1 371 ? -16.649 6.704 9.466 1.00 91.06 371 GLY A N 1
ATOM 2887 C CA . GLY A 1 371 ? -16.019 7.358 10.624 1.00 91.06 371 GLY A CA 1
ATOM 2888 C C . GLY A 1 371 ? -16.897 7.423 11.881 1.00 91.06 371 GLY A C 1
ATOM 2889 O O . GLY A 1 371 ? -16.717 8.290 12.731 1.00 91.06 371 GLY A O 1
ATOM 2890 N N . SER A 1 372 ? -17.917 6.572 11.992 1.00 94.50 372 SER A N 1
ATOM 2891 C CA . SER A 1 372 ? -18.723 6.427 13.212 1.00 94.50 372 SER A CA 1
ATOM 2892 C C . SER A 1 372 ? -18.919 4.964 13.537 1.00 94.50 372 SER A C 1
ATOM 2894 O O . SER A 1 372 ? -19.300 4.189 12.655 1.00 94.50 372 SER A O 1
ATOM 2896 N N . ILE A 1 373 ? -18.748 4.613 14.810 1.00 94.44 373 ILE A N 1
ATOM 2897 C CA . ILE A 1 373 ? -19.144 3.301 15.315 1.00 94.44 373 ILE A CA 1
ATOM 2898 C C . ILE A 1 373 ? -20.641 3.098 15.083 1.00 94.44 373 ILE A C 1
ATOM 2900 O O . ILE A 1 373 ? -21.457 3.910 15.535 1.00 94.44 373 ILE A O 1
ATOM 2904 N N . LEU A 1 374 ? -20.998 1.986 14.432 1.00 94.44 374 LEU A N 1
ATOM 2905 C CA . LEU A 1 374 ? -22.381 1.517 14.362 1.00 94.44 374 LEU A CA 1
ATOM 2906 C C . LEU A 1 374 ? -22.565 0.300 15.260 1.00 94.44 374 LEU A C 1
ATOM 2908 O O . LEU A 1 374 ? -21.781 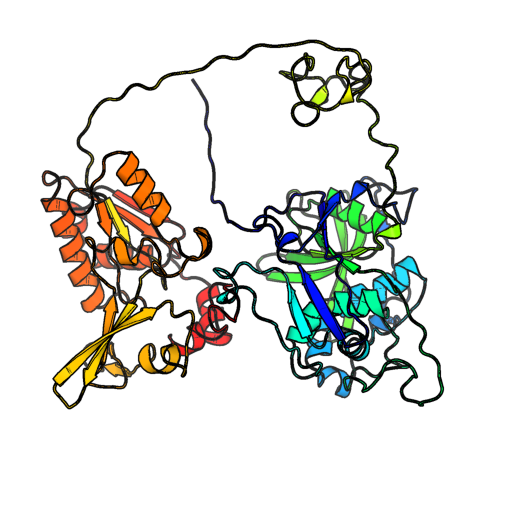-0.651 15.226 1.00 94.44 374 LEU A O 1
ATOM 2912 N N . ASN A 1 375 ? -23.656 0.312 16.016 1.00 94.06 375 ASN A N 1
ATOM 2913 C CA . ASN A 1 375 ? -24.115 -0.798 16.831 1.00 94.06 375 ASN A CA 1
ATOM 2914 C C . ASN A 1 375 ? -25.378 -1.401 16.218 1.00 94.06 375 ASN A C 1
ATOM 2916 O O . ASN A 1 375 ? -26.201 -0.695 15.628 1.00 94.06 375 ASN A O 1
ATOM 2920 N N . ILE A 1 376 ? -25.552 -2.706 16.414 1.00 92.44 376 ILE A N 1
ATOM 2921 C CA . ILE A 1 376 ? -26.838 -3.370 16.223 1.00 92.44 376 ILE A CA 1
ATOM 2922 C C . ILE A 1 376 ? -27.467 -3.698 17.563 1.00 92.44 376 ILE A C 1
ATOM 2924 O O . ILE A 1 376 ? -26.785 -4.066 18.520 1.00 92.44 376 ILE A O 1
ATOM 2928 N N . LYS A 1 377 ? -28.792 -3.630 17.592 1.00 94.56 377 LYS A N 1
ATOM 2929 C CA . LYS A 1 377 ? -29.632 -4.147 18.662 1.00 94.56 377 LYS A CA 1
ATOM 2930 C C . LYS A 1 377 ? -30.594 -5.167 18.078 1.00 94.56 377 LYS A C 1
ATOM 2932 O O . LYS A 1 377 ? -31.372 -4.833 17.189 1.00 94.56 377 LYS A O 1
ATOM 2937 N N . ILE A 1 378 ? -30.522 -6.395 18.578 1.00 92.75 378 ILE A N 1
ATOM 2938 C CA . ILE A 1 378 ? -31.352 -7.519 18.142 1.00 92.75 378 ILE A CA 1
ATOM 2939 C C . ILE A 1 378 ? -32.344 -7.832 19.253 1.00 92.75 378 ILE A C 1
ATOM 2941 O O . ILE A 1 378 ? -31.949 -8.046 20.401 1.00 92.75 378 ILE A O 1
ATOM 2945 N N . LYS A 1 379 ? -33.631 -7.864 18.910 1.00 93.31 379 LYS A N 1
ATOM 2946 C CA . LYS A 1 379 ? -34.697 -8.274 19.820 1.00 93.31 379 LYS A CA 1
ATOM 2947 C C . LYS A 1 379 ? -35.088 -9.720 19.549 1.00 93.31 379 LYS A C 1
ATOM 2949 O O . LYS A 1 379 ? -35.638 -10.050 18.502 1.00 93.31 379 LYS A O 1
ATOM 2954 N N . GLU A 1 380 ? -34.802 -10.594 20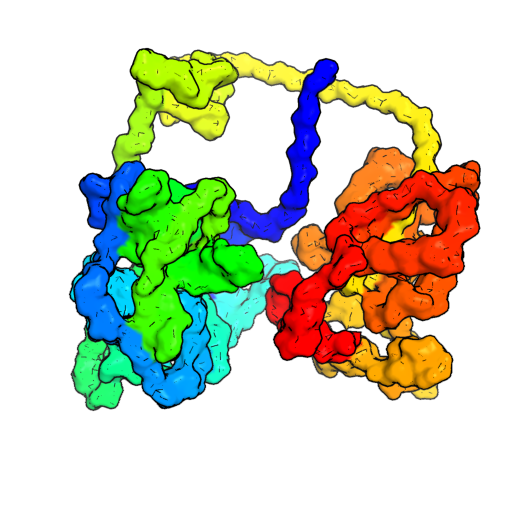.499 1.00 89.19 380 GLU A N 1
ATOM 2955 C CA . GLU A 1 380 ? -35.121 -12.014 20.414 1.00 89.19 380 GLU A CA 1
ATOM 2956 C C . GLU A 1 380 ? -36.615 -12.275 20.642 1.00 89.19 380 GLU A C 1
ATOM 2958 O O . GLU A 1 380 ? -37.319 -11.498 21.293 1.00 89.19 380 GLU A O 1
ATOM 2963 N N . LYS A 1 381 ? -37.114 -13.427 20.172 1.00 85.50 381 LYS A N 1
ATOM 2964 C CA . LYS A 1 381 ? -38.535 -13.817 20.328 1.00 85.50 381 LYS A CA 1
ATOM 2965 C C . LYS A 1 381 ? -38.994 -13.915 21.787 1.00 85.50 381 LYS A C 1
ATOM 2967 O O . LYS A 1 381 ? -40.180 -13.785 22.069 1.00 85.50 381 LYS A O 1
ATOM 2972 N N . ASN A 1 382 ? -38.066 -14.146 22.713 1.00 85.38 382 ASN A N 1
ATOM 2973 C CA . ASN A 1 382 ? -38.327 -14.171 24.154 1.00 85.38 382 ASN A CA 1
ATOM 2974 C C . ASN A 1 382 ? -38.336 -12.766 24.797 1.00 85.38 382 ASN A C 1
ATOM 2976 O O . ASN A 1 382 ? -38.474 -12.659 26.012 1.00 85.38 382 ASN A O 1
ATOM 2980 N N . GLY A 1 383 ? -38.171 -11.703 24.003 1.00 85.94 383 GLY A N 1
ATOM 2981 C CA . GLY A 1 383 ? -38.120 -10.314 24.453 1.00 85.94 383 GLY A CA 1
ATOM 2982 C C . GLY A 1 383 ? -36.748 -9.845 24.942 1.00 85.94 383 GLY A C 1
ATOM 2983 O O . GLY A 1 383 ? -36.624 -8.676 25.299 1.00 85.94 383 GLY A O 1
ATOM 2984 N N . LYS A 1 384 ? -35.723 -10.710 24.959 1.00 90.62 384 LYS A N 1
ATOM 2985 C CA . LYS A 1 384 ? -34.351 -10.326 25.313 1.00 90.62 384 LYS A CA 1
ATOM 2986 C C . LYS A 1 384 ? -33.760 -9.449 24.210 1.00 90.62 384 LYS A C 1
ATOM 2988 O O . LYS A 1 384 ? -33.842 -9.796 23.037 1.00 90.62 384 LYS A O 1
ATOM 2993 N N . GLU A 1 385 ? -33.132 -8.345 24.595 1.00 92.19 385 GLU A N 1
ATOM 2994 C CA . GLU A 1 385 ? -32.386 -7.486 23.675 1.00 92.19 385 GLU A CA 1
ATOM 2995 C C . GLU A 1 385 ? -30.883 -7.712 23.856 1.00 92.19 385 GLU A C 1
ATOM 2997 O O . GLU A 1 385 ? -30.386 -7.788 24.983 1.00 92.19 385 GLU A O 1
ATOM 3002 N N . THR A 1 386 ? -30.163 -7.846 22.745 1.00 90.38 386 THR A N 1
ATOM 3003 C CA . THR A 1 386 ? -28.697 -7.931 22.712 1.00 90.38 386 THR A CA 1
ATOM 3004 C C . THR A 1 386 ? -28.142 -6.818 21.845 1.00 90.38 386 THR A C 1
ATOM 3006 O O . THR A 1 386 ? -28.672 -6.558 20.765 1.00 90.38 386 THR A O 1
ATOM 3009 N N . GLU A 1 387 ? -27.072 -6.181 22.306 1.00 90.88 387 GLU A N 1
ATOM 3010 C CA . GLU A 1 387 ? -26.413 -5.074 21.621 1.00 90.88 387 GLU A CA 1
ATOM 3011 C C . GLU A 1 387 ? -24.948 -5.419 21.364 1.00 90.88 387 GLU A C 1
ATOM 3013 O O . GLU A 1 387 ? -24.283 -5.962 22.245 1.00 90.88 387 GLU A O 1
ATOM 3018 N N . GLN A 1 388 ? -24.456 -5.112 20.165 1.00 88.00 388 GLN A N 1
ATOM 3019 C CA . GLN A 1 388 ? -23.048 -5.288 19.807 1.00 88.00 388 GLN A CA 1
ATOM 3020 C C . GLN A 1 388 ? -22.616 -4.274 18.746 1.00 88.00 388 GLN A C 1
ATOM 3022 O O . GLN A 1 388 ? -23.437 -3.819 17.947 1.00 88.00 388 GLN A O 1
ATOM 3027 N N . GLN A 1 389 ? -21.330 -3.928 18.726 1.00 89.12 389 GLN A N 1
ATOM 3028 C CA . GLN A 1 389 ? -20.736 -3.145 17.645 1.00 89.12 389 GLN A CA 1
ATOM 3029 C C . GLN A 1 389 ? -20.698 -3.985 16.360 1.00 89.12 389 GLN A C 1
ATOM 3031 O O . GLN A 1 389 ? -20.294 -5.146 16.382 1.00 89.12 389 GLN A O 1
ATOM 3036 N N . ILE A 1 390 ? -21.130 -3.397 15.246 1.00 87.19 390 ILE A N 1
ATOM 3037 C CA . ILE A 1 390 ? -21.134 -4.023 13.915 1.00 87.19 390 ILE A CA 1
ATOM 3038 C C . ILE A 1 390 ? -20.254 -3.281 12.912 1.00 87.19 390 ILE A C 1
ATOM 3040 O O . ILE A 1 390 ? -19.927 -3.821 11.859 1.00 87.19 390 ILE A O 1
ATOM 3044 N N . TRP A 1 391 ? -19.862 -2.046 13.225 1.00 87.69 391 TRP A N 1
ATOM 3045 C CA . TRP A 1 391 ? -18.937 -1.287 12.405 1.00 87.69 391 TRP A CA 1
ATOM 3046 C C . TRP A 1 391 ? -18.008 -0.412 13.250 1.00 87.69 391 TRP A C 1
ATOM 3048 O O . TRP A 1 391 ? -18.514 0.325 14.096 1.00 87.69 391 TRP A O 1
ATOM 3058 N N . PRO A 1 392 ? -16.696 -0.425 12.962 1.00 81.69 392 PRO A N 1
ATOM 3059 C CA . PRO A 1 392 ? -15.996 -1.473 12.219 1.00 81.69 392 PRO A CA 1
ATOM 3060 C C . PRO A 1 392 ? -16.134 -2.820 12.942 1.00 81.69 392 PRO A C 1
ATOM 3062 O O . PRO A 1 392 ? -16.162 -2.869 14.173 1.00 81.69 392 PRO A O 1
ATOM 3065 N N . CYS A 1 393 ? -16.243 -3.911 12.186 1.00 74.19 393 CYS A N 1
ATOM 3066 C CA . CYS A 1 393 ? -16.231 -5.270 12.725 1.00 74.19 393 CYS A CA 1
ATOM 3067 C C . CYS A 1 393 ? -15.022 -5.999 12.145 1.00 74.19 393 CYS A C 1
ATOM 3069 O O . CYS A 1 393 ? -15.051 -6.445 11.001 1.00 74.19 393 CYS A O 1
ATOM 3071 N N . LEU A 1 394 ? -13.950 -6.075 12.935 1.00 63.78 394 LEU A N 1
ATOM 3072 C CA . LEU A 1 394 ? -12.680 -6.656 12.488 1.00 63.78 394 LEU A CA 1
ATOM 3073 C C . LEU A 1 394 ? -12.673 -8.191 12.523 1.00 63.78 394 LEU A C 1
ATOM 3075 O O . LEU A 1 394 ? -11.842 -8.823 11.886 1.00 63.78 394 LEU A O 1
ATOM 3079 N N . ILE A 1 395 ? -13.613 -8.801 13.252 1.00 62.06 395 ILE A N 1
ATOM 3080 C CA . ILE A 1 395 ? -13.786 -10.254 13.338 1.00 62.06 395 ILE A CA 1
ATOM 3081 C C . ILE A 1 395 ? -15.211 -10.587 12.895 1.00 62.06 395 ILE A C 1
ATOM 3083 O O . ILE A 1 395 ? -16.116 -10.770 13.711 1.00 62.06 395 ILE A O 1
ATOM 3087 N N . ASP A 1 396 ? -15.416 -10.675 11.582 1.00 63.22 396 ASP A N 1
ATOM 3088 C CA . ASP A 1 396 ? -16.731 -10.928 10.987 1.00 63.22 396 ASP A CA 1
ATOM 3089 C C . ASP A 1 396 ? -17.087 -12.430 10.936 1.00 63.22 396 ASP A C 1
ATOM 3091 O O . ASP A 1 396 ? -17.309 -13.033 9.878 1.00 63.22 396 ASP A O 1
ATOM 3095 N N . LYS A 1 397 ? -17.102 -13.081 12.106 1.00 55.31 397 LYS A N 1
ATOM 3096 C CA . LYS A 1 397 ? -17.469 -14.501 12.229 1.00 55.31 397 LYS A CA 1
ATOM 3097 C C . LYS A 1 397 ? -18.920 -14.703 11.789 1.00 55.31 397 LYS A C 1
ATOM 3099 O O . LYS A 1 397 ? -19.853 -14.374 12.515 1.00 55.31 397 LYS A O 1
ATOM 3104 N N . GLY A 1 398 ? -19.103 -15.310 10.618 1.00 57.38 398 GLY A N 1
ATOM 3105 C CA . GLY A 1 398 ? -20.428 -15.613 10.072 1.00 57.38 398 GLY A CA 1
ATOM 3106 C C . GLY A 1 398 ? -21.023 -14.519 9.186 1.00 57.38 398 GLY A C 1
ATOM 3107 O O . GLY A 1 398 ? -22.222 -14.578 8.918 1.00 57.38 398 GLY A O 1
ATOM 3108 N N . ASN A 1 399 ? -20.206 -13.578 8.694 1.00 69.69 399 ASN A N 1
ATOM 3109 C CA . ASN A 1 399 ? -20.608 -12.595 7.682 1.00 69.69 399 ASN A CA 1
ATOM 3110 C C . ASN A 1 399 ? -21.726 -11.641 8.166 1.00 69.69 399 ASN A C 1
ATOM 3112 O O . ASN A 1 399 ? -22.670 -11.314 7.442 1.00 69.69 399 ASN A O 1
ATOM 3116 N N . LEU A 1 400 ? -21.647 -11.251 9.440 1.00 76.00 400 LEU A N 1
ATOM 3117 C CA . LEU A 1 400 ? -22.553 -10.350 10.147 1.00 76.00 400 LEU A CA 1
ATOM 3118 C C . LEU A 1 400 ? -22.547 -8.951 9.531 1.00 76.00 400 LEU A C 1
ATOM 3120 O O . LEU A 1 400 ? -23.604 -8.324 9.475 1.00 76.00 400 LEU A O 1
ATOM 3124 N N . VAL A 1 401 ? -21.395 -8.474 9.048 1.00 76.12 401 VAL A N 1
ATOM 3125 C CA . VAL A 1 401 ? -21.297 -7.180 8.358 1.00 76.12 401 VAL A CA 1
ATOM 3126 C C . VAL A 1 401 ? -22.159 -7.208 7.105 1.00 76.12 401 VAL A C 1
ATOM 3128 O O . VAL A 1 401 ? -23.047 -6.370 6.966 1.00 76.12 401 VAL A O 1
ATOM 3131 N N . GLN A 1 402 ? -21.983 -8.213 6.239 1.00 76.50 402 GLN A N 1
ATOM 3132 C CA . GLN A 1 402 ? -22.827 -8.355 5.054 1.00 76.50 402 GLN A CA 1
ATOM 3133 C C . GLN A 1 402 ? -24.298 -8.537 5.440 1.00 76.50 402 GLN A C 1
ATOM 3135 O O . GLN A 1 402 ? -25.165 -7.915 4.839 1.00 76.50 402 GLN A O 1
ATOM 3140 N N . ARG A 1 403 ? -24.599 -9.365 6.443 1.00 81.50 403 ARG A N 1
ATOM 3141 C CA . ARG A 1 403 ? -25.978 -9.668 6.847 1.00 81.50 403 ARG A CA 1
ATOM 3142 C C . ARG A 1 403 ? -26.735 -8.455 7.388 1.00 81.50 403 ARG A C 1
ATOM 3144 O O . ARG A 1 403 ? -27.909 -8.300 7.068 1.00 81.50 403 ARG A O 1
ATOM 3151 N N . TYR A 1 404 ? -26.096 -7.641 8.226 1.00 83.38 404 TYR A N 1
ATOM 3152 C CA . TYR A 1 404 ? -26.779 -6.564 8.944 1.00 83.38 404 TYR A CA 1
ATOM 3153 C C . TYR A 1 404 ? -26.528 -5.182 8.349 1.00 83.38 404 TYR A C 1
ATOM 3155 O O . TYR A 1 404 ? -27.413 -4.339 8.431 1.00 83.38 404 TYR A O 1
ATOM 3163 N N . LEU A 1 405 ? -25.368 -4.912 7.742 1.00 85.38 405 LEU A N 1
ATOM 3164 C CA . LEU A 1 405 ? -25.130 -3.594 7.148 1.00 85.38 405 LEU A CA 1
ATOM 3165 C C . LEU A 1 405 ? -25.788 -3.415 5.774 1.00 85.38 405 LEU A C 1
ATOM 3167 O O . LEU A 1 405 ? -25.945 -2.270 5.356 1.00 85.38 405 LEU A O 1
ATOM 3171 N N . THR A 1 406 ? -26.236 -4.497 5.130 1.00 83.31 406 THR A N 1
ATOM 3172 C CA . THR A 1 406 ? -27.133 -4.449 3.964 1.00 83.31 406 THR A CA 1
ATOM 3173 C C . THR A 1 406 ? -28.597 -4.319 4.388 1.00 83.31 406 THR A C 1
ATOM 3175 O O . THR A 1 406 ? -28.972 -4.635 5.520 1.00 83.31 406 THR A O 1
ATOM 3178 N N . GLY A 1 407 ? -29.449 -3.853 3.477 1.00 85.69 407 GLY A N 1
ATOM 3179 C CA . GLY A 1 407 ? -30.853 -3.647 3.797 1.00 85.69 407 GLY A CA 1
ATOM 3180 C C . GLY A 1 407 ? -31.743 -3.346 2.602 1.00 85.69 407 GLY A C 1
ATOM 3181 O O . GLY A 1 407 ? -31.336 -3.437 1.444 1.00 85.69 407 GLY A O 1
ATOM 3182 N N . LEU A 1 408 ? -32.980 -2.979 2.919 1.00 87.94 408 LEU A N 1
ATOM 3183 C CA . LEU A 1 408 ? -33.988 -2.513 1.977 1.00 87.94 408 LEU A CA 1
ATOM 3184 C C . LEU A 1 408 ? -34.176 -1.011 2.143 1.00 87.94 408 LEU A C 1
ATOM 3186 O O . LEU A 1 408 ? -34.139 -0.492 3.254 1.00 87.94 408 LEU A O 1
ATOM 3190 N N . ILE A 1 409 ? -34.450 -0.317 1.045 1.00 90.25 409 ILE A N 1
ATOM 3191 C CA . ILE A 1 409 ? -34.918 1.066 1.114 1.00 90.25 409 ILE A CA 1
ATOM 3192 C C . ILE A 1 409 ? -36.406 1.027 1.456 1.00 90.25 409 ILE A C 1
ATOM 3194 O O . ILE A 1 409 ? -37.206 0.461 0.705 1.00 90.25 409 ILE A O 1
ATOM 3198 N N . ASN A 1 410 ? -36.788 1.626 2.582 1.00 88.88 410 ASN A N 1
ATOM 3199 C CA . ASN A 1 410 ? -38.192 1.822 2.913 1.00 88.88 410 ASN A CA 1
ATOM 3200 C C . ASN A 1 410 ? -38.807 2.799 1.889 1.00 88.88 410 ASN A C 1
ATOM 3202 O O . ASN A 1 410 ? -38.334 3.926 1.772 1.00 88.88 410 ASN A O 1
ATOM 3206 N N . PRO A 1 411 ? -39.856 2.420 1.141 1.00 90.69 411 PRO A N 1
ATOM 3207 C CA . PRO A 1 411 ? -40.382 3.255 0.061 1.00 90.69 411 PRO A CA 1
ATOM 3208 C C . PRO A 1 411 ? -41.085 4.534 0.544 1.00 90.69 411 PRO A C 1
ATOM 3210 O O . PRO A 1 411 ? -41.288 5.444 -0.255 1.00 90.69 411 PRO A O 1
ATOM 3213 N N . GLU A 1 412 ? -41.474 4.610 1.819 1.00 92.19 412 GLU A N 1
ATOM 3214 C CA . GLU A 1 412 ? -42.130 5.782 2.405 1.00 92.19 412 GLU A CA 1
ATOM 3215 C C . GLU A 1 412 ? -41.117 6.758 3.006 1.00 92.19 412 GLU A C 1
ATOM 3217 O O . GLU A 1 412 ? -41.212 7.963 2.777 1.00 92.19 412 GLU A O 1
ATOM 3222 N N . THR A 1 413 ? -40.148 6.249 3.773 1.00 91.75 413 THR A N 1
ATOM 3223 C CA . THR A 1 413 ? -39.162 7.088 4.476 1.00 91.75 413 THR A CA 1
ATOM 3224 C C . THR A 1 413 ? -37.867 7.289 3.695 1.00 91.75 413 THR A C 1
ATOM 3226 O O . THR A 1 413 ? -37.109 8.200 4.014 1.00 91.75 413 THR A O 1
ATOM 3229 N N . LEU A 1 414 ? -37.616 6.456 2.679 1.00 93.19 414 LEU A N 1
ATOM 3230 C CA . LEU A 1 414 ? -36.359 6.334 1.929 1.00 93.19 414 LEU A CA 1
ATOM 3231 C C . LEU A 1 414 ? -35.151 5.913 2.778 1.00 93.19 414 LEU A C 1
ATOM 3233 O O . LEU A 1 414 ? -34.030 5.872 2.276 1.00 93.19 414 LEU A O 1
ATOM 3237 N N . GLU A 1 415 ? -35.373 5.562 4.043 1.00 92.88 415 GLU A N 1
ATOM 3238 C CA . GLU A 1 415 ? -34.324 5.073 4.931 1.00 92.88 415 GLU A CA 1
ATOM 3239 C C . GLU A 1 415 ? -33.901 3.657 4.529 1.00 92.88 415 GLU A C 1
ATOM 3241 O O . GLU A 1 415 ? -34.737 2.804 4.210 1.00 92.88 415 GLU A O 1
ATOM 3246 N N . LEU A 1 416 ? -32.598 3.393 4.597 1.00 90.94 416 LEU A N 1
ATOM 3247 C CA . LEU A 1 416 ? -32.053 2.046 4.520 1.00 90.94 416 LEU A CA 1
ATOM 3248 C C . LEU A 1 416 ? -32.343 1.325 5.842 1.00 90.94 416 LEU A C 1
ATOM 3250 O O . LEU A 1 416 ? -31.764 1.652 6.881 1.00 90.94 416 LEU A O 1
ATOM 3254 N N . VAL A 1 417 ? -33.220 0.327 5.799 1.00 91.06 417 VAL A N 1
ATOM 3255 C CA . VAL A 1 417 ? -33.611 -0.489 6.953 1.00 91.06 417 VAL A CA 1
ATOM 3256 C C . VAL A 1 417 ? -33.056 -1.913 6.835 1.00 91.06 417 VAL A C 1
ATOM 3258 O O . VAL A 1 417 ? -32.934 -2.423 5.720 1.00 91.06 417 VAL A O 1
ATOM 3261 N N . PRO A 1 418 ? -32.715 -2.588 7.949 1.00 90.19 418 PRO A N 1
ATOM 3262 C CA . PRO A 1 418 ? -32.258 -3.979 7.912 1.00 90.19 418 PRO A CA 1
ATOM 3263 C C . PRO A 1 418 ? -33.297 -4.919 7.286 1.00 90.19 418 PRO A C 1
ATOM 3265 O O . PRO A 1 418 ? -34.495 -4.665 7.366 1.00 90.19 418 PRO A O 1
ATOM 3268 N N . PHE A 1 419 ? -32.852 -6.054 6.736 1.00 88.50 419 PHE A N 1
ATOM 3269 C CA . PHE A 1 419 ? -33.761 -7.111 6.257 1.00 88.50 419 PHE A CA 1
ATOM 3270 C C . PHE A 1 419 ? -34.590 -7.768 7.372 1.00 88.50 419 PHE A C 1
ATOM 3272 O O . PHE A 1 419 ? -35.603 -8.408 7.101 1.00 88.50 419 PHE A O 1
ATOM 3279 N N . GLU A 1 420 ? -34.126 -7.665 8.615 1.00 89.00 420 GLU A N 1
ATOM 3280 C CA . GLU A 1 420 ? -34.717 -8.313 9.779 1.00 89.00 420 GLU A CA 1
ATOM 3281 C C . GLU A 1 420 ? -35.447 -7.281 10.644 1.00 89.00 420 GLU A C 1
ATOM 3283 O O . GLU A 1 420 ? -34.818 -6.427 11.266 1.00 89.00 420 GLU A O 1
ATOM 3288 N N . ASP A 1 421 ? -36.774 -7.397 10.739 1.00 88.75 421 ASP A N 1
ATOM 3289 C CA . ASP A 1 421 ? -37.636 -6.446 11.466 1.00 88.75 421 ASP A CA 1
ATOM 3290 C C . ASP A 1 421 ? -37.316 -6.332 12.969 1.00 88.75 421 ASP A C 1
ATOM 3292 O O . ASP A 1 421 ? -37.715 -5.380 13.641 1.00 88.75 421 ASP A O 1
ATOM 3296 N N . ASN A 1 422 ? -36.623 -7.325 13.533 1.00 92.12 422 ASN A N 1
ATOM 3297 C CA . ASN A 1 422 ? -36.206 -7.344 14.932 1.00 92.12 422 ASN A CA 1
ATOM 3298 C C . ASN A 1 422 ? -34.802 -6.757 15.164 1.00 92.12 422 ASN A C 1
ATOM 3300 O O . ASN A 1 422 ? -34.308 -6.811 16.295 1.00 92.12 422 ASN A O 1
ATOM 3304 N N . VAL A 1 423 ? -34.166 -6.215 14.124 1.00 92.50 423 VAL A N 1
ATOM 3305 C CA . VAL A 1 423 ? -32.834 -5.610 14.170 1.00 92.50 423 VAL A CA 1
ATOM 3306 C C . VAL A 1 423 ? -32.945 -4.099 14.012 1.00 92.50 423 VAL A C 1
ATOM 3308 O O . VAL A 1 423 ? -33.621 -3.588 13.125 1.00 92.50 423 VAL A O 1
ATOM 3311 N N . LYS A 1 424 ? -32.229 -3.362 14.862 1.00 92.94 424 LYS A N 1
ATOM 3312 C CA . LYS A 1 424 ? -32.045 -1.915 14.735 1.00 92.94 424 LYS A CA 1
ATOM 3313 C C . LYS A 1 424 ? -30.566 -1.582 14.656 1.00 92.94 424 LYS A C 1
ATOM 3315 O O . LYS A 1 424 ? -29.790 -2.089 15.459 1.00 92.94 424 LYS A O 1
ATOM 3320 N N . ILE A 1 425 ? -30.209 -0.683 13.747 1.00 93.88 425 ILE A N 1
ATOM 3321 C CA . ILE A 1 425 ? -28.844 -0.176 13.576 1.00 93.88 425 ILE A CA 1
ATOM 3322 C C . ILE A 1 425 ? -28.836 1.297 13.945 1.00 93.88 425 ILE A C 1
ATOM 3324 O O . ILE A 1 425 ? -29.788 2.018 13.645 1.00 93.88 425 ILE A O 1
ATOM 3328 N N . TYR A 1 426 ? -27.808 1.729 14.659 1.00 94.50 426 TYR A N 1
ATOM 3329 C CA . TYR A 1 426 ? -27.650 3.124 15.042 1.00 94.50 426 TYR A CA 1
ATOM 3330 C C . TYR A 1 426 ? -26.191 3.444 15.322 1.00 94.50 426 TYR A C 1
ATOM 3332 O O . TYR A 1 426 ? -25.408 2.574 15.705 1.00 94.50 426 TYR A O 1
ATOM 3340 N N . ALA A 1 427 ? -25.852 4.718 15.167 1.00 95.12 427 ALA A N 1
ATOM 3341 C CA . ALA A 1 427 ? -24.576 5.239 15.610 1.00 95.12 427 ALA A CA 1
ATOM 3342 C C . ALA A 1 427 ? -24.607 5.489 17.123 1.00 95.12 427 ALA A C 1
ATOM 3344 O O . ALA A 1 427 ? -25.608 5.966 17.667 1.00 95.12 427 ALA A O 1
ATOM 3345 N N . ASN A 1 428 ? -23.535 5.117 17.815 1.00 87.94 428 ASN A N 1
ATOM 3346 C CA . ASN A 1 428 ? -23.495 5.162 19.271 1.00 87.94 428 ASN A CA 1
ATOM 3347 C C . ASN A 1 428 ? -23.357 6.608 19.782 1.00 87.94 428 ASN A C 1
ATOM 3349 O O . ASN A 1 428 ? -22.411 7.304 19.446 1.00 87.94 428 ASN A O 1
ATOM 3353 N N . ASP A 1 429 ? -24.290 7.066 20.618 1.00 92.00 429 ASP A N 1
ATOM 3354 C CA . ASP A 1 429 ? -24.312 8.455 21.103 1.00 92.00 429 ASP A CA 1
ATOM 3355 C C . ASP A 1 429 ? -23.597 8.663 22.453 1.00 92.00 429 ASP A C 1
ATOM 3357 O O . ASP A 1 429 ? -23.702 9.719 23.086 1.00 92.00 429 ASP A O 1
ATOM 3361 N N . LYS A 1 430 ? -22.878 7.644 22.939 1.00 92.81 430 LYS A N 1
ATOM 3362 C CA . LYS A 1 430 ? -22.152 7.693 24.212 1.00 92.81 430 LYS A CA 1
ATOM 3363 C C . LYS A 1 430 ? -21.156 8.855 24.238 1.00 92.81 430 LYS A C 1
ATOM 3365 O O . LYS A 1 430 ? -20.573 9.229 23.224 1.00 92.81 430 LYS A O 1
ATOM 3370 N N . ASP A 1 431 ? -20.975 9.410 25.435 1.00 94.06 431 ASP A N 1
ATOM 3371 C CA . ASP A 1 431 ? -20.098 10.558 25.683 1.00 94.06 431 ASP A CA 1
ATOM 3372 C C . ASP A 1 431 ? -20.394 11.733 24.738 1.00 94.06 431 ASP A C 1
ATOM 3374 O O . ASP A 1 431 ? -19.518 12.298 24.091 1.00 94.06 431 ASP A O 1
ATOM 3378 N N . PHE A 1 432 ? -21.683 12.068 24.610 1.00 95.88 432 PHE A N 1
ATOM 3379 C CA . PHE A 1 432 ? -22.158 13.169 23.766 1.00 95.88 432 PHE A CA 1
ATOM 3380 C C . PHE A 1 432 ? -21.768 13.010 22.289 1.00 95.88 432 PHE A C 1
ATOM 3382 O O . PHE A 1 432 ? -21.485 13.994 21.601 1.00 95.88 432 PHE A O 1
ATOM 3389 N N . GLY A 1 433 ? -21.733 11.757 21.833 1.00 95.56 433 GLY A N 1
ATOM 3390 C CA . GLY A 1 433 ? -21.315 11.360 20.497 1.00 95.56 433 GLY A CA 1
ATOM 3391 C C . GLY A 1 433 ? -19.801 11.303 20.288 1.00 95.56 433 GLY A C 1
ATOM 3392 O O . GLY A 1 433 ? -19.376 10.892 19.214 1.00 95.56 433 GLY A O 1
ATOM 3393 N N . LEU A 1 434 ? -18.980 11.694 21.270 1.00 96.62 434 LEU A N 1
ATOM 3394 C CA . LEU A 1 434 ? -17.522 11.671 21.136 1.00 96.62 434 LEU A CA 1
ATOM 3395 C C . LEU A 1 434 ? -16.988 10.240 21.105 1.00 96.62 434 LEU A C 1
ATOM 3397 O O . LEU A 1 434 ? -16.147 9.942 20.271 1.00 96.62 434 LEU A O 1
ATOM 3401 N N . TYR A 1 435 ? -17.536 9.332 21.918 1.00 95.12 435 TYR A N 1
ATOM 3402 C CA . TYR A 1 435 ? -17.065 7.943 21.988 1.00 95.12 435 TYR A CA 1
ATOM 3403 C C . TYR A 1 435 ? -17.063 7.243 20.622 1.00 95.12 435 TYR A C 1
ATOM 3405 O O . TYR A 1 435 ? -16.110 6.553 20.280 1.00 95.12 435 TYR A O 1
ATOM 3413 N N . ALA A 1 436 ? -18.115 7.434 19.824 1.00 95.06 436 ALA A N 1
ATOM 3414 C CA . ALA A 1 436 ? -18.267 6.742 18.544 1.00 95.06 436 ALA A CA 1
ATOM 3415 C C . ALA A 1 436 ? -17.420 7.310 17.405 1.00 95.06 436 ALA A C 1
ATOM 3417 O O . ALA A 1 436 ? -17.400 6.719 16.327 1.00 95.06 436 ALA A O 1
ATOM 3418 N N . ILE A 1 437 ? -16.773 8.451 17.628 1.00 96.38 437 ILE A N 1
ATOM 3419 C CA . ILE A 1 437 ? -15.909 9.120 16.653 1.00 96.38 437 ILE A CA 1
ATOM 3420 C C . ILE A 1 437 ? -14.494 9.315 17.203 1.00 96.38 437 ILE A C 1
ATOM 3422 O O . ILE A 1 437 ? -13.685 9.958 16.555 1.00 96.38 437 ILE A O 1
ATOM 3426 N N . ASP A 1 438 ? -14.206 8.814 18.403 1.00 93.81 438 ASP A N 1
ATOM 3427 C CA . ASP A 1 438 ? -12.909 8.917 19.064 1.00 93.81 438 ASP A CA 1
ATOM 3428 C C . ASP A 1 438 ? -11.973 7.830 18.518 1.00 93.81 438 ASP A C 1
ATOM 3430 O O . ASP A 1 438 ? -11.226 8.063 17.564 1.00 93.81 438 ASP A O 1
ATOM 3434 N N . TYR A 1 439 ? -12.125 6.610 19.037 1.00 90.44 439 TYR A N 1
ATOM 3435 C CA . TYR A 1 439 ? -11.560 5.387 18.480 1.00 90.44 439 TYR A CA 1
ATOM 3436 C C . TYR A 1 439 ? -12.679 4.520 17.909 1.00 90.44 439 TYR A C 1
ATOM 3438 O O . TYR A 1 439 ? -13.593 4.170 18.644 1.00 90.44 439 TYR A O 1
ATOM 3446 N N . LEU A 1 440 ? -12.595 4.103 16.644 1.00 86.94 440 LEU A N 1
ATOM 3447 C CA . LEU A 1 440 ? -13.618 3.279 15.991 1.00 86.94 440 LEU A CA 1
ATOM 3448 C C . LEU A 1 440 ? -13.632 1.824 16.490 1.00 86.94 440 LEU A C 1
ATOM 3450 O O . LEU A 1 440 ? -14.644 1.139 16.387 1.00 86.94 440 LEU A O 1
ATOM 3454 N N . VAL A 1 441 ? -12.535 1.341 17.072 1.00 81.75 441 VAL A N 1
ATOM 3455 C CA . VAL A 1 441 ? -12.455 0.026 17.735 1.00 81.75 441 VAL A CA 1
ATOM 3456 C C . VAL A 1 441 ? -11.831 0.180 19.128 1.00 81.75 441 VAL A C 1
ATOM 3458 O O . VAL A 1 441 ? -10.678 -0.190 19.356 1.00 81.75 441 VAL A O 1
ATOM 3461 N N . PRO A 1 442 ? -12.568 0.785 20.074 1.00 75.25 442 PRO A N 1
ATOM 3462 C CA . PRO A 1 442 ? -12.011 1.241 21.348 1.00 75.25 442 PRO A CA 1
ATOM 3463 C C . PRO A 1 442 ? -11.585 0.080 22.254 1.00 75.25 442 PRO A C 1
ATOM 3465 O O . PRO A 1 442 ? -10.619 0.212 23.005 1.00 75.25 442 PRO A O 1
ATOM 3468 N N . ASP A 1 443 ? -12.272 -1.059 22.139 1.00 73.25 443 ASP A N 1
ATOM 3469 C CA . ASP A 1 443 ? -12.055 -2.246 22.971 1.00 73.25 443 ASP A CA 1
ATOM 3470 C C . ASP A 1 443 ? -10.912 -3.142 22.459 1.00 73.25 443 ASP A C 1
ATOM 3472 O O . ASP A 1 443 ? -10.547 -4.109 23.124 1.00 73.25 443 ASP A O 1
ATOM 3476 N N . LEU A 1 444 ? -10.336 -2.829 21.290 1.00 65.62 444 LEU A N 1
ATOM 3477 C CA . LEU A 1 444 ? -9.226 -3.580 20.708 1.00 65.62 444 LEU A CA 1
ATOM 3478 C C . LEU A 1 444 ? -7.900 -2.826 20.892 1.00 65.62 444 LEU A C 1
ATOM 3480 O O . LEU A 1 444 ? -7.851 -1.614 20.643 1.00 65.62 444 LEU A O 1
ATOM 3484 N N . PRO A 1 445 ? -6.814 -3.518 21.287 1.00 68.88 445 PRO A N 1
ATOM 3485 C CA . PRO A 1 445 ? -5.503 -2.919 21.532 1.00 68.88 445 PRO A CA 1
ATOM 3486 C C . PRO A 1 445 ? -4.738 -2.652 20.223 1.00 68.88 445 PRO A C 1
ATOM 3488 O O . PRO A 1 445 ? -3.574 -3.009 20.085 1.00 68.88 445 PRO A O 1
ATOM 3491 N N . LEU A 1 446 ? -5.393 -2.034 19.237 1.00 61.66 446 LEU A N 1
ATOM 3492 C CA . LEU A 1 446 ? -4.756 -1.686 17.969 1.00 61.66 446 LEU A CA 1
ATOM 3493 C C . LEU A 1 446 ? -3.922 -0.403 18.088 1.00 61.66 446 LEU A C 1
ATOM 3495 O O . LEU A 1 446 ? -4.271 0.480 18.884 1.00 61.66 446 LEU A O 1
ATOM 3499 N N . PRO A 1 447 ? -2.865 -0.267 17.261 1.00 66.25 447 PRO A N 1
ATOM 3500 C CA . PRO A 1 447 ? -2.130 0.980 17.094 1.00 66.25 447 PRO A CA 1
ATOM 3501 C C . PRO A 1 447 ? -3.067 2.171 16.916 1.00 66.25 447 PRO A C 1
ATOM 3503 O O . PRO A 1 447 ? -4.067 2.074 16.205 1.00 66.25 447 PRO A O 1
ATOM 3506 N N . HIS A 1 448 ? -2.723 3.284 17.563 1.00 69.88 448 HIS A N 1
ATOM 3507 C CA . HIS A 1 448 ? -3.524 4.504 17.606 1.00 69.88 448 HIS A CA 1
ATOM 3508 C C . HIS A 1 448 ? -4.079 4.893 16.219 1.00 69.88 448 HIS A C 1
ATOM 3510 O O . HIS A 1 448 ? -5.297 4.920 16.059 1.00 69.88 448 HIS A O 1
ATOM 3516 N N . ASP A 1 449 ? -3.230 5.018 15.199 1.00 67.31 449 ASP A N 1
ATOM 3517 C CA . ASP A 1 449 ? -3.633 5.412 13.837 1.00 67.31 449 ASP A CA 1
ATOM 3518 C C . ASP A 1 449 ? -4.561 4.439 13.107 1.00 67.31 449 ASP A C 1
ATOM 3520 O O . ASP A 1 449 ? -5.252 4.834 12.174 1.00 67.31 449 ASP A O 1
ATOM 3524 N N . LEU A 1 450 ? -4.600 3.163 13.501 1.00 63.59 450 LEU A N 1
ATOM 3525 C CA . LEU A 1 450 ? -5.497 2.185 12.874 1.00 63.59 450 LEU A CA 1
ATOM 3526 C C . LEU A 1 450 ? -6.923 2.267 13.416 1.00 63.59 450 LEU A C 1
ATOM 3528 O O . LEU A 1 450 ? -7.840 1.686 12.833 1.00 63.59 450 LEU A O 1
ATOM 3532 N N . ARG A 1 451 ? -7.115 2.950 14.548 1.00 73.69 451 ARG A N 1
ATOM 3533 C CA . ARG A 1 451 ? -8.414 3.046 15.213 1.00 73.69 451 ARG A CA 1
ATOM 3534 C C . ARG A 1 451 ? -8.865 4.470 15.496 1.00 73.69 451 ARG A C 1
ATOM 3536 O O . ARG A 1 451 ? -10.053 4.643 15.744 1.00 73.69 451 ARG A O 1
ATOM 3543 N N . ALA A 1 452 ? -7.975 5.456 15.503 1.00 82.38 452 ALA A N 1
ATOM 3544 C CA . ALA A 1 452 ? -8.304 6.849 15.777 1.00 82.38 452 ALA A CA 1
ATOM 3545 C C . ALA A 1 452 ? -9.052 7.482 14.599 1.00 82.38 452 ALA A C 1
ATOM 3547 O O . ALA A 1 452 ? -8.588 7.428 13.466 1.00 82.38 452 ALA A O 1
ATOM 3548 N N . GLU A 1 453 ? -10.193 8.113 14.880 1.00 89.12 453 GLU A N 1
ATOM 3549 C CA . GLU A 1 453 ? -10.880 8.992 13.925 1.00 89.12 453 GLU A CA 1
ATOM 3550 C C . GLU A 1 453 ? -10.702 10.462 14.351 1.00 89.12 453 GLU A C 1
ATOM 3552 O O . GLU A 1 453 ? -9.979 11.208 13.697 1.00 89.12 453 GLU A O 1
ATOM 3557 N N . PHE A 1 454 ? -11.304 10.891 15.469 1.00 93.50 454 PHE A N 1
ATOM 3558 C CA . PHE A 1 454 ? -11.134 12.240 16.039 1.00 93.50 454 PHE A CA 1
ATOM 3559 C C . PHE A 1 454 ? -10.287 12.270 17.315 1.00 93.50 454 PHE A C 1
ATOM 3561 O O . PHE A 1 454 ? -10.194 13.343 17.911 1.00 93.50 454 PHE A O 1
ATOM 3568 N N . HIS A 1 455 ? -9.669 11.161 17.741 1.00 92.62 455 HIS A N 1
ATOM 3569 C CA . HIS A 1 455 ? -8.964 11.082 19.029 1.00 92.62 455 HIS A CA 1
ATOM 3570 C C . HIS A 1 455 ? -8.020 12.253 19.290 1.00 92.62 455 HIS A C 1
ATOM 3572 O O . HIS A 1 455 ? -8.194 12.965 20.276 1.00 92.62 455 HIS A O 1
ATOM 3578 N N . ASP A 1 456 ? -7.099 12.532 18.369 1.00 90.88 456 ASP A N 1
ATOM 3579 C CA . ASP A 1 456 ? -6.108 13.598 18.552 1.00 90.88 456 ASP A CA 1
ATOM 3580 C C . ASP A 1 456 ? -6.739 14.981 18.624 1.00 90.88 456 ASP A C 1
ATOM 3582 O O . ASP A 1 456 ? -6.300 15.849 19.378 1.00 90.88 456 ASP A O 1
ATOM 3586 N N . LEU A 1 457 ? -7.808 15.206 17.856 1.00 90.88 457 LEU A N 1
ATOM 3587 C CA . LEU A 1 457 ? -8.554 16.453 17.934 1.00 90.88 457 LEU A CA 1
ATOM 3588 C C . LEU A 1 457 ? -9.262 16.549 19.286 1.00 90.88 457 LEU A C 1
ATOM 3590 O O . LEU A 1 457 ? -9.165 17.581 19.946 1.00 90.88 457 LEU A O 1
ATOM 3594 N N . ILE A 1 458 ? -9.940 15.491 19.726 1.00 91.69 458 ILE A N 1
ATOM 3595 C CA . ILE A 1 458 ? -10.616 15.445 21.025 1.00 91.69 458 ILE A CA 1
ATOM 3596 C C . ILE A 1 458 ? -9.609 15.711 22.148 1.00 91.69 458 ILE A C 1
ATOM 3598 O O . ILE A 1 458 ? -9.851 16.600 22.969 1.00 91.69 458 ILE A O 1
ATOM 3602 N N . GLU A 1 459 ? -8.466 15.025 22.143 1.00 91.25 459 GLU A N 1
ATOM 3603 C CA . GLU A 1 459 ? -7.406 15.178 23.135 1.00 91.25 459 GLU A CA 1
ATOM 3604 C C . GLU A 1 459 ? -6.825 16.596 23.111 1.00 91.25 459 GLU A C 1
ATOM 3606 O O . GLU A 1 459 ? -6.784 17.264 24.145 1.00 91.25 459 GLU A O 1
ATOM 3611 N N . MET A 1 460 ? -6.463 17.117 21.935 1.00 91.44 460 MET A N 1
ATOM 3612 C CA . MET A 1 460 ? -5.965 18.484 21.778 1.00 91.44 460 MET A CA 1
ATOM 3613 C C . MET A 1 460 ? -6.963 19.503 22.346 1.00 91.44 460 MET A C 1
ATOM 3615 O O . MET A 1 460 ? -6.575 20.420 23.075 1.00 91.44 460 MET A O 1
ATOM 3619 N N . PHE A 1 461 ? -8.256 19.373 22.043 1.00 89.19 461 PHE A N 1
ATOM 3620 C CA . PHE A 1 461 ? -9.274 20.279 22.574 1.00 89.19 461 PHE A CA 1
ATOM 3621 C C . PHE A 1 461 ? -9.416 20.135 24.099 1.00 89.19 461 PHE A C 1
ATOM 3623 O O . PHE A 1 461 ? -9.493 21.153 24.794 1.00 89.19 461 PHE A O 1
ATOM 3630 N N . GLN A 1 462 ? -9.375 18.918 24.645 1.00 88.38 462 GLN A N 1
ATOM 3631 C CA . GLN A 1 462 ? -9.409 18.679 26.093 1.00 88.38 462 GLN A CA 1
ATOM 3632 C C . GLN A 1 462 ? -8.186 19.259 26.819 1.00 88.38 462 GLN A C 1
ATOM 3634 O O . GLN A 1 462 ? -8.345 19.954 27.825 1.00 88.38 462 GLN A O 1
ATOM 3639 N N . GLN A 1 463 ? -6.980 19.073 26.275 1.00 85.44 463 GLN A N 1
ATOM 3640 C CA . GLN A 1 463 ? -5.739 19.675 26.779 1.00 85.44 463 GLN A CA 1
ATOM 3641 C C . GLN A 1 463 ? -5.802 21.213 26.764 1.00 85.44 463 GLN A C 1
ATOM 3643 O O . GLN A 1 463 ? -5.224 21.876 27.625 1.00 85.44 463 GLN A O 1
ATOM 3648 N N . ASN A 1 464 ? -6.570 21.792 25.835 1.00 83.69 464 ASN A N 1
ATOM 3649 C CA . ASN A 1 464 ? -6.854 23.228 25.757 1.00 83.69 464 ASN A CA 1
ATOM 3650 C C . ASN A 1 464 ? -8.103 23.662 26.559 1.00 83.69 464 ASN A C 1
ATOM 3652 O O . ASN A 1 464 ? -8.626 24.764 26.365 1.00 83.69 464 ASN A O 1
ATOM 3656 N N . GLY A 1 465 ? -8.586 22.818 27.476 1.00 83.06 465 GLY A N 1
ATOM 3657 C CA . GLY A 1 465 ? -9.634 23.148 28.443 1.00 83.06 465 GLY A CA 1
ATOM 3658 C C . GLY A 1 465 ? -11.071 22.979 27.945 1.00 83.06 465 GLY A C 1
ATOM 3659 O O . GLY A 1 465 ? -11.997 23.440 28.615 1.00 83.06 465 GLY A O 1
ATOM 3660 N N . TYR A 1 466 ? -11.290 22.341 26.792 1.00 88.25 466 TYR A N 1
ATOM 3661 C CA . TYR A 1 466 ? -12.634 21.961 26.356 1.00 88.25 466 TYR A CA 1
ATOM 3662 C C . TYR A 1 466 ? -13.113 20.710 27.100 1.00 88.25 466 TYR A C 1
ATOM 3664 O O . TYR A 1 466 ? -12.322 19.857 27.486 1.00 88.25 466 TYR A O 1
ATOM 3672 N N . GLN A 1 467 ? -14.423 20.597 27.315 1.00 87.44 467 GLN A N 1
ATOM 3673 C CA . GLN A 1 467 ? -15.011 19.535 28.131 1.00 87.44 467 GLN A CA 1
ATOM 3674 C C . GLN A 1 467 ? -16.156 18.843 27.377 1.00 87.44 467 GLN A C 1
ATOM 3676 O O . GLN A 1 467 ? -17.050 19.550 26.884 1.00 87.44 467 GLN A O 1
ATOM 3681 N N . PRO A 1 468 ? -16.166 17.496 27.306 1.00 91.25 468 PRO A N 1
ATOM 3682 C CA . PRO A 1 468 ? -17.288 16.719 26.781 1.00 91.25 468 PRO A CA 1
ATOM 3683 C C . PRO A 1 468 ? -18.636 17.182 27.339 1.00 91.25 468 PRO A C 1
ATOM 3685 O O . PRO A 1 468 ? -18.771 17.441 28.537 1.00 91.25 468 PRO A O 1
ATOM 3688 N N . GLY A 1 469 ? -19.624 17.365 26.461 1.00 87.44 469 GLY A N 1
ATOM 3689 C CA . GLY A 1 469 ? -20.988 17.754 26.842 1.00 87.44 469 GLY A CA 1
ATOM 3690 C C . GLY A 1 469 ? -21.142 19.181 27.374 1.00 87.44 469 GLY A C 1
ATOM 3691 O O . GLY A 1 469 ? -22.251 19.603 27.697 1.00 87.44 469 GLY A O 1
ATOM 3692 N N . THR A 1 470 ? -20.053 19.948 27.455 1.00 86.81 470 THR A N 1
ATOM 3693 C CA . THR A 1 470 ? -20.082 21.374 27.805 1.00 86.81 470 THR A CA 1
ATOM 3694 C C . THR A 1 470 ? -19.623 22.214 26.627 1.00 86.81 470 THR A C 1
ATOM 3696 O O . THR A 1 470 ? -20.371 23.051 26.132 1.00 86.81 470 THR A O 1
ATOM 3699 N N . SER A 1 471 ? -18.418 21.965 26.126 1.00 88.44 471 SER A N 1
ATOM 3700 C CA . SER A 1 471 ? -17.823 22.705 25.012 1.00 88.44 471 SER A CA 1
ATOM 3701 C C . SER A 1 471 ? -17.275 21.798 23.912 1.00 88.44 471 SER A C 1
ATOM 3703 O O . SER A 1 471 ? -16.866 22.309 22.875 1.00 88.44 471 SER A O 1
ATOM 3705 N N . LEU A 1 472 ? -17.319 20.476 24.083 1.00 94.44 472 LEU A N 1
ATOM 3706 C CA . LEU A 1 472 ? -16.875 19.497 23.096 1.00 94.44 472 LEU A CA 1
ATOM 3707 C C . LEU A 1 472 ? -17.978 18.474 22.821 1.00 94.44 472 LEU A C 1
ATOM 3709 O O . LEU A 1 472 ? -18.557 17.920 23.758 1.00 94.44 472 LEU A O 1
ATOM 3713 N N . TRP A 1 473 ? -18.277 18.255 21.542 1.00 97.19 473 TRP A N 1
ATOM 3714 C CA . TRP A 1 473 ? -19.425 17.472 21.095 1.00 97.19 473 TRP A CA 1
ATOM 3715 C C . TRP A 1 473 ? -19.095 16.664 19.842 1.00 97.19 473 TRP A C 1
ATOM 3717 O O . TRP A 1 473 ? -18.378 17.147 18.964 1.00 97.19 473 TRP A O 1
ATOM 3727 N N . GLY A 1 474 ? -19.666 15.466 19.736 1.00 97.94 474 GLY A N 1
ATOM 3728 C CA . GLY A 1 474 ? -19.618 14.638 18.536 1.00 97.94 474 GLY A CA 1
ATOM 3729 C C . GLY A 1 474 ? -21.000 14.481 17.911 1.00 97.94 474 GLY A C 1
ATOM 3730 O O . GLY A 1 474 ? -22.025 14.535 18.593 1.00 97.94 474 GLY A O 1
ATOM 3731 N N . TYR A 1 475 ? -21.034 14.288 16.598 1.00 98.38 475 TYR A N 1
ATOM 3732 C CA . TYR A 1 475 ? -22.236 13.885 15.880 1.00 98.38 475 TYR A CA 1
ATOM 3733 C C . TYR A 1 475 ? -21.964 12.620 15.057 1.00 98.38 475 TYR A C 1
ATOM 3735 O O . TYR A 1 475 ? -21.743 12.709 13.848 1.00 98.38 475 TYR A O 1
ATOM 3743 N N . PRO A 1 476 ? -21.935 11.442 15.702 1.00 97.88 476 PRO A N 1
ATOM 3744 C CA . PRO A 1 476 ? -21.915 10.175 14.994 1.00 97.88 476 PRO A CA 1
ATOM 3745 C C . PRO A 1 476 ? -23.268 9.948 14.317 1.00 97.88 476 PRO A C 1
ATOM 3747 O O . PRO A 1 476 ? -24.318 10.317 14.848 1.00 97.88 476 PRO A O 1
ATOM 3750 N N . TYR A 1 477 ? -23.255 9.336 13.139 1.00 97.62 477 TYR A N 1
ATOM 3751 C CA . TYR A 1 477 ? -24.469 9.082 12.366 1.00 97.62 477 TYR A CA 1
ATOM 3752 C C . TYR A 1 477 ? -24.368 7.778 11.576 1.00 97.62 477 TYR A C 1
ATOM 3754 O O . TYR A 1 477 ? -23.277 7.246 11.361 1.00 97.62 477 TYR A O 1
ATOM 3762 N N . ASP A 1 478 ? -25.520 7.244 11.161 1.00 95.81 478 ASP A N 1
ATOM 3763 C CA . ASP A 1 478 ? -25.561 6.097 10.255 1.00 95.81 478 ASP A CA 1
ATOM 3764 C C . ASP A 1 478 ? -25.175 6.558 8.847 1.00 95.81 478 ASP A C 1
ATOM 3766 O O . ASP A 1 478 ? -25.999 7.039 8.071 1.00 95.81 478 ASP A O 1
ATOM 3770 N N . TRP A 1 479 ? -23.886 6.449 8.541 1.00 93.88 479 TRP A N 1
ATOM 3771 C CA . TRP A 1 479 ? -23.271 6.933 7.305 1.00 93.88 479 TRP A CA 1
ATOM 3772 C C . TRP A 1 479 ? -23.698 6.173 6.043 1.00 93.88 479 TRP A C 1
ATOM 3774 O O . TRP A 1 479 ? -23.300 6.567 4.947 1.00 93.88 479 TRP A O 1
ATOM 3784 N N . ARG A 1 480 ? -24.507 5.116 6.188 1.00 92.12 480 ARG A N 1
ATOM 3785 C CA . ARG A 1 480 ? -25.132 4.379 5.080 1.00 92.12 480 ARG A CA 1
ATOM 3786 C C . ARG A 1 480 ? -26.388 5.069 4.550 1.00 92.12 480 ARG A C 1
ATOM 3788 O O . ARG A 1 480 ? -26.805 4.801 3.429 1.00 92.12 480 ARG A O 1
ATOM 3795 N N . GLN A 1 481 ? -27.017 5.914 5.366 1.00 94.50 481 GLN A N 1
ATOM 3796 C CA . GLN A 1 481 ? -28.229 6.626 4.974 1.00 94.50 481 GLN A CA 1
ATOM 3797 C C . GLN A 1 481 ? -27.906 7.710 3.948 1.00 94.50 481 GLN A C 1
ATOM 3799 O O . GLN A 1 481 ? -26.821 8.302 3.966 1.00 94.50 481 GLN A O 1
ATOM 3804 N N . ASP A 1 482 ? -28.886 8.039 3.106 1.00 93.12 482 ASP A N 1
ATOM 3805 C CA . ASP A 1 482 ? -28.815 9.276 2.341 1.00 93.12 482 ASP A CA 1
ATOM 3806 C C . ASP A 1 482 ? -28.726 10.451 3.325 1.00 93.12 482 ASP A C 1
ATOM 3808 O O . ASP A 1 482 ? -29.571 10.658 4.202 1.00 93.12 482 ASP A O 1
ATOM 3812 N N . ILE A 1 483 ? -27.646 11.215 3.189 1.00 94.75 483 ILE A N 1
ATOM 3813 C CA . ILE A 1 483 ? -27.285 12.284 4.115 1.00 94.75 483 ILE A CA 1
ATOM 3814 C C . ILE A 1 483 ? -28.285 13.446 4.116 1.00 94.75 483 ILE A C 1
ATOM 3816 O O . ILE A 1 483 ? -28.191 14.299 4.992 1.00 94.75 483 ILE A O 1
ATOM 3820 N N . SER A 1 484 ? -29.228 13.511 3.172 1.00 94.88 484 SER A N 1
ATOM 3821 C CA . SER A 1 484 ? -30.298 14.514 3.140 1.00 94.88 484 SER A CA 1
ATOM 3822 C C . SER A 1 484 ? -31.531 14.148 3.968 1.00 94.88 484 SER A C 1
ATOM 3824 O O . SER A 1 484 ? -32.366 15.017 4.221 1.00 94.88 484 SER A O 1
ATOM 3826 N N . LEU A 1 485 ? -31.648 12.897 4.420 1.00 96.81 485 LEU A N 1
ATOM 3827 C CA . LEU A 1 485 ? -32.828 12.424 5.135 1.00 96.81 485 LEU A CA 1
ATOM 3828 C C . LEU A 1 485 ? -32.950 13.021 6.540 1.00 96.81 485 LEU A C 1
ATOM 3830 O O . LEU A 1 485 ? -31.965 13.311 7.227 1.00 96.81 485 LEU A O 1
ATOM 3834 N N . ALA A 1 486 ? -34.196 13.140 7.004 1.00 96.00 486 ALA A N 1
ATOM 3835 C CA . ALA A 1 486 ? -34.525 13.678 8.323 1.00 96.00 486 ALA A CA 1
ATOM 3836 C C . ALA A 1 486 ? -33.905 12.863 9.472 1.00 96.00 486 ALA A C 1
ATOM 3838 O O . ALA A 1 486 ? -33.544 13.439 10.499 1.00 96.00 486 ALA A O 1
ATOM 3839 N N . CYS A 1 487 ? -33.715 11.550 9.289 1.00 94.38 487 CYS A N 1
ATOM 3840 C CA . CYS A 1 487 ? -33.047 10.678 10.259 1.00 94.38 487 CYS A CA 1
ATOM 3841 C C . CYS A 1 487 ? -31.583 11.075 10.531 1.00 94.38 487 CYS A C 1
ATOM 3843 O O . CYS A 1 487 ? -31.047 10.722 11.579 1.00 94.38 487 CYS A O 1
ATOM 3845 N N . ILE A 1 488 ? -30.956 11.839 9.629 1.00 97.31 488 ILE A N 1
ATOM 3846 C CA . ILE A 1 488 ? -29.631 12.447 9.808 1.00 97.31 488 ILE A CA 1
ATOM 3847 C C . ILE A 1 488 ? -29.780 13.927 10.192 1.00 97.31 488 ILE A C 1
ATOM 3849 O O . ILE A 1 488 ? -29.248 14.396 11.196 1.00 97.31 488 ILE A O 1
ATOM 3853 N N . GLN A 1 489 ? -30.557 14.688 9.428 1.00 98.25 489 GLN A N 1
ATOM 3854 C CA . GLN A 1 489 ? -30.569 16.146 9.553 1.00 98.25 489 GLN A CA 1
ATOM 3855 C C . GLN A 1 489 ? -31.197 16.647 10.866 1.00 98.25 489 GLN A C 1
ATOM 3857 O O . GLN A 1 489 ? -30.673 17.582 11.478 1.00 98.25 489 GLN A O 1
ATOM 3862 N N . GLU A 1 490 ? -32.254 16.001 11.370 1.00 97.56 490 GLU A N 1
ATOM 3863 C CA . GLU A 1 490 ? -32.900 16.433 12.616 1.00 97.56 490 GLU A CA 1
ATOM 3864 C C . GLU A 1 490 ? -32.052 16.133 13.864 1.00 97.56 490 GLU A C 1
ATOM 3866 O O . GLU A 1 490 ? -31.874 17.038 14.685 1.00 97.56 490 GLU A O 1
ATOM 3871 N N . PRO A 1 491 ? -31.443 14.941 14.038 1.00 97.50 491 PRO A N 1
ATOM 3872 C CA . PRO A 1 491 ? -30.504 14.721 15.138 1.00 97.50 491 PRO A CA 1
ATOM 3873 C C . PRO A 1 491 ? -29.300 15.674 15.120 1.00 97.50 491 PRO A C 1
ATOM 3875 O O . PRO A 1 491 ? -28.901 16.161 16.181 1.00 97.50 491 PRO A O 1
ATOM 3878 N N . LEU A 1 492 ? -28.763 16.007 13.938 1.00 98.50 492 LEU A N 1
ATOM 3879 C CA . LEU A 1 492 ? -27.700 17.011 13.809 1.00 98.50 492 LEU A CA 1
ATOM 3880 C C . LEU A 1 492 ? -28.171 18.380 14.310 1.00 98.50 492 LEU A C 1
ATOM 3882 O O . LEU A 1 492 ? -27.484 19.027 15.107 1.00 98.50 492 LEU A O 1
ATOM 3886 N N . ARG A 1 493 ? -29.372 18.801 13.899 1.00 98.31 493 ARG A N 1
ATOM 3887 C CA . ARG A 1 493 ? -30.004 20.038 14.368 1.00 98.31 493 ARG A CA 1
ATOM 3888 C C . ARG A 1 493 ? -30.074 20.092 15.892 1.00 98.31 493 ARG A C 1
ATOM 3890 O O . ARG A 1 493 ? -29.676 21.088 16.499 1.00 98.31 493 ARG A O 1
ATOM 3897 N N . GLN A 1 494 ? -30.544 19.010 16.515 1.00 97.50 494 GLN A N 1
ATOM 3898 C CA . GLN A 1 494 ? -30.652 18.921 17.971 1.00 97.50 494 GLN A CA 1
ATOM 3899 C C . GLN A 1 494 ? -29.280 18.991 18.644 1.00 97.50 494 GLN A C 1
ATOM 3901 O O . GLN A 1 494 ? -29.123 19.730 19.616 1.00 97.50 494 GLN A O 1
ATOM 3906 N N . ARG A 1 495 ? -28.268 18.301 18.105 1.00 97.56 495 ARG A N 1
ATOM 3907 C CA . ARG A 1 495 ? -26.894 18.347 18.625 1.00 97.56 495 ARG A CA 1
ATOM 3908 C C . ARG A 1 495 ? -26.301 19.758 18.564 1.00 97.56 495 ARG A C 1
ATOM 3910 O O . ARG A 1 495 ? -25.688 20.199 19.534 1.00 97.56 495 ARG A O 1
ATOM 3917 N N . ILE A 1 496 ? -26.527 20.494 17.474 1.00 97.94 496 ILE A N 1
ATOM 3918 C CA . ILE A 1 496 ? -26.094 21.896 17.330 1.00 97.94 496 ILE A CA 1
ATOM 3919 C C . ILE A 1 496 ? -26.754 22.781 18.397 1.00 97.94 496 ILE A C 1
ATOM 3921 O O . ILE A 1 496 ? -26.076 23.582 19.044 1.00 97.94 496 ILE A O 1
ATOM 3925 N N . ILE A 1 497 ? -28.060 22.618 18.624 1.00 96.06 497 ILE A N 1
ATOM 3926 C CA . ILE A 1 497 ? -28.805 23.382 19.636 1.00 96.06 497 ILE A CA 1
ATOM 3927 C C . ILE A 1 497 ? -28.326 23.037 21.055 1.00 96.06 497 ILE A C 1
ATOM 3929 O O . ILE A 1 497 ? -28.166 23.934 21.885 1.00 96.06 497 ILE A O 1
ATOM 3933 N N . GLN A 1 498 ? -28.062 21.760 21.340 1.00 93.50 498 GLN A N 1
ATOM 3934 C CA . GLN A 1 498 ? -27.491 21.319 22.617 1.00 93.50 498 GLN A CA 1
ATOM 3935 C C . GLN A 1 498 ? -26.123 21.964 22.864 1.00 93.50 498 GLN A C 1
ATOM 3937 O O . GLN A 1 498 ? -25.932 22.599 23.901 1.00 93.50 498 GLN A O 1
ATOM 3942 N N . ALA A 1 499 ? -25.217 21.883 21.886 1.00 93.44 499 ALA A N 1
ATOM 3943 C CA . ALA A 1 499 ? -23.875 22.452 21.978 1.00 93.44 499 ALA A CA 1
ATOM 3944 C C . ALA A 1 499 ? -23.873 23.982 22.114 1.00 93.44 499 ALA A C 1
ATOM 3946 O O . ALA A 1 499 ? -23.008 24.557 22.777 1.00 93.44 499 ALA A O 1
ATOM 3947 N N . TYR A 1 500 ? -24.844 24.653 21.493 1.00 92.25 500 TYR A N 1
ATOM 3948 C CA . TYR A 1 500 ? -25.060 26.085 21.666 1.00 92.25 500 TYR A CA 1
ATOM 3949 C C . TYR A 1 500 ? -25.489 26.412 23.102 1.00 92.25 500 TYR A C 1
ATOM 3951 O O . TYR A 1 500 ? -24.916 27.291 23.744 1.00 92.25 500 TYR A O 1
ATOM 3959 N N . ASN A 1 501 ? -26.472 25.685 23.638 1.00 88.12 501 ASN A N 1
ATOM 3960 C CA . ASN A 1 501 ? -27.018 25.953 24.968 1.00 88.12 501 ASN A CA 1
ATOM 3961 C C . ASN A 1 501 ? -26.056 25.607 26.117 1.00 88.12 501 ASN A C 1
ATOM 3963 O O . ASN A 1 501 ? -26.217 26.144 27.211 1.00 88.12 501 ASN A O 1
ATOM 3967 N N . SER A 1 502 ? -25.061 24.749 25.888 1.00 82.00 502 SER A N 1
ATOM 3968 C CA . SER A 1 502 ? -24.183 24.224 26.939 1.00 82.00 502 SER A CA 1
ATOM 3969 C C . SER A 1 502 ? -23.027 25.142 27.349 1.00 82.00 502 SER A C 1
ATOM 3971 O O . SER A 1 502 ? -22.573 25.060 28.487 1.00 82.00 502 SER A O 1
ATOM 3973 N N . CYS A 1 503 ? -22.561 26.037 26.468 1.00 71.06 503 CYS A N 1
ATOM 3974 C CA . CYS A 1 503 ? -21.443 26.950 26.752 1.00 71.06 503 CYS A CA 1
ATOM 3975 C C . CYS A 1 503 ? -21.844 28.417 26.538 1.00 71.06 503 CYS A C 1
ATOM 3977 O O . CYS A 1 503 ? -21.474 29.066 25.557 1.00 71.06 503 CYS A O 1
ATOM 3979 N N . GLY A 1 504 ? -22.658 28.944 27.458 1.00 71.06 504 GLY A N 1
ATOM 3980 C CA . GLY A 1 504 ? -22.997 30.370 27.509 1.00 71.06 504 GLY A CA 1
ATOM 3981 C C . GLY A 1 504 ? -23.754 30.905 26.290 1.00 71.06 504 GLY A C 1
ATOM 3982 O O . GLY A 1 504 ? -23.714 32.110 26.049 1.00 71.06 504 GLY A O 1
ATOM 3983 N N . GLN A 1 505 ? -24.414 30.033 25.512 1.00 81.88 505 GLN A N 1
ATOM 3984 C CA . GLN A 1 505 ? -25.195 30.415 24.326 1.00 81.88 505 GLN A CA 1
ATOM 3985 C C . GLN A 1 505 ? -24.373 31.180 23.284 1.00 81.88 505 GLN A C 1
ATOM 3987 O O . GLN A 1 505 ? -24.864 32.064 22.573 1.00 81.88 505 GLN A O 1
ATOM 3992 N N . GLN A 1 506 ? -23.090 30.833 23.187 1.00 85.88 506 GLN A N 1
ATOM 3993 C CA . GLN A 1 506 ? -22.227 31.322 22.128 1.00 85.88 506 GLN A CA 1
ATOM 3994 C C . GLN A 1 506 ? -22.391 30.464 20.878 1.00 85.88 506 GLN A C 1
ATOM 3996 O O . GLN A 1 506 ? -22.527 29.244 20.952 1.00 85.88 506 GLN A O 1
ATOM 4001 N N . LYS A 1 507 ? -22.325 31.108 19.708 1.00 93.25 507 LYS A N 1
ATOM 4002 C CA . LYS A 1 507 ? -22.297 30.387 18.434 1.00 93.25 507 LYS A CA 1
ATOM 4003 C C . LYS A 1 507 ? -21.135 29.386 18.412 1.00 93.25 507 LYS A C 1
ATOM 4005 O O . LYS A 1 507 ? -20.005 29.749 18.751 1.00 93.25 507 LYS A O 1
ATOM 4010 N N . ILE A 1 508 ? -21.410 28.163 17.977 1.00 95.25 508 ILE A N 1
ATOM 4011 C CA . ILE A 1 508 ? -20.477 27.035 18.017 1.00 95.25 508 ILE A CA 1
ATOM 4012 C C . ILE A 1 508 ? -19.592 26.993 16.768 1.00 95.25 508 ILE A C 1
ATOM 4014 O O . ILE A 1 508 ? -19.952 27.527 15.717 1.00 95.25 508 ILE A O 1
ATOM 4018 N N . SER A 1 509 ? -18.430 26.355 16.863 1.00 96.94 509 SER A N 1
ATOM 4019 C CA . SER A 1 509 ? -17.613 26.009 15.695 1.00 96.94 509 SER A CA 1
ATOM 4020 C C . SER A 1 509 ? -17.910 24.577 15.272 1.00 96.94 509 SER A C 1
ATOM 4022 O O . SER A 1 509 ? -17.979 23.690 16.116 1.00 96.94 509 SER A O 1
ATOM 4024 N N . ILE A 1 510 ? -18.064 24.350 13.975 1.00 98.31 510 ILE A N 1
ATOM 4025 C CA . ILE A 1 510 ? -18.291 23.015 13.420 1.00 98.31 510 ILE A CA 1
ATOM 4026 C C . ILE A 1 510 ? -17.034 22.590 12.679 1.00 98.31 510 ILE A C 1
ATOM 4028 O O . ILE A 1 510 ? -16.487 23.375 11.905 1.00 98.31 510 ILE A O 1
ATOM 4032 N N . ILE A 1 511 ? -16.575 21.371 12.931 1.00 98.38 511 ILE A N 1
ATOM 4033 C CA . ILE A 1 511 ? -15.422 20.768 12.268 1.00 98.38 511 ILE A CA 1
ATOM 4034 C C . ILE A 1 511 ? -15.898 19.464 11.639 1.00 98.38 511 ILE A C 1
ATOM 4036 O O . ILE A 1 511 ? -16.375 18.574 12.337 1.00 98.38 511 ILE A O 1
ATOM 4040 N N . SER A 1 512 ? -15.796 19.359 10.319 1.00 98.12 512 SER A N 1
ATOM 4041 C CA . SER A 1 512 ? -16.256 18.186 9.581 1.00 98.12 512 SER A CA 1
ATOM 4042 C C . SER A 1 512 ? -15.135 17.537 8.781 1.00 98.12 512 SER A C 1
ATOM 4044 O O . SER A 1 512 ? -14.335 18.245 8.168 1.00 98.12 512 SER A O 1
ATOM 4046 N N . HIS A 1 513 ? -15.136 16.209 8.713 1.00 96.69 513 HIS A N 1
ATOM 4047 C CA . HIS A 1 513 ? -14.191 15.414 7.931 1.00 96.69 513 HIS A CA 1
ATOM 4048 C C . HIS A 1 513 ? -14.894 14.728 6.749 1.00 96.69 513 HIS A C 1
ATOM 4050 O O . HIS A 1 513 ? -15.988 14.190 6.908 1.00 96.69 513 HIS A O 1
ATOM 4056 N N . SER A 1 514 ? -14.277 14.734 5.560 1.00 94.56 514 SER A N 1
ATOM 4057 C CA . SER A 1 514 ? -14.709 13.950 4.391 1.00 94.56 514 SER A CA 1
ATOM 4058 C C . SER A 1 514 ? -16.214 14.135 4.090 1.00 94.56 514 SER A C 1
ATOM 4060 O O . SER A 1 514 ? -16.668 15.281 3.972 1.00 94.56 514 SER A O 1
ATOM 4062 N N . GLN A 1 515 ? -17.008 13.060 3.986 1.00 94.88 515 GLN A N 1
ATOM 4063 C CA . GLN A 1 515 ? -18.468 13.103 3.783 1.00 94.88 515 GLN A CA 1
ATOM 4064 C C . GLN A 1 515 ? -19.214 13.927 4.848 1.00 94.88 515 GLN A C 1
ATOM 4066 O O . GLN A 1 515 ? -20.237 14.529 4.528 1.00 94.88 515 GLN A O 1
ATOM 4071 N N . GLY A 1 516 ? -18.689 14.064 6.068 1.00 97.62 516 GLY A N 1
ATOM 4072 C CA . GLY A 1 516 ? -19.275 14.915 7.106 1.00 97.62 516 GLY A CA 1
ATOM 4073 C C . GLY A 1 516 ? -19.408 16.379 6.684 1.00 97.62 516 GLY A C 1
ATOM 4074 O O . GLY A 1 516 ? -20.328 17.078 7.110 1.00 97.62 516 GLY A O 1
ATOM 4075 N N . GLY A 1 517 ? -18.543 16.857 5.783 1.00 97.75 517 GLY A N 1
ATOM 4076 C CA . GLY A 1 517 ? -18.701 18.191 5.202 1.00 97.75 517 GLY A CA 1
ATOM 4077 C C . GLY A 1 517 ? -19.875 18.288 4.230 1.00 97.75 517 GLY A C 1
ATOM 4078 O O . GLY A 1 517 ? -20.500 19.341 4.133 1.00 97.75 517 GLY A O 1
ATOM 4079 N N . LEU A 1 518 ? -20.233 17.198 3.547 1.00 97.69 518 LEU A N 1
ATOM 4080 C CA . LEU A 1 518 ? -21.457 17.134 2.744 1.00 97.69 518 LEU A CA 1
ATOM 4081 C C . LEU A 1 518 ? -22.701 17.091 3.635 1.00 97.69 518 LEU A C 1
ATOM 4083 O O . LEU A 1 518 ? -23.663 17.797 3.343 1.00 97.69 518 LEU A O 1
ATOM 4087 N N . VAL A 1 519 ? -22.649 16.347 4.748 1.00 98.25 519 VAL A N 1
ATOM 4088 C CA . VAL A 1 519 ? -23.721 16.321 5.760 1.00 98.25 519 VAL A CA 1
ATOM 4089 C C . VAL A 1 519 ? -24.030 17.739 6.236 1.00 98.25 519 VAL A C 1
ATOM 4091 O O . VAL A 1 519 ? -25.181 18.176 6.180 1.00 98.25 519 VAL A O 1
ATOM 4094 N N . PHE A 1 520 ? -23.001 18.496 6.634 1.00 98.56 520 PHE A N 1
ATOM 4095 C CA . PHE A 1 520 ? -23.197 19.867 7.097 1.00 98.56 520 PHE A CA 1
ATOM 4096 C C . PHE A 1 520 ? -23.539 20.851 5.966 1.00 98.56 520 PHE A C 1
ATOM 4098 O O . PHE A 1 520 ? -24.323 21.775 6.173 1.00 98.56 520 PHE A O 1
ATOM 4105 N N . LYS A 1 521 ? -23.017 20.655 4.748 1.00 98.12 521 LYS A N 1
ATOM 4106 C CA . LYS A 1 521 ? -23.411 21.454 3.575 1.00 98.12 521 LYS A CA 1
ATOM 4107 C C . LYS A 1 521 ? -24.912 21.347 3.306 1.00 98.12 521 LYS A C 1
ATOM 4109 O O . LYS A 1 521 ? -25.551 22.361 3.034 1.00 98.12 521 LYS A O 1
ATOM 4114 N N . ILE A 1 522 ? -25.466 20.137 3.382 1.00 97.69 522 ILE A N 1
ATOM 4115 C CA . ILE A 1 522 ? -26.902 19.902 3.211 1.00 97.69 522 ILE A CA 1
ATOM 4116 C C . ILE A 1 522 ? -27.680 20.512 4.374 1.00 97.69 522 ILE A C 1
ATOM 4118 O O . ILE A 1 522 ? -28.635 21.244 4.125 1.00 97.69 522 ILE A O 1
ATOM 4122 N N . PHE A 1 523 ? -27.220 20.325 5.614 1.00 98.50 523 PHE A N 1
ATOM 4123 C CA . PHE A 1 523 ? -27.813 20.982 6.781 1.00 98.50 523 PHE A CA 1
ATOM 4124 C C . PHE A 1 523 ? -27.921 22.497 6.587 1.00 98.50 523 PHE A C 1
ATOM 4126 O O . PHE A 1 523 ? -28.975 23.086 6.805 1.00 98.50 523 PHE A O 1
ATOM 4133 N N . ALA A 1 524 ? -26.846 23.133 6.117 1.00 98.00 524 ALA A N 1
ATOM 4134 C CA . ALA A 1 524 ? -26.821 24.569 5.881 1.00 98.00 524 ALA A CA 1
ATOM 4135 C C . ALA A 1 524 ? -27.783 25.020 4.775 1.00 98.00 524 ALA A C 1
ATOM 4137 O O . ALA A 1 524 ? -28.316 26.126 4.849 1.00 98.00 524 ALA A O 1
ATOM 4138 N N . ALA A 1 525 ? -28.020 24.172 3.773 1.00 97.44 525 ALA A N 1
ATOM 4139 C CA . ALA A 1 525 ? -28.999 24.434 2.725 1.00 97.44 525 ALA A CA 1
ATOM 4140 C C . ALA A 1 525 ? -30.447 24.263 3.220 1.00 97.44 525 ALA A C 1
ATOM 4142 O O . ALA A 1 525 ? -31.316 25.036 2.822 1.00 97.44 525 ALA A O 1
ATOM 4143 N N . LEU A 1 526 ? -30.703 23.280 4.088 1.00 96.88 526 LEU A N 1
ATOM 4144 C CA . LEU A 1 526 ? -32.034 22.982 4.629 1.00 96.88 526 LEU A CA 1
ATOM 4145 C C . LEU A 1 526 ? -32.434 23.907 5.790 1.00 96.88 526 LEU A C 1
ATOM 4147 O O . LEU A 1 526 ? -33.607 24.249 5.931 1.00 96.88 526 LEU A O 1
ATOM 4151 N N . HIS A 1 527 ? -31.468 24.338 6.605 1.00 97.38 527 HIS A N 1
ATOM 4152 C CA . HIS A 1 527 ? -31.686 25.106 7.835 1.00 97.38 527 HIS A CA 1
ATOM 4153 C C . HIS A 1 527 ? -30.805 26.373 7.910 1.00 97.38 527 HIS A C 1
ATOM 4155 O O . HIS A 1 527 ? -30.050 26.557 8.873 1.00 97.38 527 HIS A O 1
ATOM 4161 N N . PRO A 1 528 ? -30.886 27.291 6.927 1.00 97.44 528 PRO A N 1
ATOM 4162 C CA . PRO A 1 528 ? -30.035 28.482 6.881 1.00 97.44 528 PRO A CA 1
ATOM 4163 C C . PRO A 1 528 ? -30.207 29.399 8.105 1.00 97.44 528 PRO A C 1
ATOM 4165 O O . PRO A 1 528 ? -29.222 29.962 8.588 1.00 97.44 528 PRO A O 1
ATOM 4168 N N . ASP A 1 529 ? -31.423 29.501 8.652 1.00 98.06 529 ASP A N 1
ATOM 4169 C CA . ASP A 1 529 ? -31.708 30.298 9.854 1.00 98.06 529 ASP A CA 1
ATOM 4170 C C . ASP A 1 529 ? -30.997 29.738 11.095 1.00 98.06 529 ASP A C 1
ATOM 4172 O O . ASP A 1 529 ? -30.451 30.493 11.903 1.00 98.06 529 ASP A O 1
ATOM 4176 N N . ASP A 1 530 ? -30.939 28.411 11.231 1.00 97.69 530 ASP A N 1
ATOM 4177 C CA . ASP A 1 530 ? -30.241 27.758 12.339 1.00 97.69 530 ASP A CA 1
ATOM 4178 C C . ASP A 1 530 ? -28.726 27.902 12.195 1.00 97.69 530 ASP A C 1
ATOM 4180 O O . ASP A 1 530 ? -28.037 28.163 13.183 1.00 97.69 530 ASP A O 1
ATOM 4184 N N . VAL A 1 531 ? -28.191 27.831 10.971 1.00 97.88 531 VAL A N 1
ATOM 4185 C CA . VAL A 1 531 ? -26.776 28.144 10.723 1.00 97.88 531 VAL A CA 1
ATOM 4186 C C . VAL A 1 531 ? -26.474 29.588 11.107 1.00 97.88 531 VAL A C 1
ATOM 4188 O O . VAL A 1 531 ? -25.531 29.842 11.860 1.00 97.88 531 VAL A O 1
ATOM 4191 N N . GLN A 1 532 ? -27.298 30.541 10.664 1.00 97.19 532 GLN A N 1
ATOM 4192 C CA . GLN A 1 532 ? -27.123 31.947 11.013 1.00 97.19 532 GLN A CA 1
ATOM 4193 C C . GLN A 1 532 ? -27.193 32.163 12.529 1.00 97.19 532 GLN A C 1
ATOM 4195 O O . GLN A 1 532 ? -26.423 32.963 13.073 1.00 97.19 532 GLN A O 1
ATOM 4200 N N . ARG A 1 533 ? -28.094 31.462 13.220 1.00 96.75 533 ARG A N 1
ATOM 4201 C CA . ARG A 1 533 ? -28.330 31.619 14.655 1.00 96.75 533 ARG A CA 1
ATOM 4202 C C . ARG A 1 533 ? -27.256 30.960 15.515 1.00 96.75 533 ARG A C 1
ATOM 4204 O O . ARG A 1 533 ? -26.784 31.597 16.456 1.00 96.75 533 ARG A O 1
ATOM 4211 N N . TYR A 1 534 ? -26.862 29.731 15.199 1.00 97.00 534 TYR A N 1
ATOM 4212 C CA . TYR A 1 534 ? -26.081 28.875 16.094 1.00 97.00 534 TYR A CA 1
ATOM 4213 C C . TYR A 1 534 ? -24.626 28.678 15.667 1.00 97.00 534 TYR A C 1
ATOM 4215 O O . TYR A 1 534 ? -23.805 28.344 16.517 1.00 97.00 534 TYR A O 1
ATOM 4223 N N . VAL A 1 535 ? -24.263 28.908 14.402 1.00 97.00 535 VAL A N 1
ATOM 4224 C CA . VAL A 1 535 ? -22.935 28.547 13.877 1.00 97.00 535 VAL A CA 1
ATOM 4225 C C . VAL A 1 535 ? -22.049 29.780 13.708 1.00 97.00 535 VAL A C 1
ATOM 4227 O O . VAL A 1 535 ? -22.408 30.770 13.075 1.00 97.00 535 VAL A O 1
ATOM 4230 N N . LYS A 1 536 ? -20.860 29.734 14.315 1.00 95.50 536 LYS A N 1
ATOM 4231 C CA . LYS A 1 536 ? -19.842 30.794 14.269 1.00 95.50 536 LYS A CA 1
ATOM 4232 C C . LYS A 1 536 ? -18.952 30.653 13.048 1.00 95.50 536 LYS A C 1
ATOM 4234 O O . LYS A 1 536 ? -18.615 31.642 12.406 1.00 95.50 536 LYS A O 1
ATOM 4239 N N . ARG A 1 537 ? -18.508 29.425 12.803 1.00 95.44 537 ARG A N 1
ATOM 4240 C CA . ARG A 1 537 ? -17.602 29.049 11.723 1.00 95.44 537 ARG A CA 1
ATOM 4241 C C . ARG A 1 537 ? -17.754 27.566 11.435 1.00 95.44 537 ARG A C 1
ATOM 4243 O O . ARG A 1 537 ? -18.078 26.791 12.335 1.00 95.44 537 ARG A O 1
ATOM 4250 N N . TRP A 1 538 ? -17.441 27.201 10.205 1.00 97.94 538 TRP A N 1
ATOM 4251 C CA . TRP A 1 538 ? -17.353 25.824 9.764 1.00 97.94 538 TRP A CA 1
ATOM 4252 C C . TRP A 1 538 ? -15.965 25.589 9.169 1.00 97.94 538 TRP A C 1
ATOM 4254 O O . TRP A 1 538 ? -15.528 26.332 8.292 1.00 97.94 538 TRP A O 1
ATOM 4264 N N . VAL A 1 539 ? -15.263 24.596 9.706 1.00 97.56 539 VAL A N 1
ATOM 4265 C CA . VAL A 1 539 ? -13.974 24.104 9.226 1.00 97.56 539 VAL A CA 1
ATOM 4266 C C . VAL A 1 539 ? -14.213 22.746 8.587 1.00 97.56 539 VAL A C 1
ATOM 4268 O O . VAL A 1 539 ? -14.863 21.880 9.168 1.00 97.56 539 VAL A O 1
ATOM 4271 N N . THR A 1 540 ? -13.687 22.567 7.386 1.00 95.50 540 THR A N 1
ATOM 4272 C CA . THR A 1 540 ? -13.884 21.365 6.585 1.00 95.50 540 THR A CA 1
ATOM 4273 C C . THR A 1 540 ? -12.530 20.741 6.269 1.00 95.50 540 THR A C 1
ATOM 4275 O O . THR A 1 540 ? -11.617 21.439 5.834 1.00 95.50 540 THR A O 1
ATOM 4278 N N . ILE A 1 541 ? -12.397 19.435 6.489 1.00 94.62 541 ILE A N 1
ATOM 4279 C CA . ILE A 1 541 ? -11.157 18.674 6.313 1.00 94.62 541 ILE A CA 1
ATOM 4280 C C . ILE A 1 541 ? -11.407 17.626 5.229 1.00 94.62 541 ILE A C 1
ATOM 4282 O O . ILE A 1 541 ? -12.207 16.713 5.419 1.00 94.62 541 ILE A O 1
ATOM 4286 N N . GLY A 1 542 ? -10.767 17.779 4.067 1.00 92.31 542 GLY A N 1
ATOM 4287 C CA . GLY A 1 542 ? -10.820 16.783 2.988 1.00 92.31 542 GLY A CA 1
ATOM 4288 C C . GLY A 1 542 ? -12.213 16.506 2.400 1.00 92.31 542 GLY A C 1
ATOM 4289 O O . GLY A 1 542 ? -12.438 15.427 1.860 1.00 92.31 542 GLY A O 1
ATOM 4290 N N . SER A 1 543 ? -13.177 17.426 2.520 1.00 94.94 543 SER A N 1
ATOM 4291 C CA . SER A 1 543 ? -14.557 17.159 2.092 1.00 94.94 543 SER A CA 1
ATOM 4292 C C . SER A 1 543 ? -14.742 17.194 0.569 1.00 94.94 543 SER A C 1
ATOM 4294 O O . SER A 1 543 ? -14.450 18.214 -0.063 1.00 94.94 543 SER A O 1
ATOM 4296 N N . PRO A 1 544 ? -15.299 16.128 -0.035 1.00 93.12 544 PRO A N 1
ATOM 4297 C CA . PRO A 1 544 ? -15.443 16.015 -1.481 1.00 93.12 544 PRO A CA 1
ATOM 4298 C C . PRO A 1 544 ? -16.692 16.758 -1.977 1.00 93.12 544 PRO A C 1
ATOM 4300 O O . PRO A 1 544 ? -17.697 16.149 -2.336 1.00 93.12 544 PRO A O 1
ATOM 4303 N N . PHE A 1 545 ? -16.659 18.095 -2.011 1.00 92.12 545 PHE A N 1
ATOM 4304 C CA . PHE A 1 545 ? -17.829 18.923 -2.358 1.00 92.12 545 PHE A CA 1
ATOM 4305 C C . PHE A 1 545 ? -18.450 18.654 -3.734 1.00 92.12 545 PHE A C 1
ATOM 4307 O O . PHE A 1 545 ? -19.611 19.018 -3.943 1.00 92.12 545 PHE A O 1
ATOM 4314 N N . GLN A 1 546 ? -17.679 18.060 -4.646 1.00 89.81 546 GLN A N 1
ATOM 4315 C CA . GLN A 1 546 ? -18.078 17.687 -6.006 1.00 89.81 546 GLN A CA 1
ATOM 4316 C C . GLN A 1 546 ? -18.100 16.162 -6.217 1.00 89.81 546 GLN A C 1
ATOM 4318 O O . GLN A 1 546 ? -18.183 15.701 -7.351 1.00 89.81 546 GLN A O 1
ATOM 4323 N N . GLY A 1 547 ? -18.040 15.379 -5.137 1.00 82.69 547 GLY A N 1
ATOM 4324 C CA . GLY A 1 547 ? -17.873 13.928 -5.193 1.00 82.69 547 GLY A CA 1
ATOM 4325 C C . GLY A 1 547 ? -16.405 13.497 -5.223 1.00 82.69 547 GLY A C 1
ATOM 4326 O O . GLY A 1 547 ? -15.493 14.324 -5.258 1.00 82.69 547 GLY A O 1
ATOM 4327 N N . SER A 1 548 ? -16.185 12.184 -5.152 1.00 82.94 548 SER A N 1
ATOM 4328 C CA . SER A 1 548 ? -14.861 11.558 -5.183 1.00 82.94 548 SER A CA 1
ATOM 4329 C C . SER A 1 548 ? -14.877 10.354 -6.130 1.00 82.94 548 SER A C 1
ATOM 4331 O O . SER A 1 548 ? -15.781 9.521 -6.011 1.00 82.94 548 SER A O 1
ATOM 4333 N N . PRO A 1 549 ? -13.890 10.212 -7.036 1.00 78.62 549 PRO A N 1
ATOM 4334 C CA . PRO A 1 549 ? -13.804 9.056 -7.930 1.00 78.62 549 PRO A CA 1
ATOM 4335 C C . PRO A 1 549 ? -13.612 7.739 -7.163 1.00 78.62 549 PRO A C 1
ATOM 4337 O O . PRO A 1 549 ? -14.029 6.687 -7.638 1.00 78.62 549 PRO A O 1
ATOM 4340 N N . VAL A 1 550 ? -13.074 7.793 -5.937 1.00 73.00 550 VAL A N 1
ATOM 4341 C CA . VAL A 1 550 ? -12.909 6.620 -5.061 1.00 73.00 550 VAL A CA 1
ATOM 4342 C C . VAL A 1 550 ? -14.252 5.957 -4.748 1.00 73.00 550 VAL A C 1
ATOM 4344 O O . VAL A 1 550 ? -14.309 4.738 -4.621 1.00 73.00 550 VAL A O 1
ATOM 4347 N N . VAL A 1 551 ? -15.352 6.718 -4.697 1.00 72.38 551 VAL A N 1
ATOM 4348 C CA . VAL A 1 551 ? -16.697 6.152 -4.494 1.00 72.38 551 VAL A CA 1
ATOM 4349 C C . VAL A 1 551 ? -17.107 5.278 -5.681 1.00 72.38 551 VAL A C 1
ATOM 4351 O O . VAL A 1 551 ? -17.657 4.200 -5.477 1.00 72.38 551 VAL A O 1
ATOM 4354 N N . MET A 1 552 ? -16.779 5.677 -6.917 1.00 71.88 552 MET A N 1
ATOM 4355 C CA . MET A 1 552 ? -17.020 4.829 -8.092 1.00 71.88 552 MET A CA 1
ATOM 4356 C C . MET A 1 552 ? -16.176 3.554 -8.038 1.00 71.88 552 MET A C 1
ATOM 4358 O O . MET A 1 552 ? -16.692 2.474 -8.312 1.00 71.88 552 MET A O 1
ATOM 4362 N N . CYS A 1 553 ? -14.907 3.651 -7.626 1.00 66.94 553 CYS A N 1
ATOM 4363 C CA . CYS A 1 553 ? -14.070 2.470 -7.411 1.00 66.94 553 CYS A CA 1
ATOM 4364 C C . CYS A 1 553 ? -14.663 1.541 -6.342 1.00 66.94 553 CYS A C 1
ATOM 4366 O O . CYS A 1 553 ? -14.715 0.334 -6.557 1.00 66.94 553 CYS A O 1
ATOM 4368 N N . GLY A 1 554 ? -15.163 2.093 -5.234 1.00 66.88 554 GLY A N 1
ATOM 4369 C CA . GLY A 1 554 ? -15.795 1.320 -4.166 1.00 66.88 554 GLY A CA 1
ATOM 4370 C C . GLY A 1 554 ? -17.047 0.574 -4.616 1.00 66.88 554 GLY A C 1
ATOM 4371 O O . GLY A 1 554 ? -17.183 -0.605 -4.301 1.00 66.88 554 GLY A O 1
ATOM 4372 N N . ILE A 1 555 ? -17.902 1.218 -5.416 1.00 68.62 555 ILE A N 1
ATOM 4373 C CA . ILE A 1 555 ? -19.122 0.604 -5.964 1.00 68.62 555 ILE A CA 1
ATOM 4374 C C . ILE A 1 555 ? -18.800 -0.466 -7.019 1.00 68.62 555 ILE A C 1
ATOM 4376 O O . ILE A 1 555 ? -19.519 -1.451 -7.127 1.00 68.62 555 ILE A O 1
ATOM 4380 N N . ILE A 1 556 ? -17.745 -0.298 -7.824 1.00 68.88 556 ILE A N 1
ATOM 4381 C CA . ILE A 1 556 ? -17.445 -1.228 -8.931 1.00 68.88 556 ILE A CA 1
ATOM 4382 C C . ILE A 1 556 ? -16.556 -2.393 -8.474 1.00 68.88 556 ILE A C 1
ATOM 4384 O O . ILE A 1 556 ? -16.785 -3.542 -8.852 1.00 68.88 556 ILE A O 1
ATOM 4388 N N . PHE A 1 557 ? -15.525 -2.108 -7.681 1.00 72.69 557 PHE A N 1
ATOM 4389 C CA . PHE A 1 557 ? -14.457 -3.056 -7.353 1.00 72.69 557 PHE A CA 1
ATOM 4390 C C . PHE A 1 557 ? -14.435 -3.469 -5.878 1.00 72.69 557 PHE A C 1
ATOM 4392 O O . PHE A 1 557 ? -13.773 -4.449 -5.530 1.00 72.69 557 PHE A O 1
ATOM 4399 N N . GLY A 1 558 ? -15.194 -2.779 -5.027 1.00 69.19 558 GLY A N 1
ATOM 4400 C CA . GLY A 1 558 ? -15.042 -2.864 -3.583 1.00 69.19 558 GLY A CA 1
ATOM 4401 C C . GLY A 1 558 ? -13.975 -1.902 -3.071 1.00 69.19 558 GLY A C 1
ATOM 4402 O O . GLY A 1 558 ? -13.055 -1.505 -3.784 1.00 69.19 558 GLY A O 1
ATOM 4403 N N . TYR A 1 559 ? -14.132 -1.499 -1.817 1.00 73.62 559 TYR A N 1
ATOM 4404 C CA . TYR A 1 559 ? -13.181 -0.656 -1.112 1.00 73.62 559 TYR A CA 1
ATOM 4405 C C . TYR A 1 559 ? -13.215 -1.005 0.375 1.00 73.62 559 TYR A C 1
ATOM 4407 O O . TYR A 1 559 ? -14.284 -1.228 0.944 1.00 73.62 559 TYR A O 1
ATOM 4415 N N . ASN A 1 560 ? -12.048 -1.065 1.004 1.00 70.75 560 ASN A N 1
ATOM 4416 C CA . ASN A 1 560 ? -11.897 -1.370 2.426 1.00 70.75 560 ASN A CA 1
ATOM 4417 C C . ASN A 1 560 ? -11.000 -0.349 3.133 1.00 70.75 560 ASN A C 1
ATOM 4419 O O . ASN A 1 560 ? -10.314 -0.686 4.091 1.00 70.75 560 ASN A O 1
ATOM 4423 N N . PHE A 1 561 ? -10.976 0.891 2.634 1.00 67.88 561 PHE A N 1
ATOM 4424 C CA . PHE A 1 561 ? -10.140 1.971 3.169 1.00 67.88 561 PHE A CA 1
ATOM 4425 C C . PHE A 1 561 ? -8.643 1.657 3.194 1.00 67.88 561 PHE A C 1
ATOM 4427 O O . PHE A 1 561 ? -7.913 2.240 3.986 1.00 67.88 561 PHE A O 1
ATOM 4434 N N . HIS A 1 562 ? -8.188 0.754 2.319 1.00 64.44 562 HIS A N 1
ATOM 4435 C CA . HIS A 1 562 ? -6.815 0.243 2.301 1.00 64.44 562 HIS A CA 1
ATOM 4436 C C . HIS A 1 562 ? -6.407 -0.471 3.598 1.00 64.44 562 HIS A C 1
ATOM 4438 O O . HIS A 1 562 ? -5.223 -0.720 3.820 1.00 64.44 562 HIS A O 1
ATOM 4444 N N . LEU A 1 563 ? -7.375 -0.845 4.443 1.00 59.31 563 LEU A N 1
ATOM 4445 C CA . LEU A 1 563 ? -7.110 -1.708 5.582 1.00 59.31 563 LEU A CA 1
ATOM 4446 C C . LEU A 1 563 ? -6.736 -3.108 5.073 1.00 59.31 563 LEU A C 1
ATOM 4448 O O . LEU A 1 563 ? -7.259 -3.563 4.051 1.00 59.31 563 LEU A O 1
ATOM 4452 N N . PRO A 1 564 ? -5.844 -3.830 5.761 1.00 57.03 564 PRO A N 1
ATOM 4453 C CA . PRO A 1 564 ? -5.559 -5.218 5.437 1.00 57.03 564 PRO A CA 1
ATOM 4454 C C . PRO A 1 564 ? -6.830 -6.073 5.356 1.00 57.03 564 PRO A C 1
ATOM 4456 O O . PRO A 1 564 ? -7.751 -5.924 6.160 1.00 57.03 564 PRO A O 1
ATOM 4459 N N . ALA A 1 565 ? -6.875 -7.007 4.402 1.00 58.53 565 ALA A N 1
ATOM 4460 C CA . ALA A 1 565 ? -8.065 -7.818 4.121 1.00 58.53 565 ALA A CA 1
ATOM 4461 C C . ALA A 1 565 ? -8.561 -8.643 5.325 1.00 58.53 565 ALA A C 1
ATOM 4463 O O . ALA A 1 565 ? -9.745 -8.970 5.394 1.00 58.53 565 ALA A O 1
ATOM 4464 N N . PHE A 1 566 ? -7.667 -8.958 6.268 1.00 54.59 566 PHE A N 1
ATOM 4465 C CA . PHE A 1 566 ? -8.006 -9.648 7.514 1.00 54.59 566 PHE A CA 1
ATOM 4466 C C . PHE A 1 566 ? -8.719 -8.742 8.532 1.00 54.59 566 PHE A C 1
ATOM 4468 O O . PHE A 1 566 ? -9.468 -9.248 9.357 1.00 54.59 566 PHE A O 1
ATOM 4475 N N . MET A 1 567 ? -8.503 -7.423 8.468 1.00 51.81 567 MET A N 1
ATOM 4476 C CA . MET A 1 567 ? -9.196 -6.428 9.292 1.00 51.81 567 MET A CA 1
ATOM 4477 C C . MET A 1 567 ? -10.525 -6.023 8.669 1.00 51.81 567 MET A C 1
ATOM 4479 O O . MET A 1 567 ? -11.526 -5.878 9.362 1.00 51.81 567 MET A O 1
ATOM 4483 N N . LEU A 1 568 ? -10.544 -5.814 7.354 1.00 63.62 568 LEU A N 1
ATOM 4484 C CA . LEU A 1 568 ? -11.750 -5.395 6.661 1.00 63.62 568 LEU A CA 1
ATOM 4485 C C . LEU A 1 568 ? -11.786 -5.983 5.255 1.00 63.62 568 LEU A C 1
ATOM 4487 O O . LEU A 1 568 ? -10.873 -5.771 4.452 1.00 63.62 568 LEU A O 1
ATOM 4491 N N . GLN A 1 569 ? -12.869 -6.701 4.947 1.00 65.25 569 GLN A N 1
ATOM 4492 C CA . GLN A 1 569 ? -13.006 -7.382 3.665 1.00 65.25 569 GLN A CA 1
ATOM 4493 C C . GLN A 1 569 ? -12.865 -6.388 2.497 1.00 65.25 569 GLN A C 1
ATOM 4495 O O . GLN A 1 569 ? -13.589 -5.390 2.471 1.00 65.25 569 GLN A O 1
ATOM 4500 N N . PRO A 1 570 ? -12.031 -6.676 1.476 1.00 62.03 570 PRO A N 1
ATOM 4501 C CA . PRO A 1 570 ? -11.796 -5.781 0.333 1.00 62.03 570 PRO A CA 1
ATOM 4502 C C . PRO A 1 570 ? -13.062 -5.335 -0.410 1.00 62.03 570 PRO A C 1
ATOM 4504 O O . PRO A 1 570 ? -13.078 -4.293 -1.057 1.00 62.03 570 PRO A O 1
ATOM 4507 N N . LYS A 1 571 ? -14.140 -6.120 -0.312 1.00 67.88 571 LYS A N 1
ATOM 4508 C CA . LYS A 1 571 ? -15.428 -5.869 -0.969 1.00 67.88 571 LYS A CA 1
ATOM 4509 C C . LYS A 1 571 ? -16.492 -5.265 -0.058 1.00 67.88 571 LYS A C 1
ATOM 4511 O O . LYS A 1 571 ? -17.639 -5.178 -0.475 1.00 67.88 571 LYS A O 1
ATOM 4516 N N . VAL A 1 572 ? -16.155 -4.842 1.157 1.00 66.56 572 VAL A N 1
ATOM 4517 C CA . VAL A 1 572 ? -17.174 -4.396 2.114 1.00 66.56 572 VAL A CA 1
ATOM 4518 C C . VAL A 1 572 ? -17.987 -3.203 1.583 1.00 66.56 572 VAL A C 1
ATOM 4520 O O . VAL A 1 572 ? -19.209 -3.220 1.677 1.00 66.56 572 VAL A O 1
ATOM 4523 N N . PHE A 1 573 ? -17.362 -2.234 0.897 1.00 67.31 573 PHE A N 1
ATOM 4524 C CA . PHE A 1 573 ? -18.098 -1.116 0.277 1.00 67.31 573 PHE A CA 1
ATOM 4525 C C . PHE A 1 573 ? -18.938 -1.496 -0.944 1.00 67.31 573 PHE A C 1
ATOM 4527 O O . PHE A 1 573 ? -19.900 -0.798 -1.226 1.00 67.31 573 PHE A O 1
ATOM 4534 N N . LEU A 1 574 ? -18.621 -2.598 -1.631 1.00 60.84 574 LEU A N 1
ATOM 4535 C CA . LEU A 1 574 ? -19.474 -3.131 -2.703 1.00 60.84 574 LEU A CA 1
ATOM 4536 C C . LEU A 1 574 ? -20.775 -3.725 -2.137 1.00 60.84 574 LEU A C 1
ATOM 4538 O O . LEU A 1 574 ? -21.740 -3.919 -2.865 1.00 60.84 574 LEU A O 1
ATOM 4542 N N . GLN A 1 575 ? -20.771 -4.106 -0.860 1.00 60.62 575 GLN A N 1
ATOM 4543 C CA . GLN A 1 575 ? -21.893 -4.785 -0.223 1.00 60.62 575 GLN A CA 1
ATOM 4544 C C . GLN A 1 575 ? -22.764 -3.829 0.595 1.00 60.62 575 GLN A C 1
ATOM 4546 O O . GLN A 1 575 ? -23.952 -4.082 0.729 1.00 60.62 575 GLN A O 1
ATOM 4551 N N . VAL A 1 576 ? -22.192 -2.772 1.174 1.00 56.50 576 VAL A N 1
ATOM 4552 C CA . VAL A 1 576 ? -22.883 -1.897 2.141 1.00 56.50 576 VAL A CA 1
ATOM 4553 C C . VAL A 1 576 ? -23.509 -0.646 1.498 1.00 56.50 576 VAL A C 1
ATOM 4555 O O . VAL A 1 576 ? -24.424 -0.070 2.085 1.00 56.50 576 VAL A O 1
ATOM 4558 N N . LEU A 1 577 ? -23.045 -0.248 0.308 1.00 54.75 577 LEU A N 1
ATOM 4559 C CA . LEU A 1 577 ? -23.606 0.823 -0.529 1.00 54.75 577 LEU A CA 1
ATOM 4560 C C . LEU A 1 577 ? -24.179 0.226 -1.815 1.00 54.75 577 LEU A C 1
ATOM 4562 O O . LEU A 1 577 ? -25.192 0.773 -2.304 1.00 54.75 577 LEU A O 1
#

Organism: NCBI:txid222440

Secondary structure (DSSP, 8-state):
------------S--PPTTEEEE----B-TTSEEEEEGGG-BTTTBT-EEEEGGGBPPSSTT--TTSSEEESS-STTGGGSGGGSPPPHHHHHSHHHHHHHHTTHHHHHHHHHHHHH-----B-HHHHHHHS-SEEEEES--GGGTTTS--EE----TT-GGGGGGHHHHHHHH-BPBTTTS-TTS--S-SSS-TTSSSPPPPBSTT-EEEEEEEE-HHHHHHHHHHHS-EEEEEEETTEEEEEEEEEEEEETTEEEEEEEEEETTEEEEEEEEE--TT--EEEEEEE-GGGB---S--PPB-TTT-TTSGGGSGGGS--TTS-TTTS--BTT--SGGGT-------------------PPPEEEE--TT-S-EEEEEE-TTS-EEEEEEES-S--TTSHHHHHH-EEE-TTT--EEESSTTEEEEE--GGGGTHHHHBSSTTS---HHHHBSSHHHHHHHHHTT--BTTTEEE----TTS-TTSHHHHHHHHHHHHHHHHHTTTPPEEEEEETHHHHHHHHHHHH-HHHHHHHEEEEEEES--TT--HHHHHHHHH---TT--TTTS-TTHHHHH-

Sequence (577 aa):
MLLIFVLSAISLCAKFEKGRLYYETVQVDEKGVVTRDYNDYSQDTDFFKSEKITSFKKLQTQLNSTDPSFNIIPKDGFSSLRTATVLTQEEQSCRAVRTSHAFYLYALYGLTARAIEEKDIAPSITALIRSGPNKIQYSNVPEERQEEFQDIEIDQICANSDTISWTKFGLNKAGVFDSACFPNSVVPDETNACSDGETIPESHLKGYTEANFYEADENTMKDLLIRFGVVQTQITIGMEGSYKALIGWETRDSQEYWLAVVYVNSRYELDYTIPIEKNSKYEGKVIVNLENIGEDPESDPVDCKLQPTDPACTGDCADSTQKTKDECACIVGDIRTECGGSGEKSGSVSLRVQTSGTINSSVLFIPGVGGSILNIKIKEKNGKETEQQIWPCLIDKGNLVQRYLTGLINPETLELVPFEDNVKIYANDKDFGLYAIDYLVPDLPLPHDLRAEFHDLIEMFQQNGYQPGTSLWGYPYDWRQDISLACIQEPLRQRIIQAYNSCGQQKISIISHSQGGLVFKIFAALHPDDVQRYVKRWVTIGSPFQGSPVVMCGIIFGYNFHLPAFMLQPKVFLQVL

pLDDT: mean 83.25, std 17.23, range [22.67, 98.62]

Radius of gyration: 29.04 Å; chains: 1; bounding box: 82×73×62 Å

Foldseek 3Di:
DDDDDDDDDDDLPQPFDAQKWWFADFAQDPQQETEDECVCQDSNRGNIDMDGLLLFDFPANVDALPDQKDFQDDQPCPCVQLLFDFDDPLLCVQQQSVLCVQQCVQVQQQVLLCRRVVDRARWQVLQLLVLWGQKYHYPPDPPLCCVVGDIDGHDSWSVDNCSNVGSQNSCQAFATFHCQQPPSNIRDPDQQGGPVRPHGTDHTNHNKGKIKHWQYASRSVQSLCRRFQKWWKWDDDPNDIGIWIFRMWHADPNWIFTFIWDQDPNGTDTDGPHTRDGPDIIIGIGIDRPVSRDPDPPLDAAECVVVVPDPCNDDPNVDCQPPDCVRHPGHPPDQDVVNPHPDDYDDDDDDDDDDDDDQDQAEEEFEAQLLFWKKKWAQDPVRDIDIDTQGPDLPCVPVSLLQFLQADQDPPQRWGHHPDPRMDMWTDCPLQQCVGNAFVCVVDPDDCVVTGRCNVVVVVVVVVPADGQQRYHYQHTSSLTDLLGCSNLVVVLVSLVSSCVRRPNDAYEYEYEACSVVSVVSSCVVCVVSCVRRHDYYHYHNYPPPDDVVLVCCCPPNPFPPPPCSRPNRNSSVSND